Protein AF-D7FKP0-F1 (afdb_monomer_lite)

InterPro domains:
  IPR007657 Glycosyltransferase 61 [PTHR20961] (114-379)
  IPR049625 Glycosyltransferase 61, catalytic domain [PF04577] (188-367)

Radius of gyration: 21.73 Å; chains: 1; bounding box: 56×43×69 Å

Foldseek 3Di:
DDDPCPDDPDDWPLVVQVPPPQKDKDFDLLLADQVNNPDPLRRFPPPDLLLLLCLLLVVLQCVQQPVVVVVDPDPVVPLVVLVVQLSCCSPVVVSLSVLLSLQPSDDPPVDDDDVVCPSHPRWMKMKHFFWKAAQQGWIDHPGDTDQAAAVCSVVVVVVCPDPVVVPPDPAAEAEAEEELHHHVCLFLLCVLQFRLLLCLSCLVVCQVCVSYAYEHAYDDPVSLQQVQVLVVLSVHHSVRYDHGRMYTYRMYIYTHGAHYLAGRLSSLSSSLQSNLCSLCVVVSSQADADPAAEEEEEAEDAWQGAPPSVLLQVLCCVLCVRYHYHYDDPPDRNSVLLSRQLRHQEYEYEDGSSLSSVSNHDAQREYEYEAAPQRDCNNVSVCSSSNYHYGYHHLEPDRPDDRRHHGHDDSVVVSVSVVSSVVSSVSSCVSRVHD

Secondary structure (DSSP, 8-state):
------PPTT--HHHHHTTSTTEEEEE-GGGT-TTT-S-GGG-----S-HHHHHHHTHHHHHHHHTTTGGG---TT-TTHHHHHHHHHHHHHT-HHHHHHHHHSTT---SS---GGG-SSPPPEEEEEEEEEEETTS-EE-SS-EE----TTHHHHHHHHTSTTTT---SPPEEEEEEE---TTTTSHHIIIIIITGGGGGGHHHHHH-TT-EEEE--SSHHHHHHHHHHHHHTT--GGGEEE-SEEEEEEEEEPPP-BTTB--HHHHHHHHHHHHHHH-GGGTS-PPPPSS-EEEEE--SSSS-BTTHHHHHHHHHHH-TTSEEEEE-S-S-HHHHHHHHHTEEEEEEESSGGGGGGGGSPTT-EEEEES-TTS-THHHHHHHHTT-EEEEE-SSS-S-S-TTS-B---HHHHHHHHHHHHHHHHHHHHHHT--

Organism: Ectocarpus siliculosus (NCBI:txid2880)

Structure (mmCIF, N/CA/C/O backbone):
data_AF-D7FKP0-F1
#
_entry.id   AF-D7FKP0-F1
#
loop_
_atom_site.group_PDB
_atom_site.id
_atom_site.type_symbol
_atom_site.label_atom_id
_atom_site.label_alt_id
_atom_site.label_comp_id
_atom_site.label_asym_id
_atom_site.label_entity_id
_atom_site.label_seq_id
_atom_site.pdbx_PDB_ins_code
_atom_site.Cartn_x
_atom_site.Cartn_y
_atom_site.Cartn_z
_atom_site.occupancy
_atom_site.B_iso_or_equiv
_atom_site.auth_seq_id
_atom_site.auth_comp_id
_atom_site.auth_asym_id
_atom_site.auth_atom_id
_atom_site.pdbx_PDB_model_num
ATOM 1 N N . MET A 1 1 ? -4.566 6.590 42.324 1.00 38.66 1 MET A N 1
ATOM 2 C CA . MET A 1 1 ? -4.556 5.398 41.458 1.00 38.66 1 MET A CA 1
ATOM 3 C C . MET A 1 1 ? -3.105 5.108 41.135 1.00 38.66 1 MET A C 1
ATOM 5 O O . MET A 1 1 ? -2.409 6.032 40.741 1.00 38.66 1 MET A O 1
ATOM 9 N N . GLN A 1 2 ? -2.632 3.908 41.466 1.00 34.88 2 GLN A N 1
ATOM 10 C CA . GLN A 1 2 ? -1.263 3.439 41.239 1.00 34.88 2 GLN A CA 1
ATOM 11 C C . GLN A 1 2 ? -1.307 2.462 40.067 1.00 34.88 2 GLN A C 1
ATOM 13 O O . GLN A 1 2 ? -2.045 1.486 40.153 1.00 34.88 2 GLN A O 1
ATOM 18 N N . GLY A 1 3 ? -0.541 2.741 39.014 1.00 36.09 3 GLY A N 1
ATOM 19 C CA . GLY A 1 3 ? -0.409 1.869 37.849 1.00 36.09 3 GLY A CA 1
ATOM 20 C C . GLY A 1 3 ? -0.140 2.654 36.570 1.00 36.09 3 GLY A C 1
ATOM 21 O O . GLY A 1 3 ? -0.970 2.655 35.675 1.00 36.09 3 GLY A O 1
ATOM 22 N N . GLU A 1 4 ? 0.987 3.366 36.491 1.00 40.00 4 GLU A N 1
ATOM 23 C CA . GLU A 1 4 ? 1.512 3.826 35.199 1.00 40.00 4 GLU A CA 1
ATOM 24 C C . GLU A 1 4 ? 2.254 2.649 34.560 1.00 40.00 4 GLU A C 1
ATOM 26 O O . GLU A 1 4 ? 3.452 2.471 34.766 1.00 40.00 4 GLU A O 1
ATOM 31 N N . HIS A 1 5 ? 1.529 1.798 33.837 1.00 41.31 5 HIS A N 1
ATOM 32 C CA . HIS A 1 5 ? 2.153 0.842 32.932 1.00 41.31 5 HIS A CA 1
ATOM 33 C C . HIS A 1 5 ? 2.410 1.562 31.606 1.00 41.31 5 HIS A C 1
ATOM 35 O O . HIS A 1 5 ? 1.546 1.623 30.741 1.00 41.31 5 HIS A O 1
ATOM 41 N N . ILE A 1 6 ? 3.597 2.157 31.465 1.00 39.59 6 ILE A N 1
ATOM 42 C CA . ILE A 1 6 ? 4.145 2.433 30.134 1.00 39.59 6 ILE A CA 1
ATOM 43 C C . ILE A 1 6 ? 4.684 1.088 29.662 1.00 39.59 6 ILE A C 1
ATOM 45 O O . ILE A 1 6 ? 5.718 0.631 30.148 1.00 39.59 6 ILE A O 1
ATOM 49 N N . LEU A 1 7 ? 3.910 0.413 28.821 1.00 41.97 7 LEU A N 1
ATOM 50 C CA . LEU A 1 7 ? 4.244 -0.915 28.333 1.00 41.97 7 LEU A CA 1
ATOM 51 C C . LEU A 1 7 ? 5.390 -0.802 27.327 1.00 41.97 7 LEU A C 1
ATOM 53 O O . LEU A 1 7 ? 5.389 0.069 26.454 1.00 41.97 7 LEU A O 1
ATOM 57 N N . GLU A 1 8 ? 6.420 -1.619 27.544 1.00 39.53 8 GLU A N 1
ATOM 58 C CA . GLU A 1 8 ? 7.578 -1.689 26.660 1.00 39.53 8 GLU A CA 1
ATOM 59 C C . GLU A 1 8 ? 7.139 -2.172 25.275 1.00 39.53 8 GLU A C 1
ATOM 61 O O . GLU A 1 8 ? 6.210 -2.968 25.131 1.00 39.53 8 GLU A O 1
ATOM 66 N N . GLU A 1 9 ? 7.788 -1.604 24.260 1.00 45.84 9 GLU A N 1
ATOM 67 C CA . GLU A 1 9 ? 7.497 -1.787 22.845 1.00 45.84 9 GLU A CA 1
ATOM 68 C C . GLU A 1 9 ? 7.346 -3.285 22.488 1.00 45.84 9 GLU A C 1
ATOM 70 O O . GLU A 1 9 ? 8.026 -4.141 23.053 1.00 45.84 9 GLU A O 1
ATOM 75 N N . TRP A 1 10 ? 6.504 -3.583 21.490 1.00 51.66 10 TRP A N 1
ATOM 76 C CA . TRP A 1 10 ? 6.437 -4.867 20.757 1.00 51.66 10 TRP A CA 1
ATOM 77 C C . TRP A 1 10 ? 5.472 -5.970 21.240 1.00 51.66 10 TRP A C 1
ATOM 79 O O . TRP A 1 10 ? 5.495 -7.058 20.664 1.00 51.66 10 TRP A O 1
ATOM 89 N N . MET A 1 11 ? 4.576 -5.720 22.200 1.00 53.03 11 MET A N 1
ATOM 90 C CA . MET A 1 11 ? 3.541 -6.705 22.569 1.00 53.03 11 MET A CA 1
ATOM 91 C C . MET A 1 11 ? 2.332 -6.712 21.612 1.00 53.03 11 MET A C 1
ATOM 93 O O . MET A 1 11 ? 1.963 -5.691 21.027 1.00 53.03 11 MET A O 1
ATOM 97 N N . ASP A 1 12 ? 1.723 -7.890 21.432 1.00 69.31 12 ASP A N 1
ATOM 98 C CA . ASP A 1 12 ? 0.469 -8.072 20.694 1.00 69.31 12 ASP A CA 1
ATOM 99 C C . ASP A 1 12 ? -0.657 -7.315 21.419 1.00 69.31 12 ASP A C 1
ATOM 101 O O . ASP A 1 12 ? -0.955 -7.618 22.575 1.00 69.31 12 ASP A O 1
ATOM 105 N N . LEU A 1 13 ? -1.309 -6.356 20.743 1.00 71.56 13 LEU A N 1
ATOM 106 C CA . LEU A 1 13 ? -2.421 -5.573 21.306 1.00 71.56 13 LEU A CA 1
ATOM 107 C C . LEU A 1 13 ? -3.500 -6.485 21.913 1.00 71.56 13 LEU A C 1
ATOM 109 O O . LEU A 1 13 ? -4.126 -6.135 22.908 1.00 71.56 13 LEU A O 1
ATOM 113 N N . ALA A 1 14 ? -3.721 -7.664 21.332 1.00 75.00 14 ALA A N 1
ATOM 114 C CA . ALA A 1 14 ? -4.670 -8.646 21.842 1.00 75.00 14 ALA A CA 1
ATOM 115 C C . ALA A 1 14 ? -4.259 -9.216 23.207 1.00 75.00 14 ALA A C 1
ATOM 117 O O . ALA A 1 14 ? -5.105 -9.470 24.062 1.00 75.00 14 ALA A O 1
ATOM 118 N N . GLU A 1 15 ? -2.968 -9.469 23.393 1.00 76.06 15 GLU A N 1
ATOM 119 C CA . GLU A 1 15 ? -2.406 -9.974 24.641 1.00 76.06 15 GLU A CA 1
ATOM 120 C C . GLU A 1 15 ? -2.446 -8.886 25.713 1.00 76.06 15 GLU A C 1
ATOM 122 O O . GLU A 1 15 ? -2.974 -9.111 26.800 1.00 76.06 15 GLU A O 1
ATOM 127 N N . GLU A 1 16 ? -2.016 -7.677 25.361 1.00 73.12 16 GLU A N 1
ATOM 128 C CA . GLU A 1 16 ? -2.052 -6.507 26.236 1.00 73.12 16 GLU A CA 1
ATOM 129 C C . GLU A 1 16 ? -3.474 -6.198 26.722 1.00 73.12 16 GLU A C 1
ATOM 131 O O . GLU A 1 16 ? -3.746 -6.136 27.924 1.00 73.12 16 GLU A O 1
ATOM 136 N N . MET A 1 17 ? -4.420 -6.096 25.789 1.00 77.50 17 MET A N 1
ATOM 137 C CA . MET A 1 17 ? -5.803 -5.741 26.098 1.00 77.50 17 MET A CA 1
ATOM 138 C C . MET A 1 17 ? -6.569 -6.868 26.794 1.00 77.50 17 MET A C 1
ATOM 140 O O . MET A 1 17 ? -7.647 -6.625 27.329 1.00 77.50 17 MET A O 1
ATOM 144 N N . SER A 1 18 ? -6.025 -8.088 26.853 1.00 78.81 18 SER A N 1
ATOM 145 C CA . SER A 1 18 ? -6.629 -9.175 27.636 1.00 78.81 18 SER A CA 1
ATOM 146 C C . SER A 1 18 ? -6.559 -8.938 29.151 1.00 78.81 18 SER A C 1
ATOM 148 O O . SER A 1 18 ? -7.265 -9.604 29.911 1.00 78.81 18 SER A O 1
ATOM 150 N N . HIS A 1 19 ? -5.735 -7.979 29.583 1.00 78.25 19 HIS A N 1
ATOM 151 C CA . HIS A 1 19 ? -5.569 -7.577 30.978 1.00 78.25 19 HIS A CA 1
ATOM 152 C C . HIS A 1 19 ? -6.263 -6.253 31.325 1.00 78.25 19 HIS A C 1
ATOM 154 O O . HIS A 1 19 ? -6.236 -5.850 32.487 1.00 78.25 19 HIS A O 1
ATOM 160 N N . VAL A 1 20 ? -6.877 -5.589 30.341 1.00 76.12 20 VAL A N 1
ATOM 161 C CA . VAL A 1 20 ? -7.553 -4.298 30.507 1.00 76.12 20 VAL A CA 1
ATOM 162 C C . VAL A 1 20 ? -9.011 -4.517 30.913 1.00 76.12 20 VAL A C 1
ATOM 164 O O . VAL A 1 20 ? -9.766 -5.213 30.228 1.00 76.12 20 VAL A O 1
ATOM 167 N N . ASP A 1 21 ? -9.429 -3.913 32.027 1.00 75.25 21 ASP A N 1
ATOM 168 C CA . ASP A 1 21 ? -10.795 -4.049 32.531 1.00 75.25 21 ASP A CA 1
ATOM 169 C C . ASP A 1 21 ? -11.803 -3.425 31.546 1.00 75.25 21 ASP A C 1
ATOM 171 O O . ASP A 1 21 ? -11.690 -2.283 31.105 1.00 75.25 21 ASP A O 1
ATOM 175 N N . GLY A 1 22 ? -12.827 -4.198 31.175 1.00 78.38 22 GLY A N 1
ATOM 176 C CA . GLY A 1 22 ? -13.846 -3.763 30.212 1.00 78.38 22 GLY A CA 1
ATOM 177 C C . GLY A 1 22 ? -13.431 -3.867 28.740 1.00 78.38 22 GLY A C 1
ATOM 178 O O . GLY A 1 22 ? -14.253 -3.572 27.867 1.00 78.38 22 GLY A O 1
ATOM 179 N N . ALA A 1 23 ? -12.214 -4.331 28.447 1.00 85.50 23 ALA A N 1
ATOM 180 C CA . ALA A 1 23 ? -11.835 -4.742 27.105 1.00 85.50 23 ALA A CA 1
ATOM 181 C C . ALA A 1 23 ? -12.288 -6.184 26.824 1.00 85.50 23 ALA A C 1
ATOM 183 O O . ALA A 1 23 ? -12.238 -7.067 27.681 1.00 85.50 23 ALA A O 1
ATOM 184 N N . VAL A 1 24 ? -12.725 -6.438 25.592 1.00 88.00 24 VAL A N 1
ATOM 185 C CA . VAL A 1 24 ? -12.963 -7.794 25.083 1.00 88.00 24 VAL A CA 1
ATOM 186 C C . VAL A 1 24 ? -12.105 -7.992 23.850 1.00 88.00 24 VAL A C 1
ATOM 188 O O . VAL A 1 24 ? -12.150 -7.191 22.919 1.00 88.00 24 VAL A O 1
ATOM 191 N N . VAL A 1 25 ? -11.338 -9.076 23.845 1.00 87.62 25 VAL A N 1
ATOM 192 C CA . VAL A 1 25 ? -10.440 -9.429 22.748 1.00 87.62 25 VAL A CA 1
ATOM 193 C C . VAL A 1 25 ? -11.072 -10.553 21.940 1.00 87.62 25 VAL A C 1
ATOM 195 O O . VAL A 1 25 ? -11.315 -11.644 22.459 1.00 87.62 25 VAL A O 1
ATOM 198 N N . VAL A 1 26 ? -11.326 -10.293 20.661 1.00 88.56 26 VAL A N 1
ATOM 199 C CA . VAL A 1 26 ? -11.872 -11.272 19.718 1.00 88.56 26 VAL A CA 1
ATOM 200 C C . VAL A 1 26 ? -10.790 -11.627 18.711 1.00 88.56 26 VAL A C 1
ATOM 202 O O . VAL A 1 26 ? -10.425 -10.807 17.873 1.00 88.56 26 VAL A O 1
ATOM 205 N N . ARG A 1 27 ? -10.280 -12.857 18.794 1.00 86.25 27 ARG A N 1
ATOM 206 C CA . ARG A 1 27 ? -9.339 -13.412 17.812 1.00 86.25 27 ARG A CA 1
ATOM 207 C C . ARG A 1 27 ? -10.104 -13.974 16.614 1.00 86.25 27 ARG A C 1
ATOM 209 O O . ARG A 1 27 ? -11.161 -14.572 16.797 1.00 86.25 27 ARG A O 1
ATOM 216 N N . ARG A 1 28 ? -9.545 -13.797 15.418 1.00 83.44 28 ARG A N 1
ATOM 217 C CA . ARG A 1 28 ? -10.117 -14.176 14.119 1.00 83.44 28 ARG A CA 1
ATOM 218 C C . ARG A 1 28 ? -9.194 -15.167 13.373 1.00 83.44 28 ARG A C 1
ATOM 220 O O . ARG A 1 28 ? -8.674 -14.832 12.306 1.00 83.44 28 ARG A O 1
ATOM 227 N N . PRO A 1 29 ? -8.897 -16.358 13.934 1.00 81.31 29 PRO A N 1
ATOM 228 C CA . PRO A 1 29 ? -7.991 -17.326 13.301 1.00 81.31 29 PRO A CA 1
ATOM 229 C C . PRO A 1 29 ? -8.485 -17.819 11.932 1.00 81.31 29 PRO A C 1
ATOM 231 O O . PRO A 1 29 ? -7.678 -18.180 11.080 1.00 81.31 29 PRO A O 1
ATOM 234 N N . GLU A 1 30 ? -9.792 -17.772 11.683 1.00 79.69 30 GLU A N 1
ATOM 235 C CA . GLU A 1 30 ? -10.410 -18.138 10.406 1.00 79.69 30 GLU A CA 1
ATOM 236 C C . GLU A 1 30 ? -10.078 -17.176 9.250 1.00 79.69 30 GLU A C 1
ATOM 238 O O . GLU A 1 30 ? -10.397 -17.465 8.100 1.00 79.69 30 GLU A O 1
ATOM 243 N N . LEU A 1 31 ? -9.450 -16.025 9.528 1.00 77.06 31 LEU A N 1
ATOM 244 C CA . LEU A 1 31 ? -8.921 -15.127 8.492 1.00 77.06 31 LEU A CA 1
ATOM 245 C C . LEU A 1 31 ? -7.540 -15.557 7.976 1.00 77.06 31 LEU A C 1
ATOM 247 O O . LEU A 1 31 ? -7.100 -15.073 6.936 1.00 77.06 31 LEU A O 1
ATOM 251 N N . ILE A 1 32 ? -6.851 -16.442 8.701 1.00 69.56 32 ILE A N 1
ATOM 252 C CA . ILE A 1 32 ? -5.560 -17.008 8.287 1.00 69.56 32 ILE A CA 1
ATOM 253 C C . ILE A 1 32 ? -5.785 -18.311 7.516 1.00 69.56 32 ILE A C 1
ATOM 255 O O . ILE A 1 32 ? -5.102 -18.585 6.531 1.00 69.56 32 ILE A O 1
ATOM 259 N N . ASP A 1 33 ? -6.741 -19.119 7.969 1.00 66.69 33 ASP A N 1
ATOM 260 C CA . ASP A 1 33 ? -6.984 -20.442 7.415 1.00 66.69 33 ASP A CA 1
ATOM 261 C C . ASP A 1 33 ? -7.930 -20.391 6.201 1.00 66.69 33 ASP A C 1
ATOM 263 O O . ASP A 1 33 ? -9.147 -20.225 6.306 1.00 66.69 33 ASP A O 1
ATOM 267 N N . VAL A 1 34 ? -7.323 -20.563 5.025 1.00 58.28 34 VAL A N 1
ATOM 268 C CA . VAL A 1 34 ? -7.960 -20.619 3.700 1.00 58.28 34 VAL A CA 1
ATOM 269 C C . VAL A 1 34 ? -9.068 -21.676 3.637 1.00 58.28 34 VAL A C 1
ATOM 271 O O . VAL A 1 34 ? -10.067 -21.472 2.947 1.00 58.28 34 VAL A O 1
ATOM 274 N N . GLU A 1 35 ? -8.923 -22.800 4.346 1.00 59.56 35 GLU A N 1
ATOM 275 C CA . GLU A 1 35 ? -9.897 -23.896 4.294 1.00 59.56 35 GLU A CA 1
ATOM 276 C C . GLU A 1 35 ? -11.104 -23.659 5.209 1.00 59.56 35 GLU A C 1
ATOM 278 O O . GLU A 1 35 ? -12.194 -24.169 4.929 1.00 59.56 35 GLU A O 1
ATOM 283 N N . SER A 1 36 ? -10.939 -22.875 6.279 1.00 56.62 36 SER A N 1
ATOM 284 C CA . SER A 1 36 ? -12.007 -22.592 7.244 1.00 56.62 36 SER A CA 1
ATOM 285 C C . SER A 1 36 ? -12.656 -21.219 7.095 1.00 56.62 36 SER A C 1
ATOM 287 O O . SER A 1 36 ? -13.682 -20.980 7.738 1.00 56.62 36 SER A O 1
ATOM 289 N N . SER A 1 37 ? -12.137 -20.342 6.225 1.00 51.47 37 SER A N 1
ATOM 290 C CA . SER A 1 37 ? -12.699 -19.005 6.029 1.00 51.47 37 SER A CA 1
ATOM 291 C C . SER A 1 37 ? -14.148 -19.067 5.505 1.00 51.47 37 SER A C 1
ATOM 293 O O . SER A 1 37 ? -14.394 -19.505 4.374 1.00 51.47 37 SER A O 1
ATOM 295 N N . PRO A 1 38 ? -15.149 -18.609 6.285 1.00 46.66 38 PRO A N 1
ATOM 296 C CA . PRO A 1 38 ? -16.560 -18.664 5.889 1.00 46.66 38 PRO A CA 1
ATOM 297 C C . PRO A 1 38 ? -16.901 -17.662 4.773 1.00 46.66 38 PRO A C 1
ATOM 299 O O . PRO A 1 38 ? -17.931 -17.781 4.104 1.00 46.66 38 PRO A O 1
ATOM 302 N N . THR A 1 39 ? -16.029 -16.681 4.546 1.00 49.78 39 THR A N 1
ATOM 303 C CA . THR A 1 39 ? -16.182 -15.610 3.563 1.00 49.78 39 THR A CA 1
ATOM 304 C C . THR A 1 39 ? -15.175 -15.780 2.435 1.00 49.78 39 THR A C 1
ATOM 306 O O . THR A 1 39 ? -14.003 -15.450 2.583 1.00 49.78 39 THR A O 1
ATOM 309 N N . ARG A 1 40 ? -15.653 -16.181 1.245 1.00 48.75 40 ARG A N 1
ATOM 310 C CA . ARG A 1 40 ? -14.844 -16.191 0.004 1.00 48.75 40 ARG A CA 1
ATOM 311 C C . ARG A 1 40 ? -14.168 -14.844 -0.298 1.00 48.75 40 ARG A C 1
ATOM 313 O O . ARG A 1 40 ? -13.154 -14.830 -0.980 1.00 48.75 40 ARG A O 1
ATOM 320 N N . LEU A 1 41 ? -14.732 -13.750 0.222 1.00 46.91 41 LEU A N 1
ATOM 321 C CA . LEU A 1 41 ? -14.212 -12.380 0.154 1.00 46.91 41 LEU A CA 1
ATOM 322 C C . LEU A 1 41 ? -12.887 -12.164 0.908 1.00 46.91 41 LEU A C 1
ATOM 324 O O . LEU A 1 41 ? -12.261 -11.133 0.707 1.00 46.91 41 LEU A O 1
ATOM 328 N N . LEU A 1 42 ? -12.485 -13.066 1.808 1.00 49.62 42 LEU A N 1
ATOM 329 C CA . LEU A 1 42 ? -11.372 -12.846 2.741 1.00 49.62 42 LEU A CA 1
ATOM 330 C C . LEU A 1 42 ? -10.417 -14.045 2.820 1.00 49.62 42 LEU A C 1
ATOM 332 O O . LEU A 1 42 ? -9.663 -14.161 3.774 1.00 49.62 42 LEU A O 1
ATOM 336 N N . SER A 1 43 ? -10.431 -14.955 1.847 1.00 45.00 43 SER A N 1
ATOM 337 C CA . SER A 1 43 ? -9.450 -16.042 1.830 1.00 45.00 43 SER A CA 1
ATOM 338 C C . SER A 1 43 ? -8.139 -15.542 1.210 1.00 45.00 43 SER A C 1
ATOM 340 O O . SER A 1 43 ? -8.159 -15.138 0.041 1.00 45.00 43 SER A O 1
ATOM 342 N N . PRO A 1 44 ? -6.993 -15.581 1.918 1.00 48.75 44 PRO A N 1
ATOM 343 C CA . PRO A 1 44 ? -5.714 -15.213 1.328 1.00 48.75 44 PRO A CA 1
ATOM 344 C C . PRO A 1 44 ? -5.400 -16.134 0.146 1.00 48.75 44 PRO A C 1
ATOM 346 O O . PRO A 1 44 ? -5.419 -17.357 0.273 1.00 48.75 44 PRO A O 1
ATOM 349 N N . ALA A 1 45 ? -5.072 -15.561 -1.008 1.00 44.66 45 ALA A N 1
ATOM 350 C CA . ALA A 1 45 ? -4.535 -16.300 -2.148 1.00 44.66 45 ALA A CA 1
ATOM 351 C C . ALA A 1 45 ? -3.049 -16.650 -1.921 1.00 44.66 45 ALA A C 1
ATOM 353 O O . ALA A 1 45 ? -2.221 -16.431 -2.795 1.00 44.66 45 ALA A O 1
ATOM 354 N N . ASN A 1 46 ? -2.704 -17.173 -0.740 1.00 50.50 46 ASN A N 1
ATOM 355 C CA . ASN A 1 46 ? -1.332 -17.527 -0.363 1.00 50.50 46 ASN A CA 1
ATOM 356 C C . ASN A 1 46 ? -1.098 -19.041 -0.461 1.00 50.50 46 ASN A C 1
ATOM 358 O O . ASN A 1 46 ? -0.414 -19.633 0.362 1.00 50.50 46 ASN A O 1
ATOM 362 N N . SER A 1 47 ? -1.666 -19.687 -1.480 1.00 50.56 47 SER A N 1
ATOM 363 C CA . SER A 1 47 ? -1.370 -21.092 -1.807 1.00 50.56 47 SER A CA 1
ATOM 364 C C . SER A 1 47 ? 0.010 -21.288 -2.454 1.00 50.56 47 SER A C 1
ATOM 366 O O . SER A 1 47 ? 0.345 -22.400 -2.853 1.00 50.56 47 SER A O 1
ATOM 368 N N . LEU A 1 48 ? 0.760 -20.203 -2.652 1.00 57.81 48 LEU A N 1
ATOM 369 C CA . LEU A 1 48 ? 2.065 -20.206 -3.295 1.00 57.81 48 LEU A CA 1
ATOM 370 C C . LEU A 1 48 ? 3.176 -20.409 -2.274 1.00 57.81 48 LEU A C 1
ATOM 372 O O . LEU A 1 48 ? 3.180 -19.781 -1.214 1.00 57.81 48 LEU A O 1
ATOM 376 N N . ASP A 1 49 ? 4.134 -21.258 -2.638 1.00 70.38 49 ASP A N 1
ATOM 377 C CA . ASP A 1 49 ? 5.379 -21.440 -1.904 1.00 70.38 49 ASP A CA 1
ATOM 378 C C . ASP A 1 49 ? 6.259 -20.201 -2.112 1.00 70.38 49 ASP A C 1
ATOM 380 O O . ASP A 1 49 ? 7.102 -20.121 -3.013 1.00 70.38 49 ASP A O 1
ATOM 384 N N . TYR A 1 50 ? 5.974 -19.179 -1.307 1.00 70.38 50 TYR A N 1
ATOM 385 C CA . TYR A 1 50 ? 6.651 -17.892 -1.360 1.00 70.38 50 TYR A CA 1
ATOM 386 C C . TYR A 1 50 ? 8.163 -18.041 -1.198 1.00 70.38 50 TYR A C 1
ATOM 388 O O . TYR A 1 50 ? 8.916 -17.355 -1.888 1.00 70.38 50 TYR A O 1
ATOM 396 N N . VAL A 1 51 ? 8.616 -18.937 -0.315 1.00 71.50 51 VAL A N 1
ATOM 397 C CA . VAL A 1 51 ? 10.047 -19.099 -0.061 1.00 71.50 51 VAL A CA 1
ATOM 398 C C . VAL A 1 51 ? 10.730 -19.662 -1.296 1.00 71.50 51 VAL A C 1
ATOM 400 O O . VAL A 1 51 ? 11.703 -19.073 -1.765 1.00 71.50 51 VAL A O 1
ATOM 403 N N . LYS A 1 52 ? 10.181 -20.724 -1.887 1.00 76.69 52 LYS A N 1
ATOM 404 C CA . LYS A 1 52 ? 10.707 -21.292 -3.131 1.00 76.69 52 LYS A CA 1
ATOM 405 C C . LYS A 1 52 ? 10.697 -20.287 -4.285 1.00 76.69 52 LYS A C 1
ATOM 407 O O . LYS A 1 52 ? 11.621 -20.252 -5.100 1.00 76.69 52 LYS A O 1
ATOM 412 N N . THR A 1 53 ? 9.665 -19.453 -4.350 1.00 77.25 53 THR A N 1
ATOM 413 C CA . THR A 1 53 ? 9.551 -18.396 -5.361 1.00 77.25 53 THR A CA 1
ATOM 414 C C . THR A 1 53 ? 10.622 -17.331 -5.161 1.00 77.25 53 THR A C 1
ATOM 416 O O . THR A 1 53 ? 11.319 -16.987 -6.108 1.00 77.25 53 THR A O 1
ATOM 419 N N . LEU A 1 54 ? 10.833 -16.857 -3.933 1.00 79.44 54 LEU A N 1
ATOM 420 C CA . LEU A 1 54 ? 11.903 -15.912 -3.626 1.00 79.44 54 LEU A CA 1
ATOM 421 C C . LEU A 1 54 ? 13.293 -16.512 -3.877 1.00 79.44 54 LEU A C 1
ATOM 423 O O . LEU A 1 54 ? 14.149 -15.835 -4.443 1.00 79.44 54 LEU A O 1
ATOM 427 N N . GLN A 1 55 ? 13.513 -17.773 -3.493 1.00 80.69 55 GLN A N 1
ATOM 428 C CA . GLN A 1 55 ? 14.751 -18.518 -3.743 1.00 80.69 55 GLN A CA 1
ATOM 429 C C . GLN A 1 55 ? 15.119 -18.531 -5.223 1.00 80.69 55 GLN A C 1
ATOM 431 O O . GLN A 1 55 ? 16.291 -18.364 -5.568 1.00 80.69 55 GLN A O 1
ATOM 436 N N . SER A 1 56 ? 14.128 -18.701 -6.104 1.00 81.56 56 SER A N 1
ATOM 437 C CA . SER A 1 56 ? 14.378 -18.839 -7.536 1.00 81.56 56 SER A CA 1
ATOM 438 C C . SER A 1 56 ? 15.015 -17.590 -8.141 1.00 81.56 56 SER A C 1
ATOM 440 O O . SER A 1 56 ? 15.879 -17.722 -8.998 1.00 81.56 56 SER A O 1
ATOM 442 N N . TYR A 1 57 ? 14.683 -16.389 -7.661 1.00 81.94 57 TYR A N 1
ATOM 443 C CA . TYR A 1 57 ? 15.301 -15.140 -8.120 1.00 81.94 57 TYR A CA 1
ATOM 444 C C . TYR A 1 57 ? 16.220 -14.486 -7.083 1.00 81.94 57 TYR A C 1
ATOM 446 O O . TYR A 1 57 ? 16.636 -13.332 -7.248 1.00 81.94 57 TYR A O 1
ATOM 454 N N . PHE A 1 58 ? 16.570 -15.219 -6.026 1.00 83.44 58 PHE A N 1
ATOM 455 C CA . PHE A 1 58 ? 17.244 -14.658 -4.865 1.00 83.44 58 PHE A CA 1
ATOM 456 C C . PHE A 1 58 ? 18.590 -14.025 -5.199 1.00 83.44 58 PHE A C 1
ATOM 458 O O . PHE A 1 58 ? 18.920 -12.990 -4.635 1.00 83.44 58 PHE A O 1
ATOM 465 N N . SER A 1 59 ? 19.352 -14.575 -6.148 1.00 81.06 59 SER A N 1
ATOM 466 C CA . SER A 1 59 ? 20.629 -13.978 -6.559 1.00 81.06 59 SER A CA 1
ATOM 467 C C . SER A 1 59 ? 20.452 -12.572 -7.138 1.00 81.06 59 SER A C 1
ATOM 469 O O . SER A 1 59 ? 21.227 -11.686 -6.814 1.00 81.06 59 SER A O 1
ATOM 471 N N . ILE A 1 60 ? 19.399 -12.329 -7.926 1.00 81.75 60 ILE A N 1
ATOM 472 C CA . ILE A 1 60 ? 19.110 -11.014 -8.525 1.00 81.75 60 ILE A CA 1
ATOM 473 C C . ILE A 1 60 ? 18.628 -10.033 -7.451 1.00 81.75 60 ILE A C 1
ATOM 475 O O . ILE A 1 60 ? 19.073 -8.882 -7.390 1.00 81.75 60 ILE A O 1
ATOM 479 N N . PHE A 1 61 ? 17.749 -10.499 -6.560 1.00 81.69 61 PHE A N 1
ATOM 480 C CA . PHE A 1 61 ? 17.320 -9.729 -5.392 1.00 81.69 61 PHE A CA 1
ATOM 481 C C . PHE A 1 61 ? 18.526 -9.349 -4.516 1.00 81.69 61 PHE A C 1
ATOM 483 O O . PHE A 1 61 ? 18.717 -8.182 -4.172 1.00 81.69 61 PHE A O 1
ATOM 490 N N . LYS A 1 62 ? 19.394 -10.323 -4.226 1.00 79.88 62 LYS A N 1
ATOM 491 C CA . LYS A 1 62 ? 20.606 -10.163 -3.422 1.00 79.88 62 LYS A CA 1
ATOM 492 C C . LYS A 1 62 ? 21.615 -9.232 -4.081 1.00 79.88 62 LYS A C 1
ATOM 494 O O . LYS A 1 62 ? 22.182 -8.377 -3.407 1.00 79.88 62 LYS A O 1
ATOM 499 N N . ASP A 1 63 ? 21.824 -9.350 -5.384 1.00 79.44 63 ASP A N 1
ATOM 500 C CA . ASP A 1 63 ? 22.798 -8.535 -6.101 1.00 79.44 63 ASP A CA 1
ATOM 501 C C . ASP A 1 63 ? 22.336 -7.084 -6.235 1.00 79.44 63 ASP A C 1
ATOM 503 O O . ASP A 1 63 ? 23.138 -6.173 -6.020 1.00 79.44 63 ASP A O 1
ATOM 507 N N . SER A 1 64 ? 21.052 -6.850 -6.510 1.00 74.88 64 SER A N 1
ATOM 508 C CA . SER A 1 64 ? 20.508 -5.490 -6.601 1.00 74.88 64 SER A CA 1
ATOM 509 C C . SER A 1 64 ? 20.445 -4.792 -5.242 1.00 74.88 64 SER A C 1
ATOM 511 O O . SER A 1 64 ? 20.805 -3.620 -5.140 1.00 74.88 64 SER A O 1
ATOM 513 N N . LEU A 1 65 ? 20.042 -5.506 -4.186 1.00 68.50 65 LEU A N 1
ATOM 514 C CA . LEU A 1 65 ? 19.891 -4.912 -2.864 1.00 68.50 65 LEU A CA 1
ATOM 515 C C . LEU A 1 65 ? 21.203 -4.928 -2.070 1.00 68.50 65 LEU A C 1
ATOM 517 O O . LEU A 1 65 ? 21.604 -3.895 -1.556 1.00 68.50 65 LEU A O 1
ATOM 521 N N . PHE A 1 66 ? 21.904 -6.063 -1.986 1.00 61.94 66 PHE A N 1
ATOM 522 C CA . PHE A 1 66 ? 22.930 -6.308 -0.963 1.00 61.94 66 PHE A CA 1
ATOM 523 C C . PHE A 1 66 ? 24.380 -6.315 -1.447 1.00 61.94 66 PHE A C 1
ATOM 525 O O . PHE A 1 66 ? 25.266 -5.987 -0.649 1.00 61.94 66 PHE A O 1
ATOM 532 N N . SER A 1 67 ? 24.664 -6.637 -2.717 1.00 55.78 67 SER A N 1
ATOM 533 C CA . SER A 1 67 ? 26.057 -6.650 -3.212 1.00 55.78 67 SER A CA 1
ATOM 534 C C . SER A 1 67 ? 26.755 -5.296 -3.005 1.00 55.78 67 SER A C 1
ATOM 536 O O . SER A 1 67 ? 27.952 -5.242 -2.717 1.00 55.78 67 SER A O 1
ATOM 538 N N . ARG A 1 68 ? 25.983 -4.199 -3.054 1.00 52.09 68 ARG A N 1
ATOM 539 C CA . ARG A 1 68 ? 26.464 -2.837 -2.800 1.00 52.09 68 ARG A CA 1
ATOM 540 C C . ARG A 1 68 ? 26.268 -2.360 -1.346 1.00 52.09 68 ARG A C 1
ATOM 542 O O . ARG A 1 68 ? 27.045 -1.519 -0.903 1.00 52.09 68 ARG A O 1
ATOM 549 N N . MET A 1 69 ? 25.349 -2.952 -0.566 1.00 49.78 69 MET A N 1
ATOM 550 C CA . MET A 1 69 ? 25.213 -2.710 0.890 1.00 49.78 69 MET A CA 1
ATOM 551 C C . MET A 1 69 ? 26.434 -3.160 1.680 1.00 49.78 69 MET A C 1
ATOM 553 O O . MET A 1 69 ? 26.919 -2.445 2.553 1.00 49.78 69 MET A O 1
ATOM 557 N N . MET A 1 70 ? 26.956 -4.343 1.354 1.00 46.72 70 MET A N 1
ATOM 558 C CA . MET A 1 70 ? 28.091 -4.956 2.051 1.00 46.72 70 MET A CA 1
ATOM 559 C C . MET A 1 70 ? 29.394 -4.149 1.911 1.00 46.72 70 MET A C 1
ATOM 561 O O . MET A 1 70 ? 30.317 -4.319 2.710 1.00 46.72 70 MET A O 1
ATOM 565 N N . LEU A 1 71 ? 29.481 -3.253 0.920 1.00 46.34 71 LEU A N 1
ATOM 566 C CA . LEU A 1 71 ? 30.645 -2.393 0.691 1.00 46.34 71 LEU A CA 1
ATOM 567 C C . LEU A 1 71 ? 30.675 -1.161 1.607 1.00 46.34 71 LEU A C 1
ATOM 569 O O . LEU A 1 71 ? 31.750 -0.601 1.832 1.00 46.34 71 LEU A O 1
ATOM 573 N N . VAL A 1 72 ? 29.538 -0.756 2.177 1.00 47.41 72 VAL A N 1
ATOM 574 C CA . VAL A 1 72 ? 29.437 0.431 3.031 1.00 47.41 72 VAL A CA 1
ATOM 575 C C . VAL A 1 72 ? 29.173 -0.018 4.467 1.00 47.41 72 VAL A C 1
ATOM 577 O O . VAL A 1 72 ? 28.054 -0.354 4.838 1.00 47.41 72 VAL A O 1
ATOM 580 N N . LYS A 1 73 ? 30.205 -0.010 5.322 1.00 48.06 73 LYS A N 1
ATOM 581 C CA . LYS A 1 73 ? 30.033 -0.160 6.780 1.00 48.06 73 LYS A CA 1
ATOM 582 C C . LYS A 1 73 ? 29.357 1.094 7.347 1.00 48.06 73 LYS A C 1
ATOM 584 O O . LYS A 1 73 ? 30.024 1.928 7.957 1.00 48.06 73 LYS A O 1
ATOM 589 N N . HIS A 1 74 ? 28.058 1.257 7.110 1.00 49.00 74 HIS A N 1
ATOM 590 C CA . HIS A 1 74 ? 27.304 2.391 7.625 1.00 49.00 74 HIS A CA 1
ATOM 591 C C . HIS A 1 74 ? 26.744 2.069 9.023 1.00 49.00 74 HIS A C 1
ATOM 593 O O . HIS A 1 74 ? 26.044 1.068 9.183 1.00 49.00 74 HIS A O 1
ATOM 599 N N . PRO A 1 75 ? 26.990 2.907 10.045 1.00 44.81 75 PRO A N 1
ATOM 600 C CA . PRO A 1 75 ? 26.458 2.713 11.395 1.00 44.81 75 PRO A CA 1
ATOM 601 C C . PRO A 1 75 ? 24.929 2.882 11.494 1.00 44.81 75 PRO A C 1
ATOM 603 O O . PRO A 1 75 ? 24.398 2.810 12.586 1.00 44.81 75 PRO A O 1
ATOM 606 N N . GLY A 1 76 ? 24.202 3.109 10.395 1.00 45.66 76 GLY A N 1
ATOM 607 C CA . GLY A 1 76 ? 22.729 3.096 10.362 1.00 45.66 76 GLY A CA 1
ATOM 608 C C . GLY A 1 76 ? 22.115 1.734 10.018 1.00 45.66 76 GLY A C 1
ATOM 609 O O . GLY A 1 76 ? 20.907 1.566 10.116 1.00 45.66 76 GLY A O 1
ATOM 610 N N . LEU A 1 77 ? 22.932 0.748 9.640 1.00 46.16 77 LEU A N 1
ATOM 611 C CA . LEU A 1 77 ? 22.475 -0.565 9.182 1.00 46.16 77 LEU A CA 1
ATOM 612 C C . LEU A 1 77 ? 22.189 -1.557 10.327 1.00 46.16 77 LEU A C 1
ATOM 614 O O . LEU A 1 77 ? 22.293 -2.764 10.138 1.00 46.16 77 LEU A O 1
ATOM 618 N N . TYR A 1 78 ? 21.830 -1.086 11.525 1.00 45.00 78 TYR A N 1
ATOM 619 C CA . TYR A 1 78 ? 21.569 -1.960 12.679 1.00 45.00 78 TYR A CA 1
ATOM 620 C C . TYR A 1 78 ? 20.364 -2.907 12.492 1.00 45.00 78 TYR A C 1
ATOM 622 O O . TYR A 1 78 ? 20.262 -3.881 13.228 1.00 45.00 78 TYR A O 1
ATOM 630 N N . GLU A 1 79 ? 19.513 -2.707 11.475 1.00 49.53 79 GLU A N 1
ATOM 631 C CA . GLU A 1 79 ? 18.458 -3.665 11.083 1.00 49.53 79 GLU A CA 1
ATOM 632 C C . GLU A 1 79 ? 18.964 -4.816 10.168 1.00 49.53 79 GLU A C 1
ATOM 634 O O . GLU A 1 79 ? 18.220 -5.750 9.845 1.00 49.53 79 GLU A O 1
ATOM 639 N N . LEU A 1 80 ? 20.244 -4.809 9.766 1.00 46.34 80 LEU A N 1
ATOM 640 C CA . LEU A 1 80 ? 20.846 -5.870 8.947 1.00 46.34 80 LEU A CA 1
ATOM 641 C C . LEU A 1 80 ? 20.891 -7.266 9.580 1.00 46.34 80 LEU A C 1
ATOM 643 O O . LEU A 1 80 ? 20.821 -8.207 8.804 1.00 46.34 80 LEU A O 1
ATOM 647 N N . PRO A 1 81 ? 21.019 -7.491 10.903 1.00 51.84 81 PRO A N 1
ATOM 648 C CA . PRO A 1 81 ? 21.185 -8.853 11.417 1.00 51.84 81 PRO A CA 1
ATOM 649 C C . PRO A 1 81 ? 19.972 -9.749 11.153 1.00 51.84 81 PRO A C 1
ATOM 651 O O . PRO A 1 81 ? 20.133 -10.926 10.849 1.00 51.84 81 PRO A O 1
ATOM 654 N N . ILE A 1 82 ? 18.759 -9.196 11.242 1.00 52.59 82 ILE A N 1
ATOM 655 C CA . ILE A 1 82 ? 17.517 -9.933 10.957 1.00 52.59 82 ILE A CA 1
ATOM 656 C C . ILE A 1 82 ? 17.345 -10.093 9.450 1.00 52.59 82 ILE A C 1
ATOM 658 O O . ILE A 1 82 ? 16.975 -11.170 8.989 1.00 52.59 82 ILE A O 1
ATOM 662 N N . SER A 1 83 ? 17.713 -9.054 8.694 1.00 62.12 83 SER A N 1
ATOM 663 C CA . SER A 1 83 ? 17.758 -9.130 7.240 1.00 62.12 83 SER A CA 1
ATOM 664 C C . SER A 1 83 ? 18.687 -10.251 6.786 1.00 62.12 83 SER A C 1
ATOM 666 O O . SER A 1 83 ? 18.274 -11.128 6.052 1.00 62.12 83 SER A O 1
ATOM 668 N N . GLN A 1 84 ? 19.910 -10.294 7.306 1.00 66.69 84 GLN A N 1
ATOM 669 C CA . GLN A 1 84 ? 20.900 -11.309 6.979 1.00 66.69 84 GLN A CA 1
ATOM 670 C C . GLN A 1 84 ? 20.418 -12.705 7.362 1.00 66.69 84 GLN A C 1
ATOM 672 O O . GLN A 1 84 ? 20.512 -13.592 6.535 1.00 66.69 84 GLN A O 1
ATOM 677 N N . LYS A 1 85 ? 19.816 -12.896 8.544 1.00 68.38 85 LYS A N 1
ATOM 678 C CA . LYS A 1 85 ? 19.241 -14.200 8.912 1.00 68.38 85 LYS A CA 1
ATOM 679 C C . LYS A 1 85 ? 18.157 -14.653 7.939 1.00 68.38 85 LYS A C 1
ATOM 681 O O . LYS A 1 85 ? 18.087 -15.837 7.637 1.00 68.38 85 LYS A O 1
ATOM 686 N N . PHE A 1 86 ? 17.297 -13.742 7.476 1.00 72.50 86 PHE A N 1
ATOM 687 C CA . PHE A 1 86 ? 16.293 -14.103 6.478 1.00 72.50 86 PHE A CA 1
ATOM 688 C C . PHE A 1 86 ? 16.961 -14.510 5.176 1.00 72.50 86 PHE A C 1
ATOM 690 O O . PHE A 1 86 ? 16.602 -15.522 4.594 1.00 72.50 86 PHE A O 1
ATOM 697 N N . LEU A 1 87 ? 17.922 -13.709 4.725 1.00 71.44 87 LEU A N 1
ATOM 698 C CA . LEU A 1 87 ? 18.658 -13.966 3.498 1.00 71.44 87 LEU A CA 1
ATOM 699 C C . LEU A 1 87 ? 19.386 -15.305 3.565 1.00 71.44 87 LEU A C 1
ATOM 701 O O . LEU A 1 87 ? 19.306 -16.065 2.611 1.00 71.44 87 LEU A O 1
ATOM 705 N N . ASP A 1 88 ? 20.039 -15.592 4.688 1.00 76.81 88 ASP A N 1
ATOM 706 C CA . ASP A 1 88 ? 20.718 -16.856 4.948 1.00 76.81 88 ASP A CA 1
ATOM 707 C C . ASP A 1 88 ? 19.699 -18.000 4.920 1.00 76.81 88 ASP A C 1
ATOM 709 O O . ASP A 1 88 ? 19.908 -18.972 4.208 1.00 76.81 88 ASP A O 1
ATOM 713 N N . ALA A 1 89 ? 18.546 -17.855 5.582 1.00 75.50 89 ALA A N 1
ATOM 714 C CA . ALA A 1 89 ? 17.488 -18.866 5.555 1.00 75.50 89 ALA A CA 1
ATOM 715 C C . ALA A 1 89 ? 16.945 -19.122 4.138 1.00 75.50 89 ALA A C 1
ATOM 717 O O . ALA A 1 89 ? 16.760 -20.271 3.740 1.00 75.50 89 ALA A O 1
ATOM 718 N N . VAL A 1 90 ? 16.724 -18.065 3.351 1.00 75.50 90 VAL A N 1
ATOM 719 C CA . VAL A 1 90 ? 16.313 -18.182 1.946 1.00 75.50 90 VAL A CA 1
ATOM 720 C C . VAL A 1 90 ? 17.405 -18.886 1.138 1.00 75.50 90 VAL A C 1
ATOM 722 O O . VAL A 1 90 ? 17.108 -19.842 0.432 1.00 75.50 90 VAL A O 1
ATOM 725 N N . GLU A 1 91 ? 18.663 -18.461 1.263 1.00 79.12 91 GLU A N 1
ATOM 726 C CA . GLU A 1 91 ? 19.815 -19.025 0.546 1.00 79.12 91 GLU A CA 1
ATOM 727 C C . GLU A 1 91 ? 20.083 -20.494 0.907 1.00 79.12 91 GLU A C 1
ATOM 729 O O . GLU A 1 91 ? 20.470 -21.283 0.044 1.00 79.12 91 GLU A O 1
ATOM 734 N N . GLU A 1 92 ? 19.854 -20.871 2.164 1.00 81.62 92 GLU A N 1
ATOM 735 C CA . GLU A 1 92 ? 20.074 -22.216 2.699 1.00 81.62 92 GLU A CA 1
ATOM 736 C C . GLU A 1 92 ? 18.922 -23.189 2.418 1.00 81.62 92 GLU A C 1
ATOM 738 O O . GLU A 1 92 ? 19.091 -24.395 2.615 1.00 81.62 92 GLU A O 1
ATOM 743 N N . GLY A 1 93 ? 17.770 -22.714 1.933 1.00 77.94 93 GLY A N 1
ATOM 744 C CA . GLY A 1 93 ? 16.607 -23.582 1.749 1.00 77.94 93 GLY A CA 1
ATOM 745 C C . GLY A 1 93 ? 15.779 -23.811 3.018 1.00 77.94 93 GLY A C 1
ATOM 746 O O . GLY A 1 93 ? 15.021 -24.777 3.071 1.00 77.94 93 GLY A O 1
ATOM 747 N N . ASP A 1 94 ? 15.955 -22.999 4.066 1.00 78.31 94 ASP A N 1
ATOM 748 C CA . ASP A 1 94 ? 15.216 -23.132 5.325 1.00 78.31 94 ASP A CA 1
ATOM 749 C C . ASP A 1 94 ? 13.875 -22.396 5.233 1.00 78.31 94 ASP A C 1
ATOM 751 O O . ASP A 1 94 ? 13.723 -21.261 5.690 1.00 78.31 94 ASP A O 1
ATOM 755 N N . ASP A 1 95 ? 12.886 -23.056 4.628 1.00 72.00 95 ASP A N 1
ATOM 756 C CA . ASP A 1 95 ? 11.559 -22.483 4.386 1.00 72.00 95 ASP A CA 1
ATOM 757 C C . ASP A 1 95 ? 10.866 -22.014 5.669 1.00 72.00 95 ASP A C 1
ATOM 759 O O . ASP A 1 95 ? 10.178 -20.993 5.682 1.00 72.00 95 ASP A O 1
ATOM 763 N N . MET A 1 96 ? 11.098 -22.712 6.780 1.00 66.12 96 MET A N 1
ATOM 764 C CA . MET A 1 96 ? 10.494 -22.382 8.067 1.00 66.12 96 MET A CA 1
ATOM 765 C C . MET A 1 96 ? 11.112 -21.120 8.664 1.00 66.12 96 MET A C 1
ATOM 767 O O . MET A 1 96 ? 10.377 -20.257 9.154 1.00 66.12 96 MET A O 1
ATOM 771 N N . ALA A 1 97 ? 12.441 -20.987 8.610 1.00 67.00 97 ALA A N 1
ATOM 772 C CA . ALA A 1 97 ? 13.133 -19.788 9.069 1.00 67.00 97 ALA A CA 1
ATOM 773 C C . ALA A 1 97 ? 12.917 -18.603 8.119 1.00 67.00 97 ALA A C 1
ATOM 775 O O . ALA A 1 97 ? 12.688 -17.488 8.584 1.00 67.00 97 ALA A O 1
ATOM 776 N N . ALA A 1 98 ? 12.921 -18.822 6.803 1.00 67.38 98 ALA A N 1
ATOM 777 C CA . ALA A 1 98 ? 12.642 -17.785 5.816 1.00 67.38 98 ALA A CA 1
ATOM 778 C C . ALA A 1 98 ? 11.215 -17.253 5.983 1.00 67.38 98 ALA A C 1
ATOM 780 O O . ALA A 1 98 ? 11.013 -16.042 6.050 1.00 67.38 98 ALA A O 1
ATOM 781 N N . MET A 1 99 ? 10.227 -18.136 6.153 1.00 64.50 99 MET A N 1
ATOM 782 C CA . MET A 1 99 ? 8.853 -17.729 6.434 1.00 64.50 99 MET A CA 1
ATOM 783 C C . MET A 1 99 ? 8.762 -16.970 7.766 1.00 64.50 99 MET A C 1
ATOM 785 O O . MET A 1 99 ? 8.221 -15.864 7.783 1.00 64.50 99 MET A O 1
ATOM 789 N N . TYR A 1 100 ? 9.393 -17.467 8.838 1.00 61.38 100 TYR A N 1
ATOM 790 C CA . TYR A 1 100 ? 9.453 -16.777 10.136 1.00 61.38 100 TYR A CA 1
ATOM 791 C C . TYR A 1 100 ? 10.048 -15.374 10.058 1.00 61.38 100 TYR A C 1
ATOM 793 O O . TYR A 1 100 ? 9.564 -14.429 10.679 1.00 61.38 100 TYR A O 1
ATOM 801 N N . LEU A 1 101 ? 11.150 -15.238 9.331 1.00 61.28 101 LEU A N 1
ATOM 802 C CA . LEU A 1 101 ? 11.884 -13.988 9.248 1.00 61.28 101 LEU A CA 1
ATOM 803 C C . LEU A 1 101 ? 11.240 -13.040 8.232 1.00 61.28 101 LEU A C 1
ATOM 805 O O . LEU A 1 101 ? 11.379 -11.835 8.387 1.00 61.28 101 LEU A O 1
ATOM 809 N N . SER A 1 102 ? 10.475 -13.544 7.255 1.00 60.28 102 SER A N 1
ATOM 810 C CA . SER A 1 102 ? 9.655 -12.719 6.355 1.00 60.28 102 SER A CA 1
ATOM 811 C C . SER A 1 102 ? 8.502 -12.026 7.084 1.00 60.28 102 SER A C 1
ATOM 813 O O . SER A 1 102 ? 8.185 -10.871 6.784 1.00 60.28 102 SER A O 1
ATOM 815 N N . THR A 1 103 ? 7.908 -12.695 8.077 1.00 55.09 103 THR A N 1
ATOM 816 C CA . THR A 1 103 ? 6.854 -12.114 8.913 1.00 55.09 103 THR A CA 1
ATOM 817 C C . THR A 1 103 ? 7.438 -11.192 9.981 1.00 55.09 103 THR A C 1
ATOM 819 O O . THR A 1 103 ? 6.891 -10.115 10.224 1.00 55.09 103 THR A O 1
ATOM 822 N N . ASN A 1 104 ? 8.604 -11.549 10.533 1.00 54.25 104 ASN A N 1
ATOM 823 C CA . ASN A 1 104 ? 9.318 -10.798 11.570 1.00 54.25 104 ASN A CA 1
ATOM 824 C C . ASN A 1 104 ? 10.471 -9.933 11.050 1.00 54.25 104 ASN A C 1
ATOM 826 O O . ASN A 1 104 ? 11.379 -9.606 11.820 1.00 54.25 104 ASN A O 1
ATOM 830 N N . TYR A 1 105 ? 10.467 -9.546 9.770 1.00 44.91 105 TYR A N 1
ATOM 831 C CA . TYR A 1 105 ? 11.494 -8.656 9.235 1.00 44.91 105 TYR A CA 1
ATOM 832 C C . TYR A 1 105 ? 11.460 -7.347 10.028 1.00 44.91 105 TYR A C 1
ATOM 834 O O . TYR A 1 105 ? 10.600 -6.484 9.839 1.00 44.91 105 TYR A O 1
ATOM 842 N N . ALA A 1 106 ? 12.413 -7.256 10.955 1.00 42.62 106 ALA A N 1
ATOM 843 C CA . ALA A 1 106 ? 12.675 -6.173 11.882 1.00 42.62 106 ALA A CA 1
ATOM 844 C C . ALA A 1 106 ? 11.724 -5.998 13.089 1.00 42.62 106 ALA A C 1
ATOM 846 O O . ALA A 1 106 ? 11.378 -4.867 13.438 1.00 42.62 106 ALA A O 1
ATOM 847 N N . THR A 1 107 ? 11.412 -7.085 13.798 1.00 38.44 107 THR A N 1
ATOM 848 C CA . THR A 1 107 ? 11.231 -7.035 15.264 1.00 38.44 107 THR A CA 1
ATOM 849 C C . THR A 1 107 ? 12.407 -7.749 15.937 1.00 38.44 107 THR A C 1
ATOM 851 O O . THR A 1 107 ? 12.818 -8.826 15.503 1.00 38.44 107 THR A O 1
ATOM 854 N N . GLU A 1 108 ? 13.008 -7.149 16.969 1.00 40.16 108 GLU A N 1
ATOM 855 C CA . GLU A 1 108 ? 13.985 -7.838 17.822 1.00 40.16 108 GLU A CA 1
ATOM 856 C C . GLU A 1 108 ? 13.259 -8.933 18.611 1.00 40.16 108 GLU A C 1
ATOM 858 O O . GLU A 1 108 ? 12.901 -8.747 19.770 1.00 40.16 108 GLU A O 1
ATOM 863 N N . VAL A 1 109 ? 12.985 -10.081 17.989 1.00 42.03 109 VAL A N 1
ATOM 864 C CA . VAL A 1 109 ? 12.442 -11.210 18.741 1.00 42.03 109 VAL A CA 1
ATOM 865 C C . VAL A 1 109 ? 13.593 -11.822 19.534 1.00 42.03 109 VAL A C 1
ATOM 867 O O . VAL A 1 109 ? 14.482 -12.476 18.985 1.00 42.03 109 VAL A O 1
ATOM 870 N N . THR A 1 110 ? 13.611 -11.543 20.834 1.00 44.44 110 THR A N 1
ATOM 871 C CA . THR A 1 110 ? 14.604 -12.046 21.793 1.00 44.44 110 THR A CA 1
ATOM 872 C C . THR A 1 110 ? 14.437 -13.541 22.079 1.00 44.44 110 THR A C 1
ATOM 874 O O . THR A 1 110 ? 15.400 -14.185 22.496 1.00 44.44 110 THR A O 1
ATOM 877 N N . GLU A 1 111 ? 13.266 -14.114 21.780 1.00 48.06 111 GLU A N 1
ATOM 878 C CA . GLU A 1 111 ? 12.968 -15.543 21.902 1.00 48.06 111 GLU A CA 1
ATOM 879 C C . GLU A 1 111 ? 12.428 -16.111 20.584 1.00 48.06 111 GLU A C 1
ATOM 881 O O . GLU A 1 111 ? 11.467 -15.610 20.010 1.00 48.06 111 GLU A O 1
ATOM 886 N N . VAL A 1 112 ? 13.052 -17.179 20.087 1.00 44.75 112 VAL A N 1
ATOM 887 C CA . VAL A 1 112 ? 12.553 -17.926 18.926 1.00 44.75 112 VAL A CA 1
ATOM 888 C C . VAL A 1 112 ? 11.228 -18.582 19.329 1.00 44.75 112 VAL A C 1
ATOM 890 O O . VAL A 1 112 ? 11.241 -19.513 20.131 1.00 44.75 112 VAL A O 1
ATOM 893 N N . LYS A 1 113 ? 10.096 -18.096 18.806 1.00 44.56 113 LYS A N 1
ATOM 894 C CA . LYS A 1 113 ? 8.806 -18.797 18.935 1.00 44.56 113 LYS A CA 1
ATOM 895 C C . LYS A 1 113 ? 8.791 -20.005 18.001 1.00 44.56 113 LYS A C 1
ATOM 897 O O . LYS A 1 113 ? 9.371 -19.944 16.913 1.00 44.56 113 LYS A O 1
ATOM 902 N N . GLU A 1 114 ? 8.162 -21.107 18.413 1.00 37.47 114 GLU A N 1
ATOM 903 C CA . GLU A 1 114 ? 8.015 -22.244 17.508 1.00 37.47 114 GLU A CA 1
ATOM 904 C C . GLU A 1 114 ? 7.063 -21.861 16.369 1.00 37.47 114 GLU A C 1
ATOM 906 O O . GLU A 1 114 ? 6.105 -21.115 16.546 1.00 37.47 114 GLU A O 1
ATOM 911 N N . ALA A 1 115 ? 7.316 -22.386 15.173 1.00 34.69 115 ALA A N 1
ATOM 912 C CA . ALA A 1 115 ? 6.469 -22.195 13.996 1.00 34.69 115 ALA A CA 1
ATOM 913 C C . ALA A 1 115 ? 4.975 -22.492 14.227 1.00 34.69 115 ALA A C 1
ATOM 915 O O . ALA A 1 115 ? 4.098 -21.909 13.590 1.00 34.69 115 ALA A O 1
ATOM 916 N N . SER A 1 116 ? 4.699 -23.420 15.142 1.00 35.31 116 SER A N 1
ATOM 917 C CA . SER A 1 116 ? 3.372 -23.822 15.610 1.00 35.31 116 SER A CA 1
ATOM 918 C C . SER A 1 116 ? 2.620 -22.720 16.360 1.00 35.31 116 SER A C 1
ATOM 920 O O . SER A 1 116 ? 1.395 -22.799 16.443 1.00 35.31 116 SER A O 1
ATOM 922 N N . ASP A 1 117 ? 3.312 -21.697 16.867 1.00 39.91 117 ASP A N 1
ATOM 923 C CA . ASP A 1 117 ? 2.719 -20.591 17.629 1.00 39.91 117 ASP A CA 1
ATOM 924 C C . ASP A 1 117 ? 2.131 -19.485 16.729 1.00 39.91 117 ASP A C 1
ATOM 926 O O . ASP A 1 117 ? 1.500 -18.550 17.225 1.00 39.91 117 ASP A O 1
ATOM 930 N N . GLY A 1 118 ? 2.291 -19.606 15.405 1.00 38.16 118 GLY A N 1
ATOM 931 C CA . GLY A 1 118 ? 1.832 -18.630 14.418 1.00 38.16 118 GLY A CA 1
ATOM 932 C C . GLY A 1 118 ? 2.884 -17.558 14.121 1.00 38.16 118 GLY A C 1
ATOM 933 O O . GLY A 1 118 ? 3.460 -16.939 15.012 1.00 38.16 118 GLY A O 1
ATOM 934 N N . TYR A 1 119 ? 3.147 -17.349 12.831 1.00 47.69 119 TYR A N 1
ATOM 935 C CA . TYR A 1 119 ? 4.208 -16.472 12.326 1.00 47.69 119 TYR A CA 1
ATOM 936 C C . TYR A 1 119 ? 3.840 -14.983 12.301 1.00 47.69 119 TYR A C 1
ATOM 938 O O . TYR A 1 119 ? 4.724 -14.129 12.257 1.00 47.69 119 TYR A O 1
ATOM 946 N N . GLU A 1 120 ? 2.547 -14.684 12.367 1.00 58.28 120 GLU A N 1
ATOM 947 C CA . GLU A 1 120 ? 1.971 -13.367 12.620 1.00 58.28 120 GLU A CA 1
ATOM 948 C C . GLU A 1 120 ? 0.961 -13.523 13.762 1.00 58.28 120 GLU A C 1
ATOM 950 O O . GLU A 1 120 ? 0.333 -14.581 13.876 1.00 58.28 120 GLU A O 1
ATOM 955 N N . SER A 1 121 ? 0.804 -12.509 14.624 1.00 63.50 121 SER A N 1
ATOM 956 C CA . SER A 1 121 ? -0.215 -12.578 15.674 1.00 63.50 121 SER A CA 1
ATOM 957 C C . SER A 1 121 ? -1.578 -12.845 15.042 1.00 63.50 121 SER A C 1
ATOM 959 O O . SER A 1 121 ? -1.928 -12.259 14.014 1.00 63.50 121 SER A O 1
ATOM 961 N N . VAL A 1 122 ? -2.338 -13.768 15.639 1.00 69.44 122 VAL A N 1
ATOM 962 C CA . VAL A 1 122 ? -3.694 -14.075 15.180 1.00 69.44 122 VAL A CA 1
ATOM 963 C C . VAL A 1 122 ? -4.467 -12.757 15.104 1.00 69.44 122 VAL A C 1
ATOM 965 O O . VAL A 1 122 ? -4.579 -12.103 16.145 1.00 69.44 122 VAL A O 1
ATOM 968 N N . PRO A 1 123 ? -4.996 -12.355 13.926 1.00 81.88 123 PRO A N 1
ATOM 969 C CA . PRO A 1 123 ? -5.721 -11.105 13.783 1.00 81.88 123 PRO A CA 1
ATOM 970 C C . PRO A 1 123 ? -6.761 -10.980 14.885 1.00 81.88 123 PRO A C 1
ATOM 972 O O . PRO A 1 123 ? -7.573 -11.883 15.097 1.00 81.88 123 PRO A O 1
ATOM 975 N N . ALA A 1 124 ? -6.707 -9.882 15.624 1.00 85.62 124 ALA A N 1
ATOM 976 C CA . ALA A 1 124 ? -7.542 -9.688 16.791 1.00 85.62 124 ALA A CA 1
ATOM 977 C C . ALA A 1 124 ? -8.133 -8.289 16.795 1.00 85.62 124 ALA A C 1
ATOM 979 O O . ALA A 1 124 ? -7.479 -7.318 16.422 1.00 85.62 124 ALA A O 1
ATOM 980 N N . VAL A 1 125 ? -9.376 -8.196 17.245 1.00 90.50 125 VAL A N 1
ATOM 981 C CA . VAL A 1 125 ? -10.076 -6.932 17.444 1.00 90.50 125 VAL A CA 1
ATOM 982 C C . VAL A 1 125 ? -10.313 -6.771 18.925 1.00 90.50 125 VAL A C 1
ATOM 984 O O . VAL A 1 125 ? -10.787 -7.692 19.593 1.00 90.50 125 VAL A O 1
ATOM 987 N N . VAL A 1 126 ? -10.010 -5.586 19.425 1.00 91.19 126 VAL A N 1
ATOM 988 C CA . VAL A 1 126 ? -10.303 -5.219 20.800 1.00 91.19 126 VAL A CA 1
ATOM 989 C C . VAL A 1 126 ? -11.554 -4.364 20.807 1.00 91.19 126 VAL A C 1
ATOM 991 O O . VAL A 1 126 ? -11.637 -3.383 20.076 1.00 91.19 126 VAL A O 1
ATOM 994 N N . SER A 1 127 ? -12.542 -4.722 21.616 1.00 92.94 127 SER A N 1
ATOM 995 C CA . SER A 1 127 ? -13.696 -3.865 21.866 1.00 92.94 127 SER A CA 1
ATOM 996 C C . SER A 1 127 ? -13.608 -3.257 23.253 1.00 92.94 127 SER A C 1
ATOM 998 O O . SER A 1 127 ? -13.315 -3.979 24.204 1.00 92.94 127 SER A O 1
ATOM 1000 N N . MET A 1 128 ? -13.908 -1.970 23.378 1.00 93.12 128 MET A N 1
ATOM 1001 C CA . MET A 1 128 ? -13.837 -1.243 24.643 1.00 93.12 128 MET A CA 1
ATOM 1002 C C . MET A 1 128 ? -14.997 -0.248 24.730 1.00 93.12 128 MET A C 1
ATOM 1004 O O . MET A 1 128 ? -15.357 0.383 23.735 1.00 93.12 128 MET A O 1
ATOM 1008 N N . SER A 1 129 ? -15.624 -0.141 25.901 1.00 93.19 129 SER A N 1
ATOM 1009 C CA . SER A 1 129 ? -16.784 0.731 26.127 1.00 93.19 129 SER A CA 1
ATOM 1010 C C . SER A 1 129 ? -16.401 2.070 26.752 1.00 93.19 129 SER A C 1
ATOM 1012 O O . SER A 1 129 ? -15.467 2.119 27.549 1.00 93.19 129 SER A O 1
ATOM 1014 N N . ASP A 1 130 ? -17.185 3.111 26.458 1.00 93.06 130 ASP A N 1
ATOM 1015 C CA . ASP A 1 130 ? -17.025 4.464 27.019 1.00 93.06 130 ASP A CA 1
ATOM 1016 C C . ASP A 1 130 ? -15.627 5.054 26.757 1.00 93.06 130 ASP A C 1
ATOM 1018 O O . ASP A 1 130 ? -14.880 5.399 27.672 1.00 93.06 130 ASP A O 1
ATOM 1022 N N . VAL A 1 131 ? -15.263 5.129 25.475 1.00 92.94 131 VAL A N 1
ATOM 1023 C CA . VAL A 1 131 ? -13.887 5.379 25.029 1.00 92.94 131 VAL A CA 1
ATOM 1024 C C . VAL A 1 131 ? -13.760 6.748 24.385 1.00 92.94 131 VAL A C 1
ATOM 1026 O O . VAL A 1 131 ? -14.551 7.127 23.520 1.00 92.94 131 VAL A O 1
ATOM 1029 N N . TYR A 1 132 ? -12.726 7.477 24.773 1.00 92.94 132 TYR A N 1
ATOM 1030 C CA . TYR A 1 132 ? -12.250 8.661 24.074 1.00 92.94 132 TYR A CA 1
ATOM 1031 C C . TYR A 1 132 ? -11.182 8.242 23.073 1.00 92.94 132 TYR A C 1
ATOM 1033 O O . TYR A 1 132 ? -10.307 7.445 23.401 1.00 92.94 132 TYR A O 1
ATOM 1041 N N . ILE A 1 133 ? -11.271 8.760 21.854 1.00 93.25 133 ILE A N 1
ATOM 1042 C CA . ILE A 1 133 ? -10.380 8.416 20.741 1.00 93.25 133 ILE A CA 1
ATOM 1043 C C . ILE A 1 133 ? -9.838 9.714 20.168 1.00 93.25 133 ILE A C 1
ATOM 1045 O O . ILE A 1 133 ? -10.590 10.683 20.049 1.00 93.25 133 ILE A O 1
ATOM 1049 N N . GLU A 1 134 ? -8.574 9.724 19.765 1.00 91.50 134 GLU A N 1
ATOM 1050 C CA . GLU A 1 134 ? -7.967 10.862 19.083 1.00 91.50 134 GLU A CA 1
ATOM 1051 C C . GLU A 1 134 ? -7.320 10.495 17.734 1.00 91.50 134 GLU A C 1
ATOM 1053 O O . GLU A 1 134 ? -7.293 9.335 17.306 1.00 91.50 134 GLU A O 1
ATOM 1058 N N . GLU A 1 135 ? -6.897 11.520 17.003 1.00 91.00 135 GLU A N 1
ATOM 1059 C CA . GLU A 1 135 ? -6.475 11.443 15.605 1.00 91.00 135 GLU A CA 1
ATOM 1060 C C . GLU A 1 135 ? -5.143 10.730 15.350 1.00 91.00 135 GLU A C 1
ATOM 1062 O O . GLU A 1 135 ? -4.949 10.188 14.258 1.00 91.00 135 GLU A O 1
ATOM 1067 N N . HIS A 1 136 ? -4.265 10.659 16.350 1.00 88.81 136 HIS A N 1
ATOM 1068 C CA . HIS A 1 136 ? -3.014 9.898 16.322 1.00 88.81 136 HIS A CA 1
ATOM 1069 C C . HIS A 1 136 ? -3.188 8.423 16.737 1.00 88.81 136 HIS A C 1
ATOM 1071 O O . HIS A 1 136 ? -2.225 7.655 16.707 1.00 88.81 136 HIS A O 1
ATOM 1077 N N . GLY A 1 137 ? -4.417 7.987 17.036 1.00 88.50 137 GLY A N 1
ATOM 1078 C CA . GLY A 1 137 ? -4.747 6.600 17.366 1.00 88.50 137 GLY A CA 1
ATOM 1079 C C . GLY A 1 137 ? -4.714 6.260 18.854 1.00 88.50 137 GLY A C 1
ATOM 1080 O O . GLY A 1 137 ? -5.024 5.122 19.198 1.00 88.50 137 GLY A O 1
ATOM 1081 N N . PHE A 1 138 ? -4.389 7.203 19.744 1.00 88.94 138 PHE A N 1
ATOM 1082 C CA . PHE A 1 138 ? -4.531 6.995 21.184 1.00 88.94 138 PHE A CA 1
ATOM 1083 C C . PHE A 1 138 ? -6.007 6.860 21.555 1.00 88.94 138 PHE A C 1
ATOM 1085 O O . PHE A 1 138 ? -6.883 7.548 21.016 1.00 88.94 138 PHE A O 1
ATOM 1092 N N . PHE A 1 139 ? -6.287 5.984 22.513 1.00 89.81 139 PHE A N 1
ATOM 1093 C CA . PHE A 1 139 ? -7.625 5.850 23.067 1.00 89.81 139 PHE A CA 1
ATOM 1094 C C . PHE A 1 139 ? -7.578 5.518 24.552 1.00 89.81 139 PHE A C 1
ATOM 1096 O O . PHE A 1 139 ? -6.638 4.893 25.037 1.00 89.81 139 PHE A O 1
ATOM 1103 N N . TRP A 1 140 ? -8.570 5.995 25.296 1.00 89.81 140 TRP A N 1
ATOM 1104 C CA . TRP A 1 140 ? -8.604 5.857 26.749 1.00 89.81 140 TRP A CA 1
ATOM 1105 C C . TRP A 1 140 ? -10.027 5.867 27.295 1.00 89.81 140 TRP A C 1
ATOM 1107 O O . TRP A 1 140 ? -10.952 6.374 26.661 1.00 89.81 140 TRP A O 1
ATOM 1117 N N . ASN A 1 141 ? -10.195 5.351 28.507 1.00 87.88 141 ASN A N 1
ATOM 1118 C CA . ASN A 1 141 ? -11.378 5.567 29.337 1.00 87.88 141 ASN A CA 1
ATOM 1119 C C . ASN A 1 141 ? -10.942 6.136 30.706 1.00 87.88 141 ASN A C 1
ATOM 1121 O O . ASN A 1 141 ? -9.871 6.732 30.841 1.00 87.88 141 ASN A O 1
ATOM 1125 N N . ASP A 1 142 ? -11.787 5.999 31.728 1.00 83.88 142 ASP A N 1
ATOM 1126 C CA . ASP A 1 142 ? -11.473 6.462 33.085 1.00 83.88 142 ASP A CA 1
ATOM 1127 C C . ASP A 1 142 ? -10.381 5.640 33.799 1.00 83.88 142 ASP A C 1
ATOM 1129 O O . ASP A 1 142 ? -9.837 6.101 34.807 1.00 83.88 142 ASP A O 1
ATOM 1133 N N . GLN A 1 143 ? -10.079 4.437 33.311 1.00 81.81 143 GLN A N 1
ATOM 1134 C CA . GLN A 1 143 ? -9.197 3.456 33.946 1.00 81.81 143 GLN A CA 1
ATOM 1135 C C . GLN A 1 143 ? -7.889 3.275 33.170 1.00 81.81 143 GLN A C 1
ATOM 1137 O O . GLN A 1 143 ? -6.818 3.287 33.777 1.00 81.81 143 GLN A O 1
ATOM 1142 N N . ASP A 1 144 ? -7.971 3.220 31.844 1.00 83.62 144 ASP A N 1
ATOM 1143 C CA . ASP A 1 144 ? -6.899 2.765 30.968 1.00 83.62 144 ASP A CA 1
ATOM 1144 C C . ASP A 1 144 ? -6.626 3.760 29.841 1.00 83.62 144 ASP A C 1
ATOM 1146 O O . ASP A 1 144 ? -7.526 4.444 29.347 1.00 83.62 144 ASP A O 1
ATOM 1150 N N . LEU A 1 145 ? -5.363 3.822 29.423 1.00 84.19 145 LEU A N 1
ATOM 1151 C CA . LEU A 1 145 ? -4.885 4.545 28.249 1.00 84.19 145 LEU A CA 1
ATOM 1152 C C . LEU A 1 145 ? -4.104 3.557 27.396 1.00 84.19 145 LEU A C 1
ATOM 1154 O O . LEU A 1 145 ? -3.179 2.920 27.892 1.00 84.19 145 LEU A O 1
ATOM 1158 N N . VAL A 1 146 ? -4.438 3.496 26.115 1.00 83.50 146 VAL A N 1
ATOM 1159 C CA . VAL A 1 146 ? -3.782 2.622 25.153 1.00 83.50 146 VAL A CA 1
ATOM 1160 C C . VAL A 1 146 ? -3.122 3.465 24.077 1.00 83.50 146 VAL A C 1
ATOM 1162 O O . VAL A 1 146 ? -3.721 4.384 23.507 1.00 83.50 146 VAL A O 1
ATOM 1165 N N . ALA A 1 147 ? -1.866 3.127 23.806 1.00 82.56 147 ALA A N 1
ATOM 1166 C CA . ALA A 1 147 ? -1.047 3.741 22.780 1.00 82.56 147 ALA A CA 1
ATOM 1167 C C . ALA A 1 147 ? -0.640 2.693 21.744 1.00 82.56 147 ALA A C 1
ATOM 1169 O O . ALA A 1 147 ? 0.363 2.009 21.937 1.00 82.56 147 ALA A O 1
ATOM 1170 N N . PRO A 1 148 ? -1.405 2.554 20.644 1.00 79.25 148 PRO A N 1
ATOM 1171 C CA . PRO A 1 148 ? -1.075 1.610 19.589 1.00 79.25 148 PRO A CA 1
ATOM 1172 C C . PRO A 1 148 ? 0.339 1.815 19.052 1.00 79.25 148 PRO A C 1
ATOM 1174 O O . PRO A 1 148 ? 0.803 2.945 18.886 1.00 79.25 148 PRO A O 1
ATOM 1177 N N . ASN A 1 149 ? 1.000 0.711 18.704 1.00 77.75 149 ASN A N 1
ATOM 1178 C CA . ASN A 1 149 ? 2.248 0.773 17.955 1.00 77.75 149 ASN A CA 1
ATOM 1179 C C . ASN A 1 149 ? 2.030 1.517 16.633 1.00 77.75 149 ASN A C 1
ATOM 1181 O O . ASN A 1 149 ? 1.153 1.183 15.839 1.00 77.75 149 ASN A O 1
ATOM 1185 N N . SER A 1 150 ? 2.848 2.532 16.399 1.00 80.44 150 SER A N 1
ATOM 1186 C CA . SER A 1 150 ? 2.773 3.393 15.227 1.00 80.44 150 SER A CA 1
ATOM 1187 C C . SER A 1 150 ? 4.156 3.946 14.921 1.00 80.44 150 SER A C 1
ATOM 1189 O O . SER A 1 150 ? 5.121 3.734 15.660 1.00 80.44 150 SER A O 1
ATOM 1191 N N . CYS A 1 151 ? 4.279 4.728 13.853 1.00 80.12 151 CYS A N 1
ATOM 1192 C CA . CYS A 1 151 ? 5.455 5.575 13.717 1.00 80.12 151 CYS A CA 1
ATOM 1193 C C . CYS A 1 151 ? 5.571 6.471 14.960 1.00 80.12 151 CYS A C 1
ATOM 1195 O O . CYS A 1 151 ? 4.567 6.998 15.422 1.00 80.12 151 CYS A O 1
ATOM 1197 N N . ARG A 1 152 ? 6.775 6.617 15.525 1.00 78.31 152 ARG A N 1
ATOM 1198 C CA . ARG A 1 152 ? 7.047 7.464 16.707 1.00 78.31 152 ARG A CA 1
ATOM 1199 C C . ARG A 1 152 ? 6.237 7.143 17.978 1.00 78.31 152 ARG A C 1
ATOM 1201 O O . ARG A 1 152 ? 6.239 7.974 18.887 1.00 78.31 152 ARG A O 1
ATOM 1208 N N . SER A 1 153 ? 5.607 5.971 18.100 1.00 69.12 153 SER A N 1
ATOM 1209 C CA . SER A 1 153 ? 4.798 5.628 19.283 1.00 69.12 153 SER A CA 1
ATOM 1210 C C . SER A 1 153 ? 5.581 5.759 20.596 1.00 69.12 153 SER A C 1
ATOM 1212 O O . SER A 1 153 ? 5.071 6.355 21.541 1.00 69.12 153 SER A O 1
ATOM 1214 N N . SER A 1 154 ? 6.848 5.335 20.652 1.00 65.44 154 SER A N 1
ATOM 1215 C CA . SER A 1 154 ? 7.671 5.452 21.869 1.00 65.44 154 SER A CA 1
ATOM 1216 C C . SER A 1 154 ? 8.103 6.869 22.235 1.00 65.44 154 SER A C 1
ATOM 1218 O O . SER A 1 154 ? 8.371 7.151 23.405 1.00 65.44 154 SER A O 1
ATOM 1220 N N . VAL A 1 155 ? 8.138 7.781 21.261 1.00 64.25 155 VAL A N 1
ATOM 1221 C CA . VAL A 1 155 ? 8.364 9.208 21.520 1.00 64.25 155 VAL A CA 1
ATOM 1222 C C . VAL A 1 155 ? 7.079 9.831 22.059 1.00 64.25 155 VAL A C 1
ATOM 1224 O O . VAL A 1 155 ? 7.104 10.481 23.101 1.00 64.25 155 VAL A O 1
ATOM 1227 N N . ASN A 1 156 ? 5.951 9.560 21.400 1.00 64.81 156 ASN A N 1
ATOM 1228 C CA . ASN A 1 156 ? 4.674 10.202 21.700 1.00 64.81 156 ASN A CA 1
ATOM 1229 C C . ASN A 1 156 ? 4.025 9.666 22.989 1.00 64.81 156 ASN A C 1
ATOM 1231 O O . ASN A 1 156 ? 3.413 10.439 23.720 1.00 64.81 156 ASN A O 1
ATOM 1235 N N . ALA A 1 157 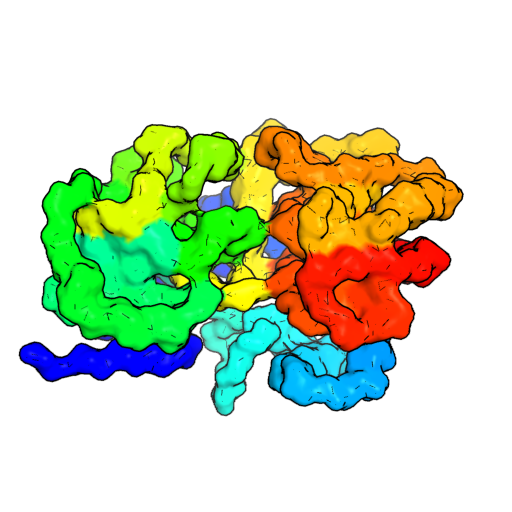? 4.205 8.386 23.337 1.00 61.69 157 ALA A N 1
ATOM 1236 C CA . ALA A 1 157 ? 3.658 7.804 24.570 1.00 61.69 157 ALA A CA 1
ATOM 1237 C C . ALA A 1 157 ? 4.109 8.555 25.839 1.00 61.69 157 ALA A C 1
ATOM 1239 O O . ALA A 1 157 ? 3.377 8.616 26.828 1.00 61.69 157 ALA A O 1
ATOM 1240 N N . ARG A 1 158 ? 5.291 9.189 25.803 1.00 62.28 158 ARG A N 1
ATOM 1241 C CA . ARG A 1 158 ? 5.806 10.016 26.906 1.00 62.28 158 ARG A CA 1
ATOM 1242 C C . ARG A 1 158 ? 5.084 11.361 27.034 1.00 62.28 158 ARG A C 1
ATOM 1244 O O . ARG A 1 158 ? 4.940 11.851 28.151 1.00 62.28 158 ARG A O 1
ATOM 1251 N N . ASP A 1 159 ? 4.600 11.919 25.927 1.00 59.66 159 ASP A N 1
ATOM 1252 C CA . ASP A 1 159 ? 3.898 13.209 25.892 1.00 59.66 159 ASP A CA 1
ATOM 1253 C C . ASP A 1 159 ? 2.399 13.064 26.221 1.00 59.66 159 ASP A C 1
ATOM 1255 O O . ASP A 1 159 ? 1.803 13.940 26.860 1.00 59.66 159 ASP A O 1
ATOM 1259 N N . VAL A 1 160 ? 1.789 11.923 25.866 1.00 58.19 160 VAL A N 1
ATOM 1260 C CA . VAL A 1 160 ? 0.358 11.646 26.112 1.00 58.19 160 VAL A CA 1
ATOM 1261 C C . VAL A 1 160 ? 0.043 11.474 27.598 1.00 58.19 160 VAL A C 1
ATOM 1263 O O . VAL A 1 160 ? -1.097 11.678 28.007 1.00 58.19 160 VAL A O 1
ATOM 1266 N N . ASN A 1 161 ? 1.034 11.180 28.443 1.00 55.25 161 ASN A N 1
ATOM 1267 C CA . ASN A 1 161 ? 0.815 11.002 29.880 1.00 55.25 161 ASN A CA 1
ATOM 1268 C C . ASN A 1 161 ? 0.665 12.332 30.661 1.00 55.25 161 ASN A C 1
ATOM 1270 O O . ASN A 1 161 ? 0.595 12.346 31.890 1.00 55.25 161 ASN A O 1
ATOM 1274 N N . THR A 1 162 ? 0.584 13.471 29.968 1.00 56.66 162 THR A N 1
ATOM 1275 C CA . THR A 1 162 ? 0.244 14.761 30.581 1.00 56.66 162 THR A CA 1
ATOM 1276 C C . THR A 1 162 ? -1.271 14.875 30.810 1.00 56.66 162 THR A C 1
ATOM 1278 O O . THR A 1 162 ? -2.076 14.545 29.949 1.00 56.66 162 THR A O 1
ATOM 1281 N N . HIS A 1 163 ? -1.700 15.368 31.978 1.00 51.03 163 HIS A N 1
ATOM 1282 C CA . HIS A 1 163 ? -3.123 15.514 32.343 1.00 51.03 163 HIS A CA 1
ATOM 1283 C C . HIS A 1 163 ? -3.984 16.311 31.334 1.00 51.03 163 HIS A C 1
ATOM 1285 O O . HIS A 1 163 ? -5.211 16.221 31.386 1.00 51.03 163 HIS A O 1
ATOM 1291 N N . GLU A 1 164 ? -3.373 17.082 30.429 1.00 54.69 164 GLU A N 1
ATOM 1292 C CA . GLU A 1 164 ? -4.066 17.883 29.413 1.00 54.69 164 GLU A CA 1
ATOM 1293 C C . GLU A 1 164 ? -4.670 17.040 28.276 1.00 54.69 164 GLU A C 1
ATOM 1295 O O . GLU A 1 164 ? -5.702 17.420 27.720 1.00 54.69 164 GLU A O 1
ATOM 1300 N N . THR A 1 165 ? -4.105 15.871 27.951 1.00 56.00 165 THR A N 1
ATOM 1301 C CA . THR A 1 165 ? -4.651 14.978 26.909 1.00 56.00 165 THR A CA 1
ATOM 1302 C C . THR A 1 165 ? -5.919 14.257 27.362 1.00 56.00 165 THR A C 1
ATOM 1304 O O . THR A 1 165 ? -6.816 14.062 26.542 1.00 56.00 165 THR A O 1
ATOM 1307 N N . ARG A 1 166 ? -6.030 13.950 28.666 1.00 60.62 166 ARG A N 1
ATOM 1308 C CA . ARG A 1 166 ? -7.168 13.255 29.301 1.00 60.62 166 ARG A CA 1
ATOM 1309 C C . ARG A 1 166 ? -8.359 14.159 29.630 1.00 60.62 166 ARG A C 1
ATOM 1311 O O . ARG A 1 166 ? -9.298 13.718 30.296 1.00 60.62 166 ARG A O 1
ATOM 1318 N N . LEU A 1 167 ? -8.340 15.428 29.220 1.00 60.22 167 LEU A N 1
ATOM 1319 C CA . LEU A 1 167 ? -9.516 16.282 29.354 1.00 60.22 167 LEU A CA 1
ATOM 1320 C C . LEU A 1 167 ? -10.665 15.644 28.575 1.00 60.22 167 LEU A C 1
ATOM 1322 O O . LEU A 1 167 ? -10.563 15.523 27.360 1.00 60.22 167 LEU A O 1
ATOM 1326 N N . ARG A 1 168 ? -11.736 15.251 29.282 1.00 65.81 168 ARG A N 1
ATOM 1327 C CA . ARG A 1 168 ? -13.001 14.798 28.690 1.00 65.81 168 ARG A CA 1
ATOM 1328 C C . ARG A 1 168 ? -13.531 15.930 27.825 1.00 65.81 168 ARG A C 1
ATOM 1330 O O . ARG A 1 168 ? -13.991 16.937 28.378 1.00 65.81 168 ARG A O 1
ATOM 1337 N N . PRO A 1 169 ? -13.439 15.836 26.501 1.00 58.97 169 PRO A N 1
ATOM 1338 C CA . PRO A 1 169 ? -13.862 16.947 25.691 1.00 58.97 169 PRO A CA 1
ATOM 1339 C C . PRO A 1 169 ? -15.391 17.020 25.717 1.00 58.97 169 PRO A C 1
ATOM 1341 O O . PRO A 1 169 ? -16.073 16.007 25.872 1.00 58.97 169 PRO A O 1
ATOM 1344 N N . GLY A 1 170 ? -15.958 18.209 25.513 1.00 61.09 170 GLY A N 1
ATOM 1345 C CA . GLY A 1 170 ? -17.390 18.361 25.217 1.00 61.09 170 GLY A CA 1
ATOM 1346 C C . GLY A 1 170 ? -17.749 17.911 23.792 1.00 61.09 170 GLY A C 1
ATOM 1347 O O . GLY A 1 170 ? -18.564 18.559 23.142 1.00 61.09 170 GLY A O 1
ATOM 1348 N N . GLU A 1 171 ? -17.068 16.889 23.275 1.00 66.94 171 GLU A N 1
ATOM 1349 C CA . GLU A 1 171 ? -17.024 16.528 21.858 1.00 66.94 171 GLU A CA 1
ATOM 1350 C C . GLU A 1 171 ? -18.161 15.614 21.415 1.00 66.94 171 GLU A C 1
ATOM 1352 O O . GLU A 1 171 ? -18.956 15.107 22.208 1.00 66.94 171 GLU A O 1
ATOM 1357 N N . ALA A 1 172 ? -18.240 15.444 20.093 1.00 86.56 172 ALA A N 1
ATOM 1358 C CA . ALA A 1 172 ? -19.204 14.587 19.432 1.00 86.56 172 ALA A CA 1
ATOM 1359 C C . ALA A 1 172 ? -19.154 13.164 20.009 1.00 86.56 172 ALA A C 1
ATOM 1361 O O . ALA A 1 172 ? -18.111 12.504 20.015 1.00 86.56 172 ALA A O 1
ATOM 1362 N N . ARG A 1 173 ? -20.313 12.712 20.493 1.00 93.94 173 ARG A N 1
ATOM 1363 C CA . ARG A 1 173 ? -20.529 11.360 21.000 1.00 93.94 173 ARG A CA 1
ATOM 1364 C C . ARG A 1 173 ? -21.154 10.493 19.918 1.00 93.94 173 ARG A C 1
ATOM 1366 O O . ARG A 1 173 ? -22.143 10.886 19.297 1.00 93.94 173 ARG A O 1
ATOM 1373 N N . HIS A 1 174 ? -20.603 9.304 19.731 1.00 96.12 174 HIS A N 1
ATOM 1374 C CA . HIS A 1 174 ? -21.037 8.326 18.742 1.00 96.12 174 HIS A CA 1
ATOM 1375 C C . HIS A 1 174 ? -21.358 6.985 19.411 1.00 96.12 174 HIS A C 1
ATOM 1377 O O . HIS A 1 174 ? -20.804 6.660 20.453 1.00 96.12 174 HIS A O 1
ATOM 1383 N N . GLY A 1 175 ? -22.253 6.197 18.808 1.00 96.81 175 GLY A N 1
ATOM 1384 C CA . GLY A 1 175 ? -22.618 4.878 19.334 1.00 96.81 175 GLY A CA 1
ATOM 1385 C C . GLY A 1 175 ? -21.472 3.872 19.201 1.00 96.81 175 GLY A C 1
ATOM 1386 O O . GLY A 1 175 ? -20.754 3.603 20.155 1.00 96.81 175 GLY A O 1
ATOM 1387 N N . LYS A 1 176 ? -21.287 3.314 18.000 1.00 98.00 176 LYS A N 1
ATOM 1388 C CA . LYS A 1 176 ? -20.241 2.320 17.715 1.00 98.00 176 LYS A CA 1
ATOM 1389 C C . LYS A 1 176 ? -19.269 2.849 16.670 1.00 98.00 176 LYS A C 1
ATOM 1391 O O . LYS A 1 176 ? -19.705 3.338 15.623 1.00 98.00 176 LYS A O 1
ATOM 1396 N N . VAL A 1 177 ? -17.973 2.719 16.934 1.00 97.88 177 VAL A N 1
ATOM 1397 C CA . VAL A 1 177 ? -16.914 3.241 16.064 1.00 97.88 177 VAL A CA 1
ATOM 1398 C C . VAL A 1 177 ? -15.804 2.208 15.884 1.00 97.88 177 VAL A C 1
ATOM 1400 O O . VAL A 1 177 ? -15.291 1.688 16.866 1.00 97.88 177 VAL A O 1
ATOM 1403 N N . VAL A 1 178 ? -15.399 1.940 14.642 1.00 97.88 178 VAL A N 1
ATOM 1404 C CA . VAL A 1 178 ? -14.119 1.285 14.330 1.00 97.88 178 VAL A CA 1
ATOM 1405 C C . VAL A 1 178 ? -13.020 2.342 14.279 1.00 97.88 178 VAL A C 1
ATOM 1407 O O . VAL A 1 178 ? -13.174 3.349 13.591 1.00 97.88 178 VAL A O 1
ATOM 1410 N N . VAL A 1 179 ? -11.914 2.119 14.985 1.00 96.38 179 VAL A N 1
ATOM 1411 C CA . VAL A 1 179 ? -10.809 3.080 15.115 1.00 96.38 179 VAL A CA 1
ATOM 1412 C C . VAL A 1 179 ? -9.673 2.726 14.160 1.00 96.38 179 VAL A C 1
ATOM 1414 O O . VAL A 1 179 ? -8.948 1.760 14.389 1.00 96.38 179 VAL A O 1
ATOM 1417 N N . LEU A 1 180 ? -9.497 3.524 13.103 1.00 96.19 180 LEU A N 1
ATOM 1418 C CA . LEU A 1 180 ? -8.378 3.406 12.156 1.00 96.19 180 LEU A CA 1
ATOM 1419 C C . LEU A 1 180 ? -7.414 4.599 12.223 1.00 96.19 180 LEU A C 1
ATOM 1421 O O . LEU A 1 180 ? -6.551 4.745 11.357 1.00 96.19 180 LEU A O 1
ATOM 1425 N N . THR A 1 181 ? -7.561 5.474 13.218 1.00 94.12 181 THR A N 1
ATOM 1426 C CA . THR A 1 181 ? -6.591 6.540 13.470 1.00 94.12 181 THR A CA 1
ATOM 1427 C C . THR A 1 181 ? -5.262 5.956 13.949 1.00 94.12 181 THR A C 1
ATOM 1429 O O . THR A 1 181 ? -5.216 4.908 14.598 1.00 94.12 181 THR A O 1
ATOM 1432 N N . GLN A 1 182 ? -4.175 6.609 13.545 1.00 91.00 182 GLN A N 1
ATOM 1433 C CA . GLN A 1 182 ? -2.797 6.233 13.853 1.00 91.00 182 GLN A CA 1
ATOM 1434 C C . GLN A 1 182 ? -1.881 7.416 13.517 1.00 91.00 182 GLN A C 1
ATOM 1436 O O . GLN A 1 182 ? -2.174 8.184 12.592 1.00 91.00 182 GLN A O 1
ATOM 1441 N N . GLU A 1 183 ? -0.746 7.531 14.207 1.00 87.81 183 GLU A N 1
ATOM 1442 C CA . GLU A 1 183 ? 0.300 8.491 13.857 1.00 87.81 183 GLU A CA 1
ATOM 1443 C C . GLU A 1 183 ? 0.694 8.364 12.380 1.00 87.81 183 GLU A C 1
ATOM 1445 O O . GLU A 1 183 ? 0.877 7.268 11.851 1.00 87.81 183 GLU A O 1
ATOM 1450 N N . TYR A 1 184 ? 0.814 9.513 11.713 1.00 88.31 184 TYR A N 1
ATOM 1451 C CA . TYR A 1 184 ? 1.014 9.627 10.264 1.00 88.31 184 TYR A CA 1
ATOM 1452 C C . TYR A 1 184 ? -0.082 9.038 9.376 1.00 88.31 184 TYR A C 1
ATOM 1454 O O . TYR A 1 184 ? 0.123 8.967 8.167 1.00 88.31 184 TYR A O 1
ATOM 1462 N N . GLY A 1 185 ? -1.278 8.753 9.896 1.00 88.19 185 GLY A N 1
ATOM 1463 C CA . GLY A 1 185 ? -2.420 8.290 9.097 1.00 88.19 185 GLY A CA 1
ATOM 1464 C C . GLY A 1 185 ? -2.853 9.218 7.949 1.00 88.19 185 GLY A C 1
ATOM 1465 O O . GLY A 1 185 ? -3.686 8.835 7.139 1.00 88.19 185 GLY A O 1
ATOM 1466 N N . LEU A 1 186 ? -2.280 10.420 7.850 1.00 91.38 186 LEU A N 1
ATOM 1467 C CA . LEU A 1 186 ? -2.452 11.359 6.735 1.00 91.38 186 LEU A CA 1
ATOM 1468 C C . LEU A 1 186 ? -1.540 11.089 5.536 1.00 91.38 186 LEU A C 1
ATOM 1470 O O . LEU A 1 186 ? -1.749 11.573 4.425 1.00 91.38 186 LEU A O 1
ATOM 1474 N N . ALA A 1 187 ? -0.426 10.409 5.768 1.00 92.94 187 ALA A N 1
ATOM 1475 C CA . ALA A 1 187 ? 0.495 10.082 4.704 1.00 92.94 187 ALA A CA 1
ATOM 1476 C C . ALA A 1 187 ? -0.060 8.874 3.949 1.00 92.94 187 ALA A C 1
ATOM 1478 O O . ALA A 1 187 ? -0.364 7.846 4.542 1.00 92.94 187 ALA A O 1
ATOM 1479 N N . TYR A 1 188 ? -0.161 8.997 2.625 1.00 95.31 188 TYR A N 1
ATOM 1480 C CA . TYR A 1 188 ? -0.855 8.029 1.772 1.00 95.31 188 TYR A CA 1
ATOM 1481 C C . TYR A 1 188 ? -0.443 6.565 1.996 1.00 95.31 188 TYR A C 1
ATOM 1483 O O . TYR A 1 188 ? -1.308 5.701 2.087 1.00 95.31 188 TYR A O 1
ATOM 1491 N N . TYR A 1 189 ? 0.859 6.295 2.162 1.00 95.50 189 TYR A N 1
ATOM 1492 C CA . TYR A 1 189 ? 1.349 4.957 2.510 1.00 95.50 189 TYR A CA 1
ATOM 1493 C C . TYR A 1 189 ? 0.760 4.460 3.835 1.00 95.50 189 TYR A C 1
ATOM 1495 O O . TYR A 1 189 ? 0.169 3.389 3.876 1.00 95.50 189 TYR A O 1
ATOM 1503 N N . HIS A 1 190 ? 0.883 5.252 4.902 1.00 95.19 190 HIS A N 1
ATOM 1504 C CA . HIS A 1 190 ? 0.400 4.882 6.230 1.00 95.19 190 HIS A CA 1
ATOM 1505 C C . HIS A 1 190 ? -1.119 4.707 6.235 1.00 95.19 190 HIS A C 1
ATOM 1507 O O . HIS A 1 190 ? -1.617 3.742 6.804 1.00 95.19 190 HIS A O 1
ATOM 1513 N N . LEU A 1 191 ? -1.871 5.553 5.522 1.00 95.88 191 LEU A N 1
ATOM 1514 C CA . LEU A 1 191 ? -3.303 5.313 5.394 1.00 95.88 191 LEU A CA 1
ATOM 1515 C C . LEU A 1 191 ? -3.589 3.995 4.666 1.00 95.88 191 LEU A C 1
ATOM 1517 O O . LEU A 1 191 ? -4.292 3.154 5.208 1.00 95.88 191 LEU A O 1
ATOM 1521 N N . LEU A 1 192 ? -3.109 3.834 3.432 1.00 97.25 192 LEU A N 1
ATOM 1522 C CA . LEU A 1 192 ? -3.513 2.715 2.581 1.00 97.25 192 LEU A CA 1
ATOM 1523 C C . LEU A 1 192 ? -3.009 1.377 3.129 1.00 97.25 192 LEU A C 1
ATOM 1525 O O . LEU A 1 192 ? -3.740 0.396 3.150 1.00 97.25 192 LEU A O 1
ATOM 1529 N N . VAL A 1 193 ? -1.760 1.334 3.576 1.00 95.94 193 VAL A N 1
ATOM 1530 C CA . VAL A 1 193 ? -1.053 0.085 3.865 1.00 95.94 193 VAL A CA 1
ATOM 1531 C C . VAL A 1 193 ? -1.128 -0.277 5.344 1.00 95.94 193 VAL A C 1
ATOM 1533 O O . VAL A 1 193 ? -1.244 -1.457 5.669 1.00 95.94 193 VAL A O 1
ATOM 1536 N N . GLU A 1 194 ? -1.095 0.708 6.244 1.00 93.38 194 GLU A N 1
ATOM 1537 C CA . GLU A 1 194 ? -1.086 0.459 7.692 1.00 93.38 194 GLU A CA 1
ATOM 1538 C C . GLU A 1 194 ? -2.473 0.609 8.315 1.00 93.38 194 GLU A C 1
ATOM 1540 O O . GLU A 1 194 ? -2.889 -0.256 9.076 1.00 93.38 194 GLU A O 1
ATOM 1545 N N . ASN A 1 195 ? -3.226 1.656 7.973 1.00 94.88 195 ASN A N 1
ATOM 1546 C CA . ASN A 1 195 ? -4.528 1.902 8.596 1.00 94.88 195 ASN A CA 1
ATOM 1547 C C . ASN A 1 195 ? -5.648 1.129 7.903 1.00 94.88 195 ASN A C 1
ATOM 1549 O O . ASN A 1 195 ? -6.418 0.428 8.554 1.00 94.88 195 ASN A O 1
ATOM 1553 N N . LEU A 1 196 ? -5.750 1.245 6.578 1.00 96.94 196 LEU A N 1
ATOM 1554 C CA . LEU A 1 196 ? -6.850 0.660 5.825 1.00 96.94 196 LEU A CA 1
ATOM 1555 C C . LEU A 1 196 ? -6.758 -0.865 5.808 1.00 96.94 196 LEU A C 1
ATOM 1557 O O . LEU A 1 196 ? -7.790 -1.518 5.858 1.00 96.94 196 LEU A O 1
ATOM 1561 N N . SER A 1 197 ? -5.561 -1.456 5.825 1.00 95.25 197 SER A N 1
ATOM 1562 C CA . SER A 1 197 ? -5.423 -2.919 5.849 1.00 95.25 197 SER A CA 1
ATOM 1563 C C . SER A 1 197 ? -6.053 -3.549 7.090 1.00 95.25 197 SER A C 1
ATOM 1565 O O . SER A 1 197 ? -6.678 -4.606 7.004 1.00 95.25 197 SER A O 1
ATOM 1567 N N . ARG A 1 198 ? -6.007 -2.850 8.226 1.00 93.81 198 ARG A N 1
ATOM 1568 C CA . ARG A 1 198 ? -6.607 -3.278 9.494 1.00 93.81 198 ARG A CA 1
ATOM 1569 C C . ARG A 1 198 ? -8.132 -3.361 9.457 1.00 93.81 198 ARG A C 1
ATOM 1571 O O . ARG A 1 198 ? -8.716 -4.098 10.251 1.00 93.81 198 ARG A O 1
ATOM 1578 N N . ILE A 1 199 ? -8.788 -2.646 8.538 1.00 95.62 199 ILE A N 1
ATOM 1579 C CA . ILE A 1 199 ? -10.250 -2.687 8.416 1.00 95.62 199 ILE A CA 1
ATOM 1580 C C . ILE A 1 199 ? -10.754 -4.076 8.029 1.00 95.62 199 ILE A C 1
ATOM 1582 O O . ILE A 1 199 ? -11.872 -4.442 8.371 1.00 95.62 199 ILE A O 1
ATOM 1586 N N . THR A 1 200 ? -9.924 -4.860 7.338 1.00 93.56 200 THR A N 1
ATOM 1587 C CA . THR A 1 200 ? -10.302 -6.155 6.761 1.00 93.56 200 THR A CA 1
ATOM 1588 C C . THR A 1 200 ? -10.728 -7.172 7.816 1.00 93.56 200 THR A C 1
ATOM 1590 O O . THR A 1 200 ? -11.590 -8.001 7.548 1.00 93.56 200 THR A O 1
ATOM 1593 N N . ILE A 1 201 ? -10.217 -7.042 9.043 1.00 92.25 201 ILE A N 1
ATOM 1594 C CA . ILE A 1 201 ? -10.552 -7.901 10.189 1.00 92.25 201 ILE A CA 1
ATOM 1595 C C . ILE A 1 201 ? -11.997 -7.695 10.660 1.00 92.25 201 ILE A C 1
ATOM 1597 O O . ILE A 1 201 ? -12.595 -8.576 11.276 1.00 92.25 201 ILE A O 1
ATOM 1601 N N . VAL A 1 202 ? -12.554 -6.513 10.397 1.00 95.19 202 VAL A N 1
ATOM 1602 C CA . VAL A 1 202 ? -13.904 -6.105 10.806 1.00 95.19 202 VAL A CA 1
ATOM 1603 C C . VAL A 1 202 ? -14.791 -5.755 9.614 1.00 95.19 202 VAL A C 1
ATOM 1605 O O . VAL A 1 202 ? -15.869 -5.193 9.800 1.00 95.19 202 VAL A O 1
ATOM 1608 N N . LEU A 1 203 ? -14.341 -6.029 8.387 1.00 95.56 203 LEU A N 1
ATOM 1609 C CA . LEU A 1 203 ? -15.022 -5.573 7.179 1.00 95.56 203 LEU A CA 1
ATOM 1610 C C . LEU A 1 203 ? -16.379 -6.259 7.012 1.00 95.56 203 LEU A C 1
ATOM 1612 O O . LEU A 1 203 ? -17.362 -5.587 6.723 1.00 95.56 203 LEU A O 1
ATOM 1616 N N . ASP A 1 204 ? -16.450 -7.565 7.260 1.00 93.00 204 ASP A N 1
ATOM 1617 C CA . ASP A 1 204 ? -17.697 -8.337 7.274 1.00 93.00 204 ASP A CA 1
ATOM 1618 C C . ASP A 1 204 ? -18.731 -7.728 8.233 1.00 93.00 204 ASP A C 1
ATOM 1620 O O . ASP A 1 204 ? -19.838 -7.365 7.833 1.00 93.00 204 ASP A O 1
ATOM 1624 N N . MET A 1 205 ? -18.325 -7.486 9.476 1.00 94.12 205 MET A N 1
ATOM 1625 C CA . MET A 1 205 ? -19.153 -6.850 10.491 1.00 94.12 205 MET A CA 1
ATOM 1626 C C . MET A 1 205 ? -19.550 -5.425 10.084 1.00 94.12 205 MET A C 1
ATOM 1628 O O . MET A 1 205 ? -20.696 -5.031 10.297 1.00 94.12 205 MET A O 1
ATOM 1632 N N . LEU A 1 206 ? -18.645 -4.640 9.492 1.00 96.50 206 LEU A N 1
ATOM 1633 C CA . LEU A 1 206 ? -18.968 -3.301 8.997 1.00 96.50 206 LEU A CA 1
ATOM 1634 C C . LEU A 1 206 ? -20.014 -3.349 7.881 1.00 96.50 206 LEU A C 1
ATOM 1636 O O . LEU A 1 206 ? -20.899 -2.492 7.860 1.00 96.50 206 LEU A O 1
ATOM 1640 N N . LEU A 1 207 ? -19.943 -4.316 6.972 1.00 95.62 207 LEU A N 1
ATOM 1641 C CA . LEU A 1 207 ? -20.919 -4.476 5.894 1.00 95.62 207 LEU A CA 1
ATOM 1642 C C . LEU A 1 207 ? -22.290 -4.920 6.426 1.00 95.62 207 LEU A C 1
ATOM 1644 O O . LEU A 1 207 ? -23.316 -4.430 5.957 1.00 95.62 207 LEU A O 1
ATOM 1648 N N . GLU A 1 208 ? -22.318 -5.778 7.445 1.00 96.38 208 GLU A N 1
ATOM 1649 C CA . GLU A 1 208 ? -23.555 -6.256 8.080 1.00 96.38 208 GLU A CA 1
ATOM 1650 C C . GLU A 1 208 ? -24.200 -5.232 9.031 1.00 96.38 208 GLU A C 1
ATOM 1652 O O . GLU A 1 208 ? -25.409 -5.276 9.262 1.00 96.38 208 GLU A O 1
ATOM 1657 N N . ASN A 1 209 ? -23.417 -4.293 9.574 1.00 97.12 209 ASN A N 1
ATOM 1658 C CA . ASN A 1 209 ? -23.853 -3.341 10.599 1.00 97.12 209 ASN A CA 1
ATOM 1659 C C . ASN A 1 209 ? -23.631 -1.888 10.131 1.00 97.12 209 ASN A C 1
ATOM 1661 O O . ASN A 1 209 ? -22.628 -1.257 10.490 1.00 97.12 209 ASN A O 1
ATOM 1665 N N . PRO A 1 210 ? -24.555 -1.319 9.330 1.00 95.88 210 PRO A N 1
ATOM 1666 C CA . PRO A 1 210 ? -24.408 0.024 8.761 1.00 95.88 210 PRO A CA 1
ATOM 1667 C C . PRO A 1 210 ? -24.448 1.159 9.802 1.00 95.88 210 PRO A C 1
ATOM 1669 O O . PRO A 1 210 ? -24.080 2.291 9.487 1.00 95.88 210 PRO A O 1
ATOM 1672 N N . ASP A 1 211 ? -24.868 0.878 11.041 1.00 96.81 211 ASP A N 1
ATOM 1673 C CA . ASP A 1 211 ? -24.833 1.817 12.169 1.00 96.81 211 ASP A CA 1
ATOM 1674 C C . ASP A 1 211 ? -23.414 2.062 12.704 1.00 96.81 211 ASP A C 1
ATOM 1676 O O . ASP A 1 211 ? -23.166 3.107 13.309 1.00 96.81 211 ASP A O 1
ATOM 1680 N N . ILE A 1 212 ? -22.478 1.138 12.463 1.00 98.12 212 ILE A N 1
ATOM 1681 C CA . ILE A 1 212 ? -21.086 1.283 12.893 1.00 98.12 212 ILE A CA 1
ATOM 1682 C C . ILE A 1 212 ? -20.382 2.290 11.983 1.00 98.12 212 ILE A C 1
ATOM 1684 O O . ILE A 1 212 ? -20.370 2.148 10.754 1.00 98.12 212 ILE A O 1
ATOM 1688 N N . LYS A 1 213 ? -19.784 3.311 12.595 1.00 98.38 213 LYS A N 1
ATOM 1689 C CA . LYS A 1 213 ? -18.998 4.344 11.916 1.00 98.38 213 LYS A CA 1
ATOM 1690 C C . LYS A 1 213 ? -17.506 3.994 11.940 1.00 98.38 213 LYS A C 1
ATOM 1692 O O . LYS A 1 213 ? -17.082 3.178 12.752 1.00 98.38 213 LYS A O 1
ATOM 1697 N N . VAL A 1 214 ? -16.704 4.605 11.073 1.00 98.31 214 VAL A N 1
ATOM 1698 C CA . VAL A 1 214 ? -15.250 4.390 11.009 1.00 98.31 214 VAL A CA 1
ATOM 1699 C C . VAL A 1 214 ? -14.534 5.709 11.252 1.00 98.31 214 VAL A C 1
ATOM 1701 O O . VAL A 1 214 ? -14.707 6.651 10.486 1.00 98.31 214 VAL A O 1
ATOM 1704 N N . ALA A 1 215 ? -13.748 5.782 12.320 1.00 97.38 215 ALA A N 1
ATOM 1705 C CA . ALA A 1 215 ? -12.935 6.941 12.649 1.00 97.38 215 ALA A CA 1
ATOM 1706 C C . ALA A 1 215 ? -11.603 6.909 11.898 1.00 97.38 215 ALA A C 1
ATOM 1708 O O . ALA A 1 215 ? -10.849 5.937 11.978 1.00 97.38 215 ALA A O 1
ATOM 1709 N N . VAL A 1 216 ? -11.316 8.003 11.200 1.00 96.62 216 VAL A N 1
ATOM 1710 C CA . VAL A 1 216 ? -10.084 8.253 10.447 1.00 96.62 216 VAL A CA 1
ATOM 1711 C C . VAL A 1 216 ? -9.658 9.708 10.635 1.00 96.62 216 VAL A C 1
ATOM 1713 O O . VAL A 1 216 ? -10.438 10.551 11.080 1.00 96.62 216 VAL A O 1
ATOM 1716 N N . HIS A 1 217 ? -8.422 10.025 10.267 1.00 92.31 217 HIS A N 1
ATOM 1717 C CA . HIS A 1 217 ? -7.898 11.385 10.333 1.00 92.31 217 HIS A CA 1
ATOM 1718 C C . HIS A 1 217 ? -7.770 12.002 8.929 1.00 92.31 217 HIS A C 1
ATOM 1720 O O . HIS A 1 217 ? -7.536 11.301 7.944 1.00 92.31 217 HIS A O 1
ATOM 1726 N N . SER A 1 218 ? -7.964 13.321 8.817 1.00 92.69 218 SER A N 1
ATOM 1727 C CA . SER A 1 218 ? -7.795 14.060 7.562 1.00 92.69 218 SER A CA 1
ATOM 1728 C C . SER A 1 218 ? -7.437 15.528 7.781 1.00 92.69 218 SER A C 1
ATOM 1730 O O . SER A 1 218 ? -7.915 16.143 8.730 1.00 92.69 218 SER A O 1
ATOM 1732 N N . ILE A 1 219 ? -6.646 16.102 6.865 1.00 91.38 219 ILE A N 1
ATOM 1733 C CA . ILE A 1 219 ? -6.157 17.495 6.929 1.00 91.38 219 ILE A CA 1
ATOM 1734 C C . ILE A 1 219 ? -6.725 18.433 5.864 1.00 91.38 219 ILE A C 1
ATOM 1736 O O . ILE A 1 219 ? -6.528 19.645 5.945 1.00 91.38 219 ILE A O 1
ATOM 1740 N N . SER A 1 220 ? -7.395 17.913 4.838 1.00 92.50 220 SER A N 1
ATOM 1741 C CA . SER A 1 220 ? -7.928 18.730 3.745 1.00 92.50 220 SER A CA 1
ATOM 1742 C C . SER A 1 220 ? -9.106 18.051 3.062 1.00 92.50 220 SER A C 1
ATOM 1744 O O . SER A 1 220 ? -9.324 16.854 3.221 1.00 92.50 220 SER A O 1
ATOM 1746 N N . GLU A 1 221 ? -9.854 18.802 2.257 1.00 92.12 221 GLU A N 1
ATOM 1747 C CA . GLU A 1 221 ? -10.976 18.235 1.504 1.00 92.12 221 GLU A CA 1
ATOM 1748 C C . GLU A 1 221 ? -10.508 17.241 0.436 1.00 92.12 221 GLU A C 1
ATOM 1750 O O . GLU A 1 221 ? -11.029 16.136 0.362 1.00 92.12 221 GLU A O 1
ATOM 1755 N N . SER A 1 222 ? -9.430 17.556 -0.290 1.00 89.56 222 SER A N 1
ATOM 1756 C CA . SER A 1 222 ? -8.798 16.603 -1.214 1.00 89.56 222 SER A CA 1
ATOM 1757 C C . SER A 1 222 ? -8.351 15.323 -0.506 1.00 89.56 222 SER A C 1
ATOM 1759 O O . SER A 1 222 ? -8.409 14.238 -1.077 1.00 89.56 222 SER A O 1
ATOM 1761 N N . HIS A 1 223 ? -7.933 15.442 0.760 1.00 92.81 223 HIS A N 1
ATOM 1762 C CA . HIS A 1 223 ? -7.580 14.309 1.598 1.00 92.81 223 HIS A CA 1
ATOM 1763 C C . HIS A 1 223 ? -8.831 13.496 2.008 1.00 92.81 223 HIS A C 1
ATOM 1765 O O . HIS A 1 223 ? -8.771 12.294 2.211 1.00 92.81 223 HIS A O 1
ATOM 1771 N N . ARG A 1 224 ? -10.016 14.104 2.087 1.00 95.94 224 ARG A N 1
ATOM 1772 C CA . ARG A 1 224 ? -11.266 13.358 2.311 1.00 95.94 224 ARG A CA 1
ATOM 1773 C C . ARG A 1 224 ? -11.743 12.644 1.056 1.00 95.94 224 ARG A C 1
ATOM 1775 O O . ARG A 1 224 ? -12.153 11.496 1.157 1.00 95.94 224 ARG A O 1
ATOM 1782 N N . GLU A 1 225 ? -11.652 13.283 -0.108 1.00 95.00 225 GLU A N 1
ATOM 1783 C CA . GLU A 1 225 ? -12.111 12.714 -1.384 1.00 95.00 225 GLU A CA 1
ATOM 1784 C C . GLU A 1 225 ? -11.447 11.367 -1.694 1.00 95.00 225 GLU A C 1
ATOM 1786 O O . GLU A 1 225 ? -12.135 10.398 -2.017 1.00 95.00 225 GLU A O 1
ATOM 1791 N N . TYR A 1 226 ? -10.123 11.263 -1.536 1.00 94.12 226 TYR A N 1
ATOM 1792 C CA . TYR A 1 226 ? -9.449 9.986 -1.780 1.00 94.12 226 TYR A CA 1
ATOM 1793 C C . TYR A 1 226 ? -9.766 8.939 -0.697 1.00 94.12 226 TYR A C 1
ATOM 1795 O O . TYR A 1 226 ? -9.900 7.762 -1.026 1.00 94.12 226 TYR A O 1
ATOM 1803 N N . ILE A 1 227 ? -9.927 9.348 0.571 1.00 97.44 227 ILE A N 1
ATOM 1804 C CA . ILE A 1 227 ? -10.350 8.447 1.654 1.00 97.44 227 ILE A CA 1
ATOM 1805 C C . ILE A 1 227 ? -11.723 7.871 1.326 1.00 97.44 227 ILE A C 1
ATOM 1807 O O . ILE A 1 227 ? -11.898 6.657 1.338 1.00 97.44 227 ILE A O 1
ATOM 1811 N N . TYR A 1 228 ? -12.683 8.722 0.971 1.00 98.12 228 TYR A N 1
ATOM 1812 C CA . TYR A 1 228 ? -14.011 8.285 0.564 1.00 98.12 228 TYR A CA 1
ATOM 1813 C C . TYR A 1 228 ? -13.961 7.297 -0.597 1.00 98.12 228 TYR A C 1
ATOM 1815 O O . TYR A 1 228 ? -14.623 6.269 -0.518 1.00 98.12 228 TYR A O 1
ATOM 1823 N N . GLY A 1 229 ? -13.147 7.558 -1.624 1.00 97.69 229 GLY A N 1
ATOM 1824 C CA . GLY A 1 229 ? -12.997 6.628 -2.741 1.00 97.69 229 GLY A CA 1
ATOM 1825 C C . GLY A 1 229 ? -12.441 5.260 -2.318 1.00 97.69 229 GLY A C 1
ATOM 1826 O O . GLY A 1 229 ? -12.922 4.242 -2.801 1.00 97.69 229 GLY A O 1
ATOM 1827 N N . LEU A 1 230 ? -11.493 5.204 -1.372 1.00 98.19 230 LEU A N 1
ATOM 1828 C CA . LEU A 1 230 ? -11.007 3.933 -0.811 1.00 98.19 230 LEU A CA 1
ATOM 1829 C C . LEU A 1 230 ? -12.109 3.180 -0.052 1.00 98.19 230 LEU A C 1
ATOM 1831 O O . LEU A 1 230 ? -12.268 1.977 -0.235 1.00 98.19 230 LEU A O 1
ATOM 1835 N N . PHE A 1 231 ? -12.884 3.875 0.783 1.00 98.38 231 PHE A N 1
ATOM 1836 C CA . PHE A 1 231 ? -13.981 3.264 1.539 1.00 98.38 231 PHE A CA 1
ATOM 1837 C C . PHE A 1 231 ? -15.141 2.813 0.644 1.00 98.38 231 PHE A C 1
ATOM 1839 O O . PHE A 1 231 ? -15.734 1.767 0.904 1.00 98.38 231 PHE A O 1
ATOM 1846 N N . GLU A 1 232 ? -15.430 3.545 -0.431 1.00 97.88 232 GLU A N 1
ATOM 1847 C CA . GLU A 1 232 ? -16.444 3.169 -1.419 1.00 97.88 232 GLU A CA 1
ATOM 1848 C C . GLU A 1 232 ? -16.082 1.854 -2.120 1.00 97.88 232 GLU A C 1
ATOM 1850 O O . GLU A 1 232 ? -16.942 0.983 -2.252 1.00 97.88 232 GLU A O 1
ATOM 1855 N N . LEU A 1 233 ? -14.803 1.651 -2.470 1.00 97.56 233 LEU A N 1
ATOM 1856 C CA . LEU A 1 233 ? -14.314 0.367 -2.995 1.00 97.56 233 LEU A CA 1
ATOM 1857 C C . LEU A 1 233 ? -14.499 -0.785 -1.995 1.00 97.56 233 LEU A C 1
ATOM 1859 O O . LEU A 1 233 ? -14.662 -1.929 -2.400 1.00 97.56 233 LEU A O 1
ATOM 1863 N N . LEU A 1 234 ? -14.522 -0.497 -0.694 1.00 97.56 234 LEU A N 1
ATOM 1864 C CA . LEU A 1 234 ? -14.796 -1.482 0.354 1.00 97.56 234 LEU A CA 1
ATOM 1865 C C . LEU A 1 234 ? -16.292 -1.616 0.688 1.00 97.56 234 LEU A C 1
ATOM 1867 O O . LEU A 1 234 ? -16.642 -2.315 1.635 1.00 97.56 234 LEU A O 1
ATOM 1871 N N . GLY A 1 235 ? -17.185 -0.945 -0.048 1.00 97.06 235 GLY A N 1
ATOM 1872 C CA . GLY A 1 235 ? -18.631 -0.981 0.194 1.00 97.06 235 GLY A CA 1
ATOM 1873 C C . GLY A 1 235 ? -19.092 -0.167 1.410 1.00 97.06 235 GLY A C 1
ATOM 1874 O O . GLY A 1 235 ? -20.193 -0.383 1.920 1.00 97.06 235 GLY A O 1
ATOM 1875 N N . ILE A 1 236 ? -18.274 0.770 1.895 1.00 98.00 236 ILE A N 1
ATOM 1876 C CA . ILE A 1 236 ? -18.586 1.626 3.045 1.00 98.00 236 ILE A CA 1
ATOM 1877 C C . ILE A 1 236 ? -18.964 3.023 2.545 1.00 98.00 236 ILE A C 1
ATOM 1879 O O . ILE A 1 236 ? -18.178 3.710 1.897 1.00 98.00 236 ILE A O 1
ATOM 1883 N N . SER A 1 237 ? -20.181 3.461 2.865 1.00 97.38 237 SER A N 1
ATOM 1884 C CA . SER A 1 237 ? -20.697 4.763 2.442 1.00 97.38 237 SER A CA 1
ATOM 1885 C C . SER A 1 237 ? -20.002 5.934 3.146 1.00 97.38 237 SER A C 1
ATOM 1887 O O . SER A 1 237 ? -19.589 5.845 4.303 1.00 97.38 237 SER A O 1
ATOM 1889 N N . GLN A 1 238 ? -19.921 7.077 2.459 1.00 97.25 238 GLN A N 1
ATOM 1890 C CA . GLN A 1 238 ? -19.224 8.272 2.950 1.00 97.25 238 GLN A CA 1
ATOM 1891 C C . GLN A 1 238 ? -19.763 8.786 4.293 1.00 97.25 238 GLN A C 1
ATOM 1893 O O . GLN A 1 238 ? -18.989 9.220 5.141 1.00 97.25 238 GLN A O 1
ATOM 1898 N N . ASP A 1 239 ? -21.074 8.680 4.540 1.00 97.12 239 ASP A N 1
ATOM 1899 C CA . ASP A 1 239 ? -21.697 9.100 5.803 1.00 97.12 239 ASP A CA 1
ATOM 1900 C C . ASP A 1 239 ? -21.240 8.261 7.009 1.00 97.12 239 ASP A C 1
ATOM 1902 O O . ASP A 1 239 ? -21.504 8.623 8.161 1.00 97.12 239 ASP A O 1
ATOM 1906 N N . ARG A 1 240 ? -20.587 7.119 6.762 1.00 97.69 240 ARG A N 1
ATOM 1907 C CA . ARG A 1 240 ? -20.030 6.251 7.798 1.00 97.69 240 ARG A CA 1
ATOM 1908 C C . ARG A 1 240 ? -18.606 6.610 8.192 1.00 97.69 240 ARG A C 1
ATOM 1910 O O . ARG A 1 240 ? -18.158 6.140 9.234 1.00 97.69 240 ARG A O 1
ATOM 1917 N N . VAL A 1 241 ? -17.923 7.445 7.418 1.00 98.00 241 VAL A N 1
ATOM 1918 C CA . VAL A 1 241 ? -16.542 7.852 7.678 1.00 98.00 241 VAL A CA 1
ATOM 1919 C C . VAL A 1 241 ? -16.543 9.113 8.546 1.00 98.00 241 VAL A C 1
ATOM 1921 O O . VAL A 1 241 ? -17.065 10.157 8.161 1.00 98.00 241 VAL A O 1
ATOM 1924 N N . LEU A 1 242 ? -15.967 9.012 9.742 1.00 96.69 242 LEU A N 1
ATOM 1925 C CA . LEU A 1 242 ? -15.824 10.106 10.696 1.00 96.69 242 LEU A CA 1
ATOM 1926 C C . LEU A 1 242 ? -14.395 10.636 10.636 1.00 96.69 242 LEU A C 1
ATOM 1928 O O . LEU A 1 242 ? -13.457 9.940 11.017 1.00 96.69 242 LEU A O 1
ATOM 1932 N N . PHE A 1 243 ? -14.238 11.884 10.202 1.00 96.19 243 PHE A N 1
ATOM 1933 C CA . PHE A 1 243 ? -12.968 12.596 10.322 1.00 96.19 243 PHE A CA 1
ATOM 1934 C C . PHE A 1 243 ? -12.878 13.226 11.701 1.00 96.19 243 PHE A C 1
ATOM 1936 O O . PHE A 1 243 ? -13.650 14.136 12.010 1.00 96.19 243 PHE A O 1
ATOM 1943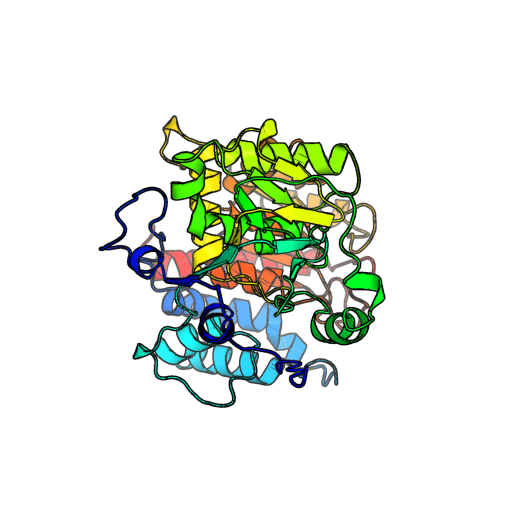 N N . ILE A 1 244 ? -11.959 12.728 12.519 1.00 93.50 244 ILE A N 1
ATOM 1944 C CA . ILE A 1 244 ? -11.875 13.103 13.928 1.00 93.50 244 ILE A CA 1
ATOM 1945 C C . ILE A 1 244 ? -10.586 13.867 14.230 1.00 93.50 244 ILE A C 1
ATOM 1947 O O . ILE A 1 244 ? -9.554 13.619 13.609 1.00 93.50 244 ILE A O 1
ATOM 1951 N N . HIS A 1 245 ? -10.684 14.776 15.201 1.00 90.25 245 HIS A N 1
ATOM 1952 C CA . HIS A 1 245 ? -9.548 15.236 16.005 1.00 90.25 245 HIS A CA 1
ATOM 1953 C C . HIS A 1 245 ? -9.551 14.475 17.328 1.00 90.25 245 HIS A C 1
ATOM 1955 O O . HIS A 1 245 ? -8.598 13.792 17.683 1.00 90.25 245 HIS A O 1
ATOM 1961 N N . LYS A 1 246 ? -10.691 14.542 18.018 1.00 91.56 246 LYS A N 1
ATOM 1962 C CA . LYS A 1 246 ? -11.031 13.748 19.188 1.00 91.56 246 LYS A CA 1
ATOM 1963 C C . LYS A 1 246 ? -12.548 13.504 19.199 1.00 91.56 246 LYS A C 1
ATOM 1965 O O . LYS A 1 246 ? -13.306 14.327 18.670 1.00 91.56 246 LYS A O 1
ATOM 1970 N N . ILE A 1 247 ? -12.978 12.349 19.703 1.00 94.06 247 ILE A N 1
ATOM 1971 C CA . ILE A 1 247 ? -14.392 11.972 19.859 1.00 94.06 247 ILE A CA 1
ATOM 1972 C C . ILE A 1 247 ? -14.601 11.110 21.103 1.00 94.06 247 ILE A C 1
ATOM 1974 O O . ILE A 1 247 ? -13.657 10.556 21.666 1.00 94.06 247 ILE A O 1
ATOM 1978 N N . HIS A 1 248 ? -15.870 10.929 21.471 1.00 95.00 248 HIS A N 1
ATOM 1979 C CA . HIS A 1 248 ? -16.313 9.931 22.441 1.00 95.00 248 HIS A CA 1
ATOM 1980 C C . HIS A 1 248 ? -17.166 8.857 21.752 1.00 95.00 248 HIS A C 1
ATOM 1982 O O . HIS A 1 248 ? -18.045 9.181 20.950 1.00 95.00 248 HIS A O 1
ATOM 1988 N N . ALA A 1 249 ? -16.926 7.582 22.053 1.00 95.75 249 ALA A N 1
ATOM 1989 C CA . ALA A 1 249 ? -17.695 6.453 21.541 1.00 95.75 249 ALA A CA 1
ATOM 1990 C C . ALA A 1 249 ? -18.257 5.598 22.686 1.00 95.75 249 ALA A C 1
ATOM 1992 O O . ALA A 1 249 ? -17.537 5.268 23.630 1.00 95.75 249 ALA A O 1
ATOM 1993 N N . ASP A 1 250 ? -19.524 5.183 22.583 1.00 95.94 250 ASP A N 1
ATOM 1994 C CA . ASP A 1 250 ? -20.112 4.238 23.544 1.00 95.94 250 ASP A CA 1
ATOM 1995 C C . ASP A 1 250 ? -19.418 2.869 23.456 1.00 95.94 250 ASP A C 1
ATOM 1997 O O . ASP A 1 250 ? -19.211 2.214 24.478 1.00 95.94 250 ASP A O 1
ATOM 2001 N N . LEU A 1 251 ? -19.032 2.463 22.241 1.00 96.12 251 LEU A N 1
ATOM 2002 C CA . LEU A 1 251 ? -18.239 1.272 21.947 1.00 96.12 251 LEU A CA 1
ATOM 2003 C C . LEU A 1 251 ? -17.214 1.571 20.845 1.00 96.12 251 LEU A C 1
ATOM 2005 O O . LEU A 1 251 ? -17.582 1.905 19.715 1.00 96.12 251 LEU A O 1
ATOM 2009 N N . ALA A 1 252 ? -15.936 1.387 21.156 1.00 96.38 252 ALA A N 1
ATOM 2010 C CA . ALA A 1 252 ? -14.846 1.398 20.193 1.00 96.38 252 ALA A CA 1
ATOM 2011 C C . ALA A 1 252 ? -14.455 -0.036 19.823 1.00 96.38 252 ALA A C 1
ATOM 2013 O O . ALA A 1 252 ? -14.327 -0.893 20.695 1.00 96.38 252 ALA A O 1
ATOM 2014 N N . LEU A 1 253 ? -14.251 -0.284 18.533 1.00 96.12 253 LEU A N 1
ATOM 2015 C CA . LEU A 1 253 ? -13.647 -1.491 17.986 1.00 96.12 253 LEU A CA 1
ATOM 2016 C C . LEU A 1 253 ? -12.288 -1.100 17.420 1.00 96.12 253 LEU A C 1
ATOM 2018 O O . LEU A 1 253 ? -12.200 -0.279 16.508 1.00 96.12 253 LEU A O 1
ATOM 2022 N N . VAL A 1 254 ? -11.231 -1.667 17.977 1.00 93.94 254 VAL A N 1
ATOM 2023 C CA . VAL A 1 254 ? -9.848 -1.308 17.693 1.00 93.94 254 VAL A CA 1
ATOM 2024 C C . VAL A 1 254 ? -9.163 -2.516 17.059 1.00 93.94 254 VAL A C 1
ATOM 2026 O O . VAL A 1 254 ? -8.806 -3.468 17.758 1.00 93.94 254 VAL A O 1
ATOM 2029 N N . PRO A 1 255 ? -9.004 -2.515 15.726 1.00 93.00 255 PRO A N 1
ATOM 2030 C CA . PRO A 1 255 ? -8.146 -3.467 15.034 1.00 93.00 255 PRO A CA 1
ATOM 2031 C C . PRO A 1 255 ? -6.682 -3.356 15.501 1.00 93.00 255 PRO A C 1
ATOM 2033 O O . PRO A 1 255 ? -6.281 -2.281 15.964 1.00 93.00 255 PRO A O 1
ATOM 2036 N N . PRO A 1 256 ? -5.856 -4.395 15.297 1.00 86.38 256 PRO A N 1
ATOM 2037 C CA . PRO A 1 256 ? -4.490 -4.454 15.792 1.00 86.38 256 PRO A CA 1
ATOM 2038 C C . PRO A 1 256 ? -3.650 -3.358 15.147 1.00 86.38 256 PRO A C 1
ATOM 2040 O O . PRO A 1 256 ? -3.855 -3.000 13.987 1.00 86.38 256 PRO A O 1
ATOM 2043 N N . ALA A 1 257 ? -2.721 -2.807 15.917 1.00 84.19 257 ALA A N 1
ATOM 2044 C CA . ALA A 1 257 ? -1.830 -1.755 15.458 1.00 84.19 257 ALA A CA 1
ATOM 2045 C C . ALA A 1 257 ? -0.876 -2.269 14.366 1.00 84.19 257 ALA A C 1
ATOM 2047 O O . ALA A 1 257 ? -0.555 -3.457 14.326 1.00 84.19 257 ALA A O 1
ATOM 2048 N N . THR A 1 258 ? -0.395 -1.377 13.499 1.00 84.81 258 THR A N 1
ATOM 2049 C CA . THR A 1 258 ? 0.611 -1.730 12.488 1.00 84.81 258 THR A CA 1
ATOM 2050 C C . THR A 1 258 ? 1.922 -1.023 12.779 1.00 84.81 258 THR A C 1
ATOM 2052 O O . THR A 1 258 ? 1.976 0.204 12.864 1.00 84.81 258 THR A O 1
ATOM 2055 N N . VAL A 1 259 ? 2.999 -1.803 12.881 1.00 84.06 259 VAL A N 1
ATOM 2056 C CA . VAL A 1 259 ? 4.351 -1.263 13.015 1.00 84.06 259 VAL A CA 1
ATOM 2057 C C . VAL A 1 259 ? 4.707 -0.452 11.767 1.00 84.06 259 VAL A C 1
ATOM 2059 O O . VAL A 1 259 ? 4.496 -0.893 10.636 1.00 84.06 259 VAL A O 1
ATOM 2062 N N . CYS A 1 260 ? 5.290 0.726 11.987 1.00 85.62 260 CYS A N 1
ATOM 2063 C CA . CYS A 1 260 ? 5.686 1.661 10.936 1.00 85.62 260 CYS A CA 1
ATOM 2064 C C . CYS A 1 260 ? 6.530 0.977 9.844 1.00 85.62 260 CYS A C 1
ATOM 2066 O O . CYS A 1 260 ? 7.585 0.405 10.122 1.00 85.62 260 CYS A O 1
ATOM 2068 N N . GLY A 1 261 ? 6.072 1.040 8.595 1.00 86.44 261 GLY A N 1
ATOM 2069 C CA . GLY A 1 261 ? 6.724 0.448 7.428 1.00 86.44 261 GLY A CA 1
ATOM 2070 C C . GLY A 1 261 ? 6.658 -1.079 7.352 1.00 86.44 261 GLY A C 1
ATOM 2071 O O . GLY A 1 261 ? 7.280 -1.661 6.464 1.00 86.44 261 GLY A O 1
ATOM 2072 N N . LYS A 1 262 ? 5.936 -1.742 8.262 1.00 85.31 262 LYS A N 1
ATOM 2073 C CA . LYS A 1 262 ? 5.940 -3.203 8.431 1.00 85.31 262 LYS A CA 1
ATOM 2074 C C . LYS A 1 262 ? 4.494 -3.729 8.533 1.00 85.31 262 LYS A C 1
ATOM 2076 O O . LYS A 1 262 ? 4.113 -4.253 9.577 1.00 85.31 262 LYS A O 1
ATOM 2081 N N . PRO A 1 263 ? 3.675 -3.607 7.465 1.00 86.50 263 PRO A N 1
ATOM 2082 C CA . PRO A 1 263 ? 2.285 -4.077 7.477 1.00 86.50 263 PRO A CA 1
ATOM 2083 C C . PRO A 1 263 ? 2.198 -5.580 7.707 1.00 86.50 263 PRO A C 1
ATOM 2085 O O . PRO A 1 263 ? 3.087 -6.305 7.286 1.00 86.50 263 PRO A O 1
ATOM 2088 N N . ASN A 1 264 ? 1.130 -6.069 8.325 1.00 85.88 264 ASN A N 1
ATOM 2089 C CA . ASN A 1 264 ? 0.883 -7.506 8.440 1.00 85.88 264 ASN A CA 1
ATOM 2090 C C . ASN A 1 264 ? 0.553 -8.115 7.055 1.00 85.88 264 ASN A C 1
ATOM 2092 O O . ASN A 1 264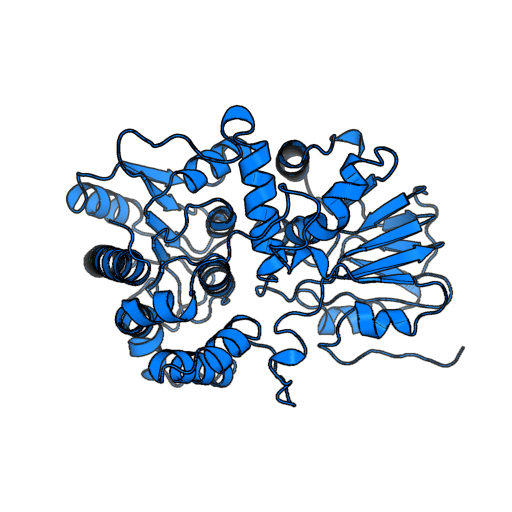 ? -0.228 -7.532 6.296 1.00 85.88 264 ASN A O 1
ATOM 2096 N N . ALA A 1 265 ? 1.167 -9.252 6.712 1.00 82.62 265 ALA A N 1
ATOM 2097 C CA . ALA A 1 265 ? 1.046 -9.898 5.407 1.00 82.62 265 ALA A CA 1
ATOM 2098 C C . ALA A 1 265 ? -0.379 -10.397 5.144 1.00 82.62 265 ALA A C 1
ATOM 2100 O O . ALA A 1 265 ? -0.911 -10.183 4.050 1.00 82.62 265 ALA A O 1
ATOM 2101 N N . VAL A 1 266 ? -1.026 -10.997 6.149 1.00 82.50 266 VAL A N 1
ATOM 2102 C CA . VAL A 1 266 ? -2.435 -11.397 6.054 1.00 82.50 266 VAL A CA 1
ATOM 2103 C C . VAL A 1 266 ? -3.304 -10.167 5.786 1.00 82.50 266 VAL A C 1
ATOM 2105 O O . VAL A 1 266 ? -4.011 -10.131 4.783 1.00 82.50 266 VAL A O 1
ATOM 2108 N N . LEU A 1 267 ? -3.199 -9.111 6.595 1.00 89.56 267 LEU A N 1
ATOM 2109 C CA . LEU A 1 267 ? -4.064 -7.928 6.479 1.00 89.56 267 LEU A CA 1
ATOM 2110 C C . LEU A 1 267 ? -3.894 -7.179 5.155 1.00 89.56 267 LEU A C 1
ATOM 2112 O O . LEU A 1 267 ? -4.883 -6.744 4.562 1.00 89.56 267 LEU A O 1
ATOM 2116 N N . VAL A 1 268 ? -2.661 -7.031 4.661 1.00 91.75 268 VAL A N 1
ATOM 2117 C CA . VAL A 1 268 ? -2.423 -6.370 3.369 1.00 91.75 268 VAL A CA 1
ATOM 2118 C C . VAL A 1 268 ? -2.915 -7.229 2.196 1.00 91.75 268 VAL A C 1
ATOM 2120 O O . VAL A 1 268 ? -3.432 -6.689 1.219 1.00 91.75 268 VAL A O 1
ATOM 2123 N N . THR A 1 269 ? -2.847 -8.559 2.313 1.00 89.19 269 THR A N 1
ATOM 2124 C CA . THR A 1 269 ? -3.395 -9.492 1.314 1.00 89.19 269 THR A CA 1
ATOM 2125 C C . THR A 1 269 ? -4.925 -9.469 1.304 1.00 89.19 269 THR A C 1
ATOM 2127 O O . THR A 1 269 ? -5.538 -9.428 0.235 1.00 89.19 269 THR A O 1
ATOM 2130 N N . LEU A 1 270 ? -5.557 -9.425 2.480 1.00 90.56 270 LEU A N 1
ATOM 2131 C CA . LEU A 1 270 ? -7.005 -9.247 2.601 1.00 90.56 270 LEU A CA 1
ATOM 2132 C C . LEU A 1 270 ? -7.449 -7.911 2.003 1.00 90.56 270 LEU A C 1
ATOM 2134 O O . LEU A 1 270 ? -8.451 -7.853 1.290 1.00 90.56 270 LEU A O 1
ATOM 2138 N N . LEU A 1 271 ? -6.682 -6.843 2.243 1.00 95.88 271 LEU A N 1
ATOM 2139 C CA . LEU A 1 271 ? -6.986 -5.520 1.708 1.00 95.88 271 LEU A CA 1
ATOM 2140 C C . LEU A 1 271 ? -6.913 -5.522 0.188 1.00 95.88 271 LEU A C 1
ATOM 2142 O O . LEU A 1 271 ? -7.836 -5.047 -0.469 1.00 95.88 271 LEU A O 1
ATOM 2146 N N . ARG A 1 272 ? -5.835 -6.084 -0.364 1.00 96.06 272 ARG A N 1
ATOM 2147 C CA . ARG A 1 272 ? -5.678 -6.292 -1.802 1.00 96.06 272 ARG A CA 1
ATOM 2148 C C . ARG A 1 272 ? -6.903 -6.976 -2.394 1.00 96.06 272 ARG A C 1
ATOM 2150 O O . ARG A 1 272 ? -7.445 -6.492 -3.384 1.00 96.06 272 ARG A O 1
ATOM 2157 N N . HIS A 1 273 ? -7.333 -8.089 -1.799 1.00 93.00 273 HIS A N 1
ATOM 2158 C CA . HIS A 1 273 ? -8.489 -8.829 -2.287 1.00 93.00 273 HIS A CA 1
ATOM 2159 C C . HIS A 1 273 ? -9.755 -7.967 -2.242 1.00 93.00 273 HIS A C 1
ATOM 2161 O O . HIS A 1 273 ? -10.433 -7.838 -3.257 1.00 93.00 273 HIS A O 1
ATOM 2167 N N . ALA A 1 274 ? -10.043 -7.329 -1.106 1.00 95.75 274 ALA A N 1
ATOM 2168 C CA . ALA A 1 274 ? -11.228 -6.491 -0.942 1.00 95.75 274 ALA A CA 1
ATOM 2169 C C . ALA A 1 274 ? -11.260 -5.316 -1.937 1.00 95.75 274 ALA A C 1
ATOM 2171 O O . ALA A 1 274 ? -12.291 -5.070 -2.561 1.00 95.75 274 ALA A O 1
ATOM 2172 N N . LEU A 1 275 ? -10.126 -4.637 -2.144 1.00 97.56 275 LEU A N 1
ATOM 2173 C CA . LEU A 1 275 ? -10.007 -3.556 -3.125 1.00 97.56 275 LEU A CA 1
ATOM 2174 C C . LEU A 1 275 ? -10.239 -4.061 -4.549 1.00 97.56 275 LEU A C 1
ATOM 2176 O O . LEU A 1 275 ? -11.031 -3.472 -5.279 1.00 97.56 275 LEU A O 1
ATOM 2180 N N . LEU A 1 276 ? -9.602 -5.169 -4.939 1.00 97.06 276 LEU A N 1
ATOM 2181 C CA . LEU A 1 276 ? -9.784 -5.748 -6.269 1.00 97.06 276 LEU A CA 1
ATOM 2182 C C . LEU A 1 276 ? -11.239 -6.168 -6.510 1.00 97.06 276 LEU A C 1
ATOM 2184 O O . LEU A 1 276 ? -11.775 -5.864 -7.574 1.00 97.06 276 LEU A O 1
ATOM 2188 N N . GLN A 1 277 ? -11.904 -6.792 -5.530 1.00 95.38 277 GLN A N 1
ATOM 2189 C CA . GLN A 1 277 ? -13.334 -7.120 -5.616 1.00 95.38 277 GLN A CA 1
ATOM 2190 C C . GLN A 1 277 ? -14.197 -5.870 -5.816 1.00 95.38 277 GLN A C 1
ATOM 2192 O O . GLN A 1 277 ? -15.089 -5.870 -6.660 1.00 95.38 277 GLN A O 1
ATOM 2197 N N . GLY A 1 278 ? -13.913 -4.795 -5.078 1.00 96.31 278 GLY A N 1
ATOM 2198 C CA . GLY A 1 278 ? -14.606 -3.516 -5.232 1.00 96.31 278 GLY A CA 1
ATOM 2199 C C . GLY A 1 278 ? -14.376 -2.852 -6.589 1.00 96.31 278 GLY A C 1
ATOM 2200 O O . GLY A 1 278 ? -15.285 -2.251 -7.160 1.00 96.31 278 GLY A O 1
ATOM 2201 N N . MET A 1 279 ? -13.164 -2.974 -7.131 1.00 97.12 279 MET A N 1
ATOM 2202 C CA . MET A 1 279 ? -12.802 -2.415 -8.434 1.00 97.12 279 MET A CA 1
ATOM 2203 C C . MET A 1 279 ? -13.406 -3.209 -9.597 1.00 97.12 279 MET A C 1
ATOM 2205 O O . MET A 1 279 ? -13.860 -2.598 -10.570 1.00 97.12 279 MET A O 1
ATOM 2209 N N . TYR A 1 280 ? -13.437 -4.541 -9.483 1.00 96.88 280 TYR A N 1
ATOM 2210 C CA . TYR A 1 280 ? -13.832 -5.476 -10.539 1.00 96.88 280 TYR A CA 1
ATOM 2211 C C . TYR A 1 280 ? -14.873 -6.508 -10.054 1.00 96.88 280 TYR A C 1
ATOM 2213 O O . TYR A 1 280 ? -14.615 -7.717 -10.078 1.00 96.88 280 TYR A O 1
ATOM 2221 N N . PRO A 1 281 ? -16.071 -6.069 -9.629 1.00 95.12 281 PRO A N 1
ATOM 2222 C CA . PRO A 1 281 ? -17.070 -6.958 -9.033 1.00 95.12 281 PRO A CA 1
ATOM 2223 C C . PRO A 1 281 ? -17.588 -8.020 -10.014 1.00 95.12 281 PRO A C 1
ATOM 2225 O O . PRO A 1 281 ? -17.818 -9.164 -9.627 1.00 95.12 281 PRO A O 1
ATOM 2228 N N . ASP A 1 282 ? -17.711 -7.679 -11.301 1.00 95.50 282 ASP A N 1
ATOM 2229 C CA . ASP A 1 282 ? -18.248 -8.581 -12.331 1.00 95.50 282 ASP A CA 1
ATOM 2230 C C . ASP A 1 282 ? -17.299 -9.738 -12.687 1.00 95.50 282 ASP A C 1
ATOM 2232 O O . ASP A 1 282 ? -17.728 -10.756 -13.233 1.00 95.50 282 ASP A O 1
ATOM 2236 N N . THR A 1 283 ? -16.007 -9.596 -12.384 1.00 94.25 283 THR A N 1
ATOM 2237 C CA . THR A 1 283 ? -14.973 -10.606 -12.653 1.00 94.25 283 THR A CA 1
ATOM 2238 C C . THR A 1 283 ? -14.451 -11.259 -11.376 1.00 94.25 283 THR A C 1
ATOM 2240 O O . THR A 1 283 ? -13.504 -12.043 -11.434 1.00 94.25 283 THR A O 1
ATOM 2243 N N . GLY A 1 284 ? -15.048 -10.947 -10.221 1.00 89.56 284 GLY A N 1
ATOM 2244 C CA . GLY A 1 284 ? -14.586 -11.449 -8.932 1.00 89.56 284 GLY A CA 1
ATOM 2245 C C . GLY A 1 284 ? -13.180 -10.958 -8.584 1.00 89.56 284 GLY A C 1
ATOM 2246 O O . GLY A 1 284 ? -12.369 -11.741 -8.089 1.00 89.56 284 GLY A O 1
ATOM 2247 N N . GLY A 1 285 ? -12.875 -9.692 -8.874 1.00 92.25 285 GLY A N 1
ATOM 2248 C CA . GLY A 1 285 ? -11.600 -9.062 -8.537 1.00 92.25 285 GLY A CA 1
ATOM 2249 C C . GLY A 1 285 ? -10.482 -9.263 -9.557 1.00 92.25 285 GLY A C 1
ATOM 2250 O O . GLY A 1 285 ? -9.324 -8.977 -9.260 1.00 92.25 285 GLY A O 1
ATOM 2251 N N . VAL A 1 286 ? -10.797 -9.747 -10.760 1.00 93.62 286 VAL A N 1
ATOM 2252 C CA . VAL A 1 286 ? -9.800 -9.940 -11.820 1.00 93.62 286 VAL A CA 1
ATOM 2253 C C . VAL A 1 286 ? -9.770 -8.706 -12.733 1.00 93.62 286 VAL A C 1
ATOM 2255 O O . VAL A 1 286 ? -10.754 -8.463 -13.440 1.00 93.62 286 VAL A O 1
ATOM 2258 N N . PRO A 1 287 ? -8.671 -7.928 -12.756 1.00 95.00 287 PRO A N 1
ATOM 2259 C CA . PRO A 1 287 ? -8.548 -6.779 -13.646 1.00 95.00 287 PRO A CA 1
ATOM 2260 C C . PRO A 1 287 ? -8.569 -7.211 -15.122 1.00 95.00 287 PRO A C 1
ATOM 2262 O O . PRO A 1 287 ? -8.147 -8.326 -15.451 1.00 95.00 287 PRO A O 1
ATOM 2265 N N . PRO A 1 288 ? -9.027 -6.345 -16.043 1.00 93.88 288 PRO A N 1
ATOM 2266 C CA . PRO A 1 288 ? -8.964 -6.634 -17.468 1.00 93.88 288 PRO A CA 1
ATOM 2267 C C . PRO A 1 288 ? -7.508 -6.751 -17.927 1.00 93.88 288 PRO A C 1
ATOM 2269 O O . PRO A 1 288 ? -6.649 -5.968 -17.528 1.00 93.88 288 PRO A O 1
ATOM 2272 N N . THR A 1 289 ? -7.226 -7.704 -18.813 1.00 93.81 289 THR A N 1
ATOM 2273 C CA . THR A 1 289 ? -5.900 -7.818 -19.425 1.00 93.81 289 THR A CA 1
ATOM 2274 C C . THR A 1 289 ? -5.692 -6.663 -20.409 1.00 93.81 289 THR A C 1
ATOM 2276 O O . THR A 1 289 ? -6.469 -6.546 -21.365 1.00 93.81 289 THR A O 1
ATOM 2279 N N . PRO A 1 290 ? -4.672 -5.806 -20.221 1.00 94.31 290 PRO A N 1
ATOM 2280 C CA . PRO A 1 290 ? -4.389 -4.754 -21.183 1.00 94.31 290 PRO A CA 1
ATOM 2281 C C . PRO A 1 290 ? -3.909 -5.369 -22.513 1.00 94.31 290 PRO A C 1
ATOM 2283 O O . PRO A 1 290 ? -3.287 -6.433 -22.505 1.00 94.31 290 PRO A O 1
ATOM 2286 N N . PRO A 1 291 ? -4.147 -4.716 -23.669 1.00 93.94 291 PRO A N 1
ATOM 2287 C CA . PRO A 1 291 ? -3.688 -5.219 -24.970 1.00 93.94 291 PRO A CA 1
ATOM 2288 C C . PRO A 1 291 ? -2.171 -5.410 -25.050 1.00 93.94 291 PRO A C 1
ATOM 2290 O O . PRO A 1 291 ? -1.684 -6.220 -25.838 1.00 93.94 291 PRO A O 1
ATOM 2293 N N . LYS A 1 292 ? -1.439 -4.634 -24.249 1.00 95.50 292 LYS A N 1
ATOM 2294 C CA . LYS A 1 292 ? 0.010 -4.639 -24.145 1.00 95.50 292 LYS A CA 1
ATOM 2295 C C . LYS A 1 292 ? 0.401 -4.480 -22.669 1.00 95.50 292 LYS A C 1
ATOM 2297 O O . LYS A 1 292 ? -0.261 -3.712 -21.970 1.00 95.50 292 LYS A O 1
ATOM 2302 N N . PRO A 1 293 ? 1.421 -5.201 -22.170 1.00 97.31 293 PRO A N 1
ATOM 2303 C CA . PRO A 1 293 ? 1.867 -5.071 -20.785 1.00 97.31 293 PRO A CA 1
ATOM 2304 C C . PRO A 1 293 ? 2.242 -3.627 -20.426 1.00 97.31 293 PRO A C 1
ATOM 2306 O O . PRO A 1 293 ? 2.887 -2.933 -21.215 1.00 97.31 293 PRO A O 1
ATOM 2309 N N . ILE A 1 294 ? 1.854 -3.184 -19.230 1.00 98.44 294 ILE A N 1
ATOM 2310 C CA . ILE A 1 294 ? 2.047 -1.802 -18.779 1.00 98.44 294 ILE A CA 1
ATOM 2311 C C . ILE A 1 294 ? 3.257 -1.718 -17.849 1.00 98.44 294 ILE A C 1
ATOM 2313 O O . ILE A 1 294 ? 3.337 -2.424 -16.843 1.00 98.44 294 ILE A O 1
ATOM 2317 N N . MET A 1 295 ? 4.173 -0.805 -18.163 1.00 98.75 295 MET A N 1
ATOM 2318 C CA . MET A 1 295 ? 5.265 -0.396 -17.289 1.00 98.75 295 MET A CA 1
ATOM 2319 C C . MET A 1 295 ? 4.942 0.972 -16.689 1.00 98.75 295 MET A C 1
ATOM 2321 O O . MET A 1 295 ? 4.917 1.979 -17.394 1.00 98.75 295 MET A O 1
ATOM 2325 N N . VAL A 1 296 ? 4.709 1.026 -15.383 1.00 98.88 296 VAL A N 1
ATOM 2326 C CA . VAL A 1 296 ? 4.430 2.283 -14.684 1.00 98.88 296 VAL A CA 1
ATOM 2327 C C . VAL A 1 296 ? 5.744 2.944 -14.286 1.00 98.88 296 VAL A C 1
ATOM 2329 O O . VAL A 1 296 ? 6.544 2.346 -13.569 1.00 98.88 296 VAL A O 1
ATOM 2332 N N . LEU A 1 297 ? 5.952 4.191 -14.705 1.00 98.75 297 LEU A N 1
ATOM 2333 C CA . LEU A 1 297 ? 7.030 5.052 -14.220 1.00 98.75 297 LEU A CA 1
ATOM 2334 C C . LEU A 1 297 ? 6.452 6.081 -13.245 1.00 98.75 297 LEU A C 1
ATOM 2336 O O . LEU A 1 297 ? 5.729 6.990 -13.649 1.00 98.75 297 LEU A O 1
ATOM 2340 N N . ILE A 1 298 ? 6.767 5.970 -11.957 1.00 98.62 298 ILE A N 1
ATOM 2341 C CA . ILE A 1 298 ? 6.292 6.938 -10.961 1.00 98.62 298 ILE A CA 1
ATOM 2342 C C . ILE A 1 298 ? 7.133 8.213 -11.034 1.00 98.62 298 ILE A C 1
ATOM 2344 O O . ILE A 1 298 ? 8.336 8.196 -10.783 1.00 98.62 298 ILE A O 1
ATOM 2348 N N . VAL A 1 299 ? 6.480 9.345 -11.286 1.00 97.88 299 VAL A N 1
ATOM 2349 C CA . VAL A 1 299 ? 7.122 10.655 -11.405 1.00 97.88 299 VAL A CA 1
ATOM 2350 C C . VAL A 1 299 ? 6.750 11.532 -10.216 1.00 97.88 299 VAL A C 1
ATOM 2352 O O . VAL A 1 299 ? 5.587 11.853 -9.970 1.00 97.88 299 VAL A O 1
ATOM 2355 N N . ARG A 1 300 ? 7.763 11.974 -9.466 1.00 94.69 300 ARG A N 1
ATOM 2356 C CA . ARG A 1 300 ? 7.589 12.844 -8.294 1.00 94.69 300 ARG A CA 1
ATOM 2357 C C . ARG A 1 300 ? 8.052 14.264 -8.606 1.00 94.69 300 ARG A C 1
ATOM 2359 O O . ARG A 1 300 ? 9.156 14.463 -9.096 1.00 94.69 300 ARG A O 1
ATOM 2366 N N . LYS A 1 301 ? 7.221 15.256 -8.263 1.00 90.12 301 LYS A N 1
ATOM 2367 C CA . LYS A 1 301 ? 7.498 16.690 -8.502 1.00 90.12 301 LYS A CA 1
ATOM 2368 C C . LYS A 1 301 ? 8.187 17.414 -7.339 1.00 90.12 301 LYS A C 1
ATOM 2370 O O . LYS A 1 301 ? 8.669 18.523 -7.524 1.00 90.12 301 LYS A O 1
ATOM 2375 N N . ASN A 1 302 ? 8.189 16.818 -6.144 1.00 86.69 302 ASN A N 1
ATOM 2376 C CA . ASN A 1 302 ? 8.617 17.487 -4.910 1.00 86.69 302 ASN A CA 1
ATOM 2377 C C . ASN A 1 302 ? 9.953 16.938 -4.394 1.00 86.69 302 ASN A C 1
ATOM 2379 O O . ASN A 1 302 ? 11.012 17.378 -4.809 1.00 86.69 302 ASN A O 1
ATOM 2383 N N . LYS A 1 303 ? 9.911 15.987 -3.460 1.00 89.75 303 LYS A N 1
ATOM 2384 C CA . LYS A 1 303 ? 11.098 15.328 -2.896 1.00 89.75 303 LYS A CA 1
ATOM 2385 C C . LYS A 1 303 ? 11.216 13.919 -3.446 1.00 89.75 303 LYS A C 1
ATOM 2387 O O . LYS A 1 303 ? 10.165 13.296 -3.681 1.00 89.75 303 LYS A O 1
ATOM 2392 N N . ARG A 1 304 ? 12.445 13.398 -3.530 1.00 92.31 304 ARG A N 1
ATOM 2393 C CA . ARG A 1 304 ? 12.712 12.033 -4.012 1.00 92.31 304 ARG A CA 1
ATOM 2394 C C . ARG A 1 304 ? 12.288 11.854 -5.461 1.00 92.31 304 ARG A C 1
ATOM 2396 O O . ARG A 1 304 ? 11.691 10.851 -5.803 1.00 92.31 304 ARG A O 1
ATOM 2403 N N . GLY A 1 305 ? 12.419 12.891 -6.281 1.00 94.81 305 GLY A N 1
ATOM 2404 C CA . GLY A 1 305 ? 12.149 12.793 -7.715 1.00 94.81 305 GLY A CA 1
ATOM 2405 C C . GLY A 1 305 ? 13.407 12.406 -8.477 1.00 94.81 305 GLY A C 1
ATOM 2406 O O . GLY A 1 305 ? 14.508 12.543 -7.948 1.00 94.81 305 GLY A O 1
ATOM 2407 N N . LEU A 1 306 ? 13.240 11.955 -9.720 1.00 96.19 306 LEU A N 1
ATOM 2408 C CA . LEU A 1 306 ? 14.363 11.779 -10.636 1.00 96.19 306 LEU A CA 1
ATOM 2409 C C . LEU A 1 306 ? 14.651 13.109 -11.354 1.00 96.19 306 LEU A C 1
ATOM 2411 O O . LEU A 1 306 ? 13.750 13.683 -11.971 1.00 96.19 306 LEU A O 1
ATOM 2415 N N . GLY A 1 307 ? 15.882 13.611 -11.296 1.00 95.38 307 GLY A N 1
ATOM 2416 C CA . GLY A 1 307 ? 16.312 14.786 -12.062 1.00 95.38 307 GLY A CA 1
ATOM 2417 C C . GLY A 1 307 ? 16.267 14.533 -13.573 1.00 95.38 307 GLY A C 1
ATOM 2418 O O . GLY A 1 307 ? 15.935 15.426 -14.348 1.00 95.38 307 GLY A O 1
ATOM 2419 N N . ASN A 1 308 ? 16.471 13.278 -13.980 1.00 97.06 308 ASN A N 1
ATOM 2420 C CA . ASN A 1 308 ? 16.496 12.810 -15.365 1.00 97.06 308 ASN A CA 1
ATOM 2421 C C . ASN A 1 308 ? 15.291 11.912 -15.738 1.00 97.06 308 ASN A C 1
ATOM 2423 O O . ASN A 1 308 ? 15.434 10.982 -16.530 1.00 97.06 308 ASN A O 1
ATOM 2427 N N . ASN A 1 309 ? 14.084 12.195 -15.213 1.00 96.38 309 ASN A N 1
ATOM 2428 C CA . ASN A 1 309 ? 12.851 11.430 -15.517 1.00 96.38 309 ASN A CA 1
ATOM 2429 C C . ASN A 1 309 ? 12.648 11.169 -17.023 1.00 96.38 309 ASN A C 1
ATOM 2431 O O . ASN A 1 309 ? 12.342 10.047 -17.418 1.00 96.38 309 ASN A O 1
ATOM 2435 N N . THR A 1 310 ? 12.834 12.198 -17.858 1.00 98.00 310 THR A N 1
ATOM 2436 C CA . THR A 1 310 ? 12.680 12.102 -19.319 1.00 98.00 310 THR A CA 1
ATOM 2437 C C . THR A 1 310 ? 13.630 11.071 -19.923 1.00 98.00 310 THR A C 1
ATOM 2439 O O . THR A 1 310 ? 13.208 10.266 -20.744 1.00 98.00 310 THR A O 1
ATOM 2442 N N . GLU A 1 311 ? 14.895 11.062 -19.498 1.00 98.50 311 GLU A N 1
ATOM 2443 C CA . GLU A 1 311 ? 15.909 10.145 -20.027 1.00 98.50 311 GLU A CA 1
ATOM 2444 C C . GLU A 1 311 ? 15.608 8.700 -19.625 1.00 98.50 311 GLU A C 1
ATOM 2446 O O . GLU A 1 311 ? 15.667 7.801 -20.463 1.00 98.50 311 GLU A O 1
ATOM 2451 N N . VAL A 1 312 ? 15.208 8.488 -18.365 1.00 98.50 312 VAL A N 1
ATOM 2452 C CA . VAL A 1 312 ? 14.773 7.174 -17.875 1.00 98.50 312 VAL A CA 1
ATOM 2453 C C . VAL A 1 312 ? 13.567 6.682 -18.674 1.00 98.50 312 VAL A C 1
ATOM 2455 O O . VAL A 1 312 ? 13.595 5.569 -19.194 1.00 98.50 312 VAL A O 1
ATOM 2458 N N . ARG A 1 313 ? 12.527 7.509 -18.836 1.00 98.69 313 ARG A N 1
ATOM 2459 C CA . ARG A 1 313 ? 11.332 7.152 -19.616 1.00 98.69 313 ARG A CA 1
ATOM 2460 C C . ARG A 1 313 ? 11.682 6.774 -21.052 1.00 98.69 313 ARG A C 1
ATOM 2462 O O . ARG A 1 313 ? 11.251 5.728 -21.531 1.00 98.69 313 ARG A O 1
ATOM 2469 N N . ASP A 1 314 ? 12.441 7.622 -21.739 1.00 98.69 314 ASP A N 1
ATOM 2470 C CA . ASP A 1 314 ? 12.756 7.432 -23.153 1.00 98.69 314 ASP A CA 1
ATOM 2471 C C . ASP A 1 314 ? 13.603 6.163 -23.357 1.00 98.69 314 ASP A C 1
ATOM 2473 O O . ASP A 1 314 ? 13.359 5.399 -24.294 1.00 98.69 314 ASP A O 1
ATOM 2477 N N . ALA A 1 315 ? 14.523 5.866 -22.434 1.00 98.69 315 ALA A N 1
ATOM 2478 C CA . ALA A 1 315 ? 15.290 4.626 -22.452 1.00 98.69 315 ALA A CA 1
ATOM 2479 C C . ALA A 1 315 ? 14.435 3.384 -22.173 1.00 98.69 315 ALA A C 1
ATOM 2481 O O . ALA A 1 315 ? 14.637 2.361 -22.832 1.00 98.69 315 ALA A O 1
ATOM 2482 N N . LEU A 1 316 ? 13.467 3.453 -21.253 1.00 98.69 316 LEU A N 1
ATOM 2483 C CA . LEU A 1 316 ? 12.518 2.360 -21.026 1.00 98.69 316 LEU A CA 1
ATOM 2484 C C . LEU A 1 316 ? 11.681 2.093 -22.288 1.00 98.69 316 LEU A C 1
ATOM 2486 O O . LEU A 1 316 ? 11.593 0.948 -22.726 1.00 98.69 316 LEU A O 1
ATOM 2490 N N . ILE A 1 317 ? 11.155 3.137 -22.939 1.00 98.69 317 ILE A N 1
ATOM 2491 C CA . ILE A 1 317 ? 10.407 3.010 -24.204 1.00 98.69 317 ILE A CA 1
ATOM 2492 C C . ILE A 1 317 ? 11.278 2.372 -25.294 1.00 98.69 317 ILE A C 1
ATOM 2494 O O . ILE A 1 317 ? 10.831 1.474 -26.008 1.00 98.69 317 ILE A O 1
ATOM 2498 N N . GLN A 1 318 ? 12.528 2.822 -25.428 1.00 98.62 318 GLN A N 1
ATOM 2499 C CA . GLN A 1 318 ? 13.443 2.329 -26.455 1.00 98.62 318 GLN A CA 1
ATOM 2500 C C . GLN A 1 318 ? 13.841 0.862 -26.237 1.00 98.62 318 GLN A C 1
ATOM 2502 O O . GLN A 1 318 ? 13.964 0.112 -27.206 1.00 98.62 318 GLN A O 1
ATOM 2507 N N . ASN A 1 319 ? 14.081 0.457 -24.988 1.00 98.62 319 ASN A N 1
ATOM 2508 C CA . ASN A 1 319 ? 14.602 -0.873 -24.665 1.00 98.62 319 ASN A CA 1
ATOM 2509 C C . ASN A 1 319 ? 13.507 -1.924 -24.445 1.00 98.62 319 ASN A C 1
ATOM 2511 O O . ASN A 1 319 ? 13.802 -3.115 -24.540 1.00 98.62 319 ASN A O 1
ATOM 2515 N N . PHE A 1 320 ? 12.264 -1.503 -24.194 1.00 98.19 320 PHE A N 1
ATOM 2516 C CA . PHE A 1 320 ? 11.120 -2.386 -23.959 1.00 98.19 320 PHE A CA 1
ATOM 2517 C C . PHE A 1 320 ? 9.937 -2.015 -24.875 1.00 98.19 320 PHE A C 1
ATOM 2519 O O . PHE A 1 320 ? 8.864 -1.668 -24.383 1.00 98.19 320 PHE A O 1
ATOM 2526 N N . PRO A 1 321 ? 10.088 -2.107 -26.215 1.00 97.56 321 PRO A N 1
ATOM 2527 C CA . PRO A 1 321 ? 9.066 -1.665 -27.173 1.00 97.56 321 PRO A CA 1
ATOM 2528 C C . PRO A 1 321 ? 7.751 -2.453 -27.076 1.00 97.56 321 PRO A C 1
ATOM 2530 O O . PRO A 1 321 ? 6.706 -1.955 -27.495 1.00 97.56 321 PRO A O 1
ATOM 2533 N N . ASP A 1 322 ? 7.793 -3.652 -26.489 1.00 97.56 322 ASP A N 1
ATOM 2534 C CA . ASP A 1 322 ? 6.631 -4.504 -26.222 1.00 97.56 322 ASP A CA 1
ATOM 2535 C C . ASP A 1 322 ? 5.894 -4.137 -24.923 1.00 97.56 322 ASP A C 1
ATOM 2537 O O . ASP A 1 322 ? 4.890 -4.763 -24.601 1.00 97.56 322 ASP A O 1
ATOM 2541 N N . HIS A 1 323 ? 6.323 -3.088 -24.210 1.00 98.06 323 HIS A N 1
ATOM 2542 C CA . HIS A 1 323 ? 5.609 -2.515 -23.063 1.00 98.06 323 HIS A CA 1
ATOM 2543 C C . HIS A 1 323 ? 5.106 -1.103 -23.365 1.00 98.06 323 HIS A C 1
ATOM 2545 O O . HIS A 1 323 ? 5.727 -0.352 -24.121 1.00 98.06 323 HIS A O 1
ATOM 2551 N N . ASP A 1 324 ? 3.958 -0.747 -22.797 1.00 98.38 324 ASP A N 1
ATOM 2552 C CA . ASP A 1 324 ? 3.499 0.638 -22.758 1.00 98.38 324 ASP A CA 1
ATOM 2553 C C . ASP A 1 324 ? 4.015 1.288 -21.477 1.00 98.38 324 ASP A C 1
ATOM 2555 O O . ASP A 1 324 ? 3.654 0.881 -20.373 1.00 98.38 324 ASP A O 1
ATOM 2559 N N . VAL A 1 325 ? 4.893 2.283 -21.624 1.00 98.56 325 VAL A N 1
ATOM 2560 C CA . VAL A 1 325 ? 5.435 3.043 -20.492 1.00 98.56 325 VAL A CA 1
ATOM 2561 C C . VAL A 1 325 ? 4.474 4.181 -20.155 1.00 98.56 325 VAL A C 1
ATOM 2563 O O . VAL A 1 325 ? 4.261 5.076 -20.973 1.00 98.56 325 VAL A O 1
ATOM 2566 N N . VAL A 1 326 ? 3.903 4.151 -18.951 1.00 98.56 326 VAL A N 1
ATOM 2567 C CA . VAL A 1 326 ? 2.910 5.123 -18.471 1.00 98.56 326 VAL A CA 1
ATOM 2568 C C . VAL A 1 326 ? 3.472 5.887 -17.276 1.00 98.56 326 VAL A C 1
ATOM 2570 O O . VAL A 1 326 ? 3.832 5.292 -16.261 1.00 98.56 326 VAL A O 1
ATOM 2573 N N . GLU A 1 327 ? 3.541 7.215 -17.380 1.00 98.44 327 GLU A N 1
ATOM 2574 C CA . GLU A 1 327 ? 3.968 8.079 -16.275 1.00 98.44 327 GLU A CA 1
ATOM 2575 C C . GLU A 1 327 ? 2.831 8.267 -15.259 1.00 98.44 327 GLU A C 1
ATOM 2577 O O . GLU A 1 327 ? 1.724 8.667 -15.616 1.00 98.44 327 GLU A O 1
ATOM 2582 N N . PHE A 1 328 ? 3.116 8.023 -13.981 1.00 98.50 328 PHE A N 1
ATOM 2583 C CA . PHE A 1 328 ? 2.172 8.178 -12.877 1.00 98.50 328 PHE A CA 1
ATOM 2584 C C . PHE A 1 328 ? 2.566 9.348 -11.971 1.00 98.50 328 PHE A C 1
ATOM 2586 O O . PHE A 1 328 ? 3.649 9.354 -11.383 1.00 98.50 328 PHE A O 1
ATOM 2593 N N . PHE A 1 329 ? 1.663 10.320 -11.809 1.00 97.12 329 PHE A N 1
ATOM 2594 C CA . PHE A 1 329 ? 1.918 11.554 -11.048 1.00 97.12 329 PHE A CA 1
ATOM 2595 C C . PHE A 1 329 ? 1.213 11.615 -9.684 1.00 97.12 329 PHE A C 1
ATOM 2597 O O . PHE A 1 329 ? 1.477 12.538 -8.910 1.00 97.12 329 PHE A O 1
ATOM 2604 N N . GLY A 1 330 ? 0.323 10.661 -9.380 1.00 94.81 330 GLY A N 1
ATOM 2605 C CA . GLY A 1 330 ? -0.428 10.618 -8.119 1.00 94.81 330 GLY A CA 1
ATOM 2606 C C . GLY A 1 330 ? -1.474 11.724 -7.962 1.00 94.81 330 GLY A C 1
ATOM 2607 O O . GLY A 1 330 ? -1.742 12.149 -6.841 1.00 94.81 330 GLY A O 1
ATOM 2608 N N . THR A 1 331 ? -2.020 12.226 -9.072 1.00 93.69 331 THR A N 1
ATOM 2609 C CA . THR A 1 331 ? -3.040 13.292 -9.085 1.00 93.69 331 THR A CA 1
ATOM 2610 C C . THR A 1 331 ? -4.417 12.823 -9.537 1.00 93.69 331 THR A C 1
ATOM 2612 O O . THR A 1 331 ? -5.380 13.569 -9.381 1.00 93.69 331 THR A O 1
ATOM 2615 N N . ASP A 1 332 ? -4.508 11.625 -10.107 1.00 95.06 332 ASP A N 1
ATOM 2616 C CA . ASP A 1 332 ? -5.752 11.088 -10.659 1.00 95.06 332 ASP A CA 1
ATOM 2617 C C . ASP A 1 332 ? -6.697 10.619 -9.537 1.00 95.06 332 ASP A C 1
ATOM 2619 O O . ASP A 1 332 ? -6.250 10.408 -8.404 1.00 95.06 332 ASP A O 1
ATOM 2623 N N . PRO A 1 333 ? -8.001 10.441 -9.795 1.00 96.06 333 PRO A N 1
ATOM 2624 C CA . PRO A 1 333 ? -8.913 9.826 -8.834 1.00 96.06 333 PRO A CA 1
ATOM 2625 C C . PRO A 1 333 ? -8.408 8.458 -8.366 1.00 96.06 333 PRO A C 1
ATOM 2627 O O . PRO A 1 333 ? -7.875 7.683 -9.157 1.00 96.06 333 PRO A O 1
ATOM 2630 N N . ILE A 1 334 ? -8.606 8.126 -7.086 1.00 97.00 334 ILE A N 1
ATOM 2631 C CA . ILE A 1 334 ? -8.011 6.926 -6.472 1.00 97.00 334 ILE A CA 1
ATOM 2632 C C . ILE A 1 334 ? -8.304 5.634 -7.244 1.00 97.00 334 ILE A C 1
ATOM 2634 O O . ILE A 1 334 ? -7.411 4.813 -7.421 1.00 97.00 334 ILE A O 1
ATOM 2638 N N . ARG A 1 335 ? -9.523 5.478 -7.774 1.00 97.19 335 ARG A N 1
ATOM 2639 C CA . ARG A 1 335 ? -9.891 4.309 -8.580 1.00 97.19 335 ARG A CA 1
ATOM 2640 C C . ARG A 1 335 ? -9.049 4.199 -9.853 1.00 97.19 335 ARG A C 1
ATOM 2642 O O . ARG A 1 335 ? -8.586 3.112 -10.162 1.00 97.19 335 ARG A O 1
ATOM 2649 N N . GLU A 1 336 ? -8.801 5.308 -10.547 1.00 97.69 336 GLU A N 1
ATOM 2650 C CA . GLU A 1 336 ? -7.961 5.336 -11.754 1.00 97.69 336 GLU A CA 1
ATOM 2651 C C . GLU A 1 336 ? -6.494 5.039 -11.423 1.00 97.69 336 GLU A C 1
ATOM 2653 O O . GLU A 1 336 ? -5.832 4.302 -12.153 1.00 97.69 336 GLU A O 1
ATOM 2658 N N . GLN A 1 337 ? -6.000 5.550 -10.286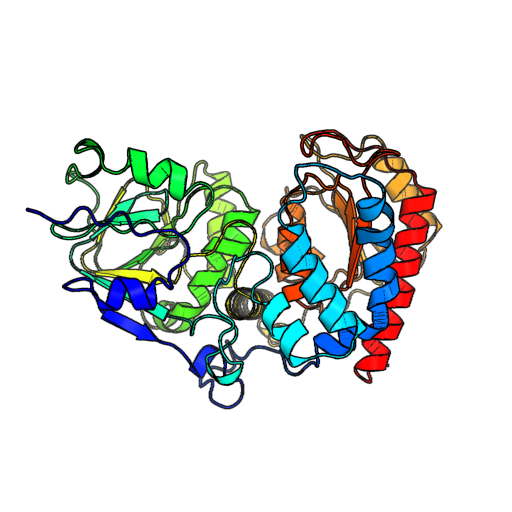 1.00 97.94 337 GLN A N 1
ATOM 2659 C CA . GLN A 1 337 ? -4.662 5.203 -9.803 1.00 97.94 337 GLN A CA 1
ATOM 2660 C C . GLN A 1 337 ? -4.549 3.694 -9.569 1.00 97.94 337 GLN A C 1
ATOM 2662 O O . GLN A 1 337 ? -3.615 3.064 -10.052 1.00 97.94 337 GLN A O 1
ATOM 2667 N N . LEU A 1 338 ? -5.503 3.099 -8.851 1.00 98.50 338 LEU A N 1
ATOM 2668 C CA . LEU A 1 338 ? -5.479 1.670 -8.559 1.00 98.50 338 LEU A CA 1
ATOM 2669 C C . LEU A 1 338 ? -5.685 0.821 -9.826 1.00 98.50 338 LEU A C 1
ATOM 2671 O O . LEU A 1 338 ? -5.018 -0.201 -9.960 1.00 98.50 338 LEU A O 1
ATOM 2675 N N . ASP A 1 339 ? -6.529 1.240 -10.777 1.00 98.06 339 ASP A N 1
ATOM 2676 C CA . ASP A 1 339 ? -6.745 0.535 -12.054 1.00 98.06 339 ASP A CA 1
ATOM 2677 C C . ASP A 1 339 ? -5.430 0.416 -12.857 1.00 98.06 339 ASP A C 1
ATOM 2679 O O . ASP A 1 339 ? -5.103 -0.660 -13.373 1.00 98.06 339 ASP A O 1
ATOM 2683 N N . LEU A 1 340 ? -4.624 1.487 -12.898 1.00 98.50 340 LEU A N 1
ATOM 2684 C CA . LEU A 1 340 ? -3.300 1.474 -13.534 1.00 98.50 340 LEU A CA 1
ATOM 2685 C C . LEU A 1 340 ? -2.362 0.453 -12.873 1.00 98.50 340 LEU A C 1
ATOM 2687 O O . LEU A 1 340 ? -1.688 -0.316 -13.556 1.00 98.50 340 LEU A O 1
ATOM 2691 N N . PHE A 1 341 ? -2.318 0.423 -11.541 1.00 98.69 341 PHE A N 1
ATOM 2692 C CA . PHE A 1 341 ? -1.426 -0.480 -10.813 1.00 98.69 341 PHE A CA 1
ATOM 2693 C C . PHE A 1 341 ? -1.907 -1.931 -10.843 1.00 98.69 341 PHE A C 1
ATOM 2695 O O . PHE A 1 341 ? -1.069 -2.830 -10.901 1.00 98.69 341 PHE A O 1
ATOM 2702 N N . ALA A 1 342 ? -3.220 -2.172 -10.878 1.00 98.38 342 ALA A N 1
ATOM 2703 C CA . ALA A 1 342 ? -3.818 -3.503 -10.979 1.00 98.38 342 ALA A CA 1
ATOM 2704 C C . ALA A 1 342 ? -3.517 -4.210 -12.312 1.00 98.38 342 ALA A C 1
ATOM 2706 O O . ALA A 1 342 ? -3.678 -5.423 -12.417 1.00 98.38 342 ALA A O 1
ATOM 2707 N N . THR A 1 343 ? -3.051 -3.472 -13.320 1.00 97.38 343 THR A N 1
ATOM 2708 C CA . THR A 1 343 ? -2.690 -4.000 -14.645 1.00 97.38 343 THR A CA 1
ATOM 2709 C C . THR A 1 343 ? -1.200 -3.856 -14.976 1.00 97.38 343 THR A C 1
ATOM 2711 O O . THR A 1 343 ? -0.764 -4.271 -16.053 1.00 97.38 343 THR A O 1
ATOM 2714 N N . ALA A 1 344 ? -0.401 -3.308 -14.056 1.00 98.31 344 ALA A N 1
ATOM 2715 C CA . ALA A 1 344 ? 1.032 -3.123 -14.240 1.00 98.31 344 ALA A CA 1
ATOM 2716 C C . ALA A 1 344 ? 1.781 -4.466 -14.237 1.00 98.31 344 ALA A C 1
ATOM 2718 O O . ALA A 1 344 ? 1.554 -5.312 -13.375 1.00 98.31 344 ALA A O 1
ATOM 2719 N N . SER A 1 345 ? 2.713 -4.649 -15.175 1.00 97.81 345 SER A N 1
ATOM 2720 C CA . SER A 1 345 ? 3.667 -5.768 -15.167 1.00 97.81 345 SER A CA 1
ATOM 2721 C C . SER A 1 345 ? 5.005 -5.370 -14.543 1.00 97.81 345 SER A C 1
ATOM 2723 O O . SER A 1 345 ? 5.654 -6.188 -13.889 1.00 97.81 345 SER A O 1
ATOM 2725 N N . VAL A 1 346 ? 5.401 -4.107 -14.723 1.00 98.69 346 VAL A N 1
ATOM 2726 C CA . VAL A 1 346 ? 6.626 -3.512 -14.181 1.00 98.69 346 VAL A CA 1
ATOM 2727 C C . VAL A 1 346 ? 6.290 -2.159 -13.562 1.00 98.69 346 VAL A C 1
ATOM 2729 O O . VAL A 1 346 ? 5.526 -1.383 -14.134 1.00 98.69 346 VAL A O 1
ATOM 2732 N N . ILE A 1 347 ? 6.891 -1.845 -12.421 1.00 98.88 347 ILE A N 1
ATOM 2733 C CA . ILE A 1 347 ? 6.788 -0.548 -11.758 1.00 98.88 347 ILE A CA 1
ATOM 2734 C C . ILE A 1 347 ? 8.203 -0.055 -11.478 1.00 98.88 347 ILE A C 1
ATOM 2736 O O . ILE A 1 347 ? 8.933 -0.653 -10.693 1.00 98.88 347 ILE A O 1
ATOM 2740 N N . VAL A 1 348 ? 8.583 1.048 -12.115 1.00 98.75 348 VAL A N 1
ATOM 2741 C CA . VAL A 1 348 ? 9.842 1.758 -11.877 1.00 98.75 348 VAL A CA 1
ATOM 2742 C C . VAL A 1 348 ? 9.511 3.035 -11.126 1.00 98.75 348 VAL A C 1
ATOM 2744 O O . VAL A 1 348 ? 8.719 3.855 -11.591 1.00 98.75 348 VAL A O 1
ATOM 2747 N N . ALA A 1 349 ? 10.081 3.218 -9.942 1.00 98.31 349 ALA A N 1
ATOM 2748 C CA . ALA A 1 349 ? 9.675 4.320 -9.088 1.00 98.31 349 ALA A CA 1
ATOM 2749 C C . ALA A 1 349 ? 10.798 4.805 -8.185 1.00 98.31 349 ALA A C 1
ATOM 2751 O O . ALA A 1 349 ? 11.457 3.988 -7.548 1.00 98.31 349 ALA A O 1
ATOM 2752 N N . PRO A 1 350 ? 10.966 6.122 -8.006 1.00 97.38 350 PRO A N 1
ATOM 2753 C CA . PRO A 1 350 ? 11.715 6.604 -6.869 1.00 97.38 350 PRO A CA 1
ATOM 2754 C C . PRO A 1 350 ? 10.990 6.314 -5.548 1.00 97.38 350 PRO A C 1
ATOM 2756 O O . PRO A 1 350 ? 9.756 6.287 -5.494 1.00 97.38 350 PRO A O 1
ATOM 2759 N N . HIS A 1 351 ? 11.753 6.170 -4.462 1.00 96.06 351 HIS A N 1
ATOM 2760 C CA . HIS A 1 351 ? 11.220 5.903 -3.131 1.00 96.06 351 HIS A CA 1
ATOM 2761 C C . HIS A 1 351 ? 10.149 6.936 -2.732 1.00 96.06 351 HIS A C 1
ATOM 2763 O O . HIS A 1 351 ? 10.380 8.151 -2.651 1.00 96.06 351 HIS A O 1
ATOM 2769 N N . GLY A 1 352 ? 8.942 6.460 -2.422 1.00 95.56 352 GLY A N 1
ATOM 2770 C CA . GLY A 1 352 ? 7.871 7.304 -1.911 1.00 95.56 352 GLY A CA 1
ATOM 2771 C C . GLY A 1 352 ? 6.469 6.766 -2.162 1.00 95.56 352 GLY A C 1
ATOM 2772 O O . GLY A 1 352 ? 6.271 5.790 -2.870 1.00 95.56 352 GLY A O 1
ATOM 2773 N N . ALA A 1 353 ? 5.489 7.462 -1.580 1.00 93.81 353 ALA A N 1
ATOM 2774 C CA . ALA A 1 353 ? 4.132 6.956 -1.366 1.00 93.81 353 ALA A CA 1
ATOM 2775 C C . ALA A 1 353 ? 3.382 6.438 -2.606 1.00 93.81 353 ALA A C 1
ATOM 2777 O O . ALA A 1 353 ? 2.458 5.655 -2.441 1.00 93.81 353 ALA A O 1
ATOM 2778 N N . GLY A 1 354 ? 3.772 6.816 -3.828 1.00 96.25 354 GLY A N 1
ATOM 2779 C CA . GLY A 1 354 ? 3.185 6.234 -5.040 1.00 96.25 354 GLY A CA 1
ATOM 2780 C C . GLY A 1 354 ? 3.369 4.712 -5.122 1.00 96.25 354 GLY A C 1
ATOM 2781 O O . GLY A 1 354 ? 2.492 4.027 -5.633 1.00 96.25 354 GLY A O 1
ATOM 2782 N N . LEU A 1 355 ? 4.451 4.175 -4.545 1.00 97.88 355 LEU A N 1
ATOM 2783 C CA . LEU A 1 355 ? 4.688 2.732 -4.438 1.00 97.88 355 LEU A CA 1
ATOM 2784 C C . LEU A 1 355 ? 3.699 2.017 -3.502 1.00 97.88 355 LEU A C 1
ATOM 2786 O O . LEU A 1 355 ? 3.612 0.799 -3.546 1.00 97.88 355 LEU A O 1
ATOM 2790 N N . ALA A 1 356 ? 2.911 2.724 -2.685 1.00 97.94 356 ALA A N 1
ATOM 2791 C CA . ALA A 1 356 ? 1.866 2.082 -1.880 1.00 97.94 356 ALA A CA 1
ATOM 2792 C C . ALA A 1 356 ? 0.783 1.419 -2.754 1.00 97.94 356 ALA A C 1
ATOM 2794 O O . ALA A 1 356 ? 0.139 0.464 -2.326 1.00 97.94 356 ALA A O 1
ATOM 2795 N N . ASN A 1 357 ? 0.615 1.881 -3.999 1.00 98.56 357 ASN A N 1
ATOM 2796 C CA . ASN A 1 357 ? -0.353 1.323 -4.942 1.00 98.56 357 ASN A CA 1
ATOM 2797 C C . ASN A 1 357 ? -0.011 -0.100 -5.411 1.00 98.56 357 ASN A C 1
ATOM 2799 O O . ASN A 1 357 ? -0.884 -0.758 -5.970 1.00 98.56 357 ASN A O 1
ATOM 2803 N N . ILE A 1 358 ? 1.197 -0.620 -5.134 1.00 98.31 358 ILE A N 1
ATOM 2804 C CA . ILE A 1 358 ? 1.528 -2.022 -5.445 1.00 98.31 358 ILE A CA 1
ATOM 2805 C C . ILE A 1 358 ? 0.605 -3.008 -4.711 1.00 98.31 358 ILE A C 1
ATOM 2807 O O . ILE A 1 358 ? 0.485 -4.153 -5.124 1.00 98.31 358 ILE A O 1
ATOM 2811 N N . VAL A 1 359 ? -0.120 -2.557 -3.676 1.00 97.81 359 VAL A N 1
ATOM 2812 C CA . VAL A 1 359 ? -1.129 -3.361 -2.969 1.00 97.81 359 VAL A CA 1
ATOM 2813 C C . VAL A 1 359 ? -2.161 -4.008 -3.896 1.00 97.81 359 VAL A C 1
ATOM 2815 O O . VAL A 1 359 ? -2.599 -5.114 -3.609 1.00 97.81 359 VAL A O 1
ATOM 2818 N N . VAL A 1 360 ? -2.522 -3.380 -5.021 1.00 97.94 360 VAL A N 1
ATOM 2819 C CA . VAL A 1 360 ? -3.458 -3.962 -6.003 1.00 97.94 360 VAL A CA 1
ATOM 2820 C C . VAL A 1 360 ? -2.762 -4.590 -7.213 1.00 97.94 360 VAL A C 1
ATOM 2822 O O . VAL A 1 360 ? -3.437 -5.172 -8.061 1.00 97.94 360 VAL A O 1
ATOM 2825 N N . SER A 1 361 ? -1.435 -4.499 -7.319 1.00 98.00 361 SER A N 1
ATOM 2826 C CA . SER A 1 361 ? -0.696 -4.972 -8.493 1.00 98.00 361 SER A CA 1
ATOM 2827 C C . SER A 1 361 ? -0.693 -6.491 -8.614 1.00 98.00 361 SER A C 1
ATOM 2829 O O . SER A 1 361 ? -0.674 -7.170 -7.592 1.00 98.00 361 SER A O 1
ATOM 2831 N N . PRO A 1 362 ? -0.678 -7.076 -9.825 1.00 94.44 362 PRO A N 1
ATOM 2832 C CA . PRO A 1 362 ? -0.640 -8.526 -10.027 1.00 94.44 362 PRO A CA 1
ATOM 2833 C C . PRO A 1 362 ? 0.461 -9.246 -9.228 1.00 94.44 362 PRO A C 1
ATOM 2835 O O . PRO A 1 362 ? 1.490 -8.665 -8.873 1.00 94.44 362 PRO A O 1
ATOM 2838 N N . LEU A 1 363 ? 0.251 -10.528 -8.916 1.00 88.88 363 LEU A N 1
ATOM 2839 C CA . LEU A 1 363 ? 1.313 -11.359 -8.333 1.00 88.88 363 LEU A CA 1
ATOM 2840 C C . LEU A 1 363 ? 2.546 -11.337 -9.246 1.00 88.88 363 LEU A C 1
ATOM 2842 O O . LEU A 1 363 ? 2.411 -11.264 -10.469 1.00 88.88 363 LEU A O 1
ATOM 2846 N N . HIS A 1 364 ? 3.737 -11.349 -8.648 1.00 91.12 364 HIS A N 1
ATOM 2847 C CA . HIS A 1 364 ? 5.017 -11.246 -9.359 1.00 91.12 364 HIS A CA 1
ATOM 2848 C C . HIS A 1 364 ? 5.190 -9.977 -10.208 1.00 91.12 364 HIS A C 1
ATOM 2850 O O . HIS A 1 364 ? 6.012 -9.963 -11.127 1.00 91.12 364 HIS A O 1
ATOM 2856 N N . THR A 1 365 ? 4.443 -8.902 -9.925 1.00 96.44 365 THR A N 1
ATOM 2857 C CA . THR A 1 365 ? 4.763 -7.589 -10.504 1.00 96.44 365 THR A CA 1
ATOM 2858 C C . THR A 1 365 ? 6.212 -7.248 -10.175 1.00 96.44 365 THR A C 1
ATOM 2860 O O . THR A 1 365 ? 6.655 -7.408 -9.035 1.00 96.44 365 THR A O 1
ATOM 2863 N N . MET A 1 366 ? 6.958 -6.813 -11.186 1.00 98.12 366 MET A N 1
ATOM 2864 C CA . MET A 1 366 ? 8.360 -6.440 -11.041 1.00 98.12 366 MET A CA 1
ATOM 2865 C C . MET A 1 366 ? 8.457 -5.001 -10.539 1.00 98.12 366 MET A C 1
ATOM 2867 O O . MET A 1 366 ? 7.947 -4.088 -11.182 1.00 98.12 366 MET A O 1
ATOM 2871 N N . ILE A 1 367 ? 9.120 -4.789 -9.410 1.00 98.25 367 ILE A N 1
ATOM 2872 C CA . ILE A 1 367 ? 9.258 -3.498 -8.740 1.00 98.25 367 ILE A CA 1
ATOM 2873 C C . ILE A 1 367 ? 10.731 -3.102 -8.746 1.00 98.25 367 ILE A C 1
ATOM 2875 O O . ILE A 1 367 ? 11.561 -3.775 -8.140 1.00 98.25 367 ILE A O 1
ATOM 2879 N N . LEU A 1 368 ? 11.046 -1.988 -9.399 1.00 98.00 368 LEU A N 1
ATOM 2880 C CA . LEU A 1 368 ? 12.339 -1.323 -9.300 1.00 98.00 368 LEU A CA 1
ATOM 2881 C C . LEU A 1 368 ? 12.180 -0.038 -8.490 1.00 98.00 368 LEU A C 1
ATOM 2883 O O . LEU A 1 368 ? 11.681 0.973 -8.992 1.00 98.00 368 LEU A O 1
ATOM 2887 N N . GLU A 1 369 ? 12.625 -0.075 -7.238 1.00 97.44 369 GLU A N 1
ATOM 2888 C CA . GLU A 1 369 ? 12.693 1.110 -6.388 1.00 97.44 369 GLU A CA 1
ATOM 2889 C C . GLU A 1 369 ? 14.015 1.859 -6.598 1.00 97.44 369 GLU A C 1
ATOM 2891 O O . GLU A 1 369 ? 15.089 1.266 -6.615 1.00 97.44 369 GLU A O 1
ATOM 2896 N N . ILE A 1 370 ? 13.955 3.182 -6.714 1.00 96.00 370 ILE A N 1
ATOM 2897 C CA . ILE A 1 370 ? 15.122 4.054 -6.840 1.00 96.00 370 ILE A CA 1
ATOM 2898 C C . ILE A 1 370 ? 15.208 4.923 -5.585 1.00 96.00 370 ILE A C 1
ATOM 2900 O O . ILE A 1 370 ? 14.380 5.804 -5.361 1.00 96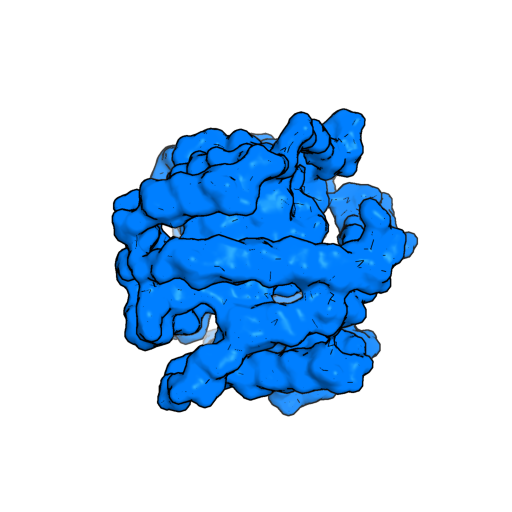.00 370 ILE A O 1
ATOM 2904 N N . GLY A 1 371 ? 16.205 4.686 -4.749 1.00 92.69 371 GLY A N 1
ATOM 2905 C CA . GLY A 1 371 ? 16.468 5.481 -3.561 1.00 92.69 371 GLY A CA 1
ATOM 2906 C C . GLY A 1 371 ? 17.608 4.899 -2.726 1.00 92.69 371 GLY A C 1
ATOM 2907 O O . GLY A 1 371 ? 17.792 3.674 -2.706 1.00 92.69 371 GLY A O 1
ATOM 2908 N N . PRO A 1 372 ? 18.344 5.763 -2.008 1.00 86.81 372 PRO A N 1
ATOM 2909 C CA . PRO A 1 372 ? 19.510 5.376 -1.224 1.00 86.81 372 PRO A CA 1
ATOM 2910 C C . PRO A 1 372 ? 19.084 4.455 -0.092 1.00 86.81 372 PRO A C 1
ATOM 2912 O O . PRO A 1 372 ? 17.903 4.402 0.263 1.00 86.81 372 PRO A O 1
ATOM 2915 N N . ILE A 1 373 ? 20.017 3.706 0.479 1.00 80.31 373 ILE A N 1
ATOM 2916 C CA . ILE A 1 373 ? 19.682 2.669 1.456 1.00 80.31 373 ILE A CA 1
ATOM 2917 C C . ILE A 1 373 ? 19.054 3.219 2.739 1.00 80.31 373 ILE A C 1
ATOM 2919 O O . ILE A 1 373 ? 18.239 2.554 3.372 1.00 80.31 373 ILE A O 1
ATOM 2923 N N . GLU A 1 374 ? 19.377 4.456 3.088 1.00 80.94 374 GLU A N 1
ATOM 2924 C CA . GLU A 1 374 ? 18.844 5.172 4.238 1.00 80.94 374 GLU A CA 1
ATOM 2925 C C . GLU A 1 374 ? 17.333 5.410 4.116 1.00 80.94 374 GLU A C 1
ATOM 2927 O O . GLU A 1 374 ? 16.677 5.730 5.111 1.00 80.94 374 GLU A O 1
ATOM 2932 N N . CYS A 1 375 ? 16.745 5.258 2.921 1.00 86.75 375 CYS A N 1
ATOM 2933 C CA . CYS A 1 375 ? 15.296 5.284 2.792 1.00 86.75 375 CYS A CA 1
ATOM 2934 C C . CYS A 1 375 ? 14.645 4.059 3.468 1.00 86.75 375 CYS A C 1
ATOM 2936 O O . CYS A 1 375 ? 15.096 2.932 3.241 1.00 86.75 375 CYS A O 1
ATOM 2938 N N . PRO A 1 376 ? 13.537 4.254 4.217 1.00 86.81 376 PRO A N 1
ATOM 2939 C CA . PRO A 1 376 ? 12.844 3.187 4.939 1.00 86.81 376 PRO A CA 1
ATOM 2940 C C . PRO A 1 376 ? 12.529 1.942 4.099 1.00 86.81 376 PRO A C 1
ATOM 2942 O O . PRO A 1 376 ? 12.243 2.029 2.905 1.00 86.81 376 PRO A O 1
ATOM 2945 N N . THR A 1 377 ? 12.480 0.779 4.746 1.00 85.81 377 THR A N 1
ATOM 2946 C CA . THR A 1 377 ? 12.227 -0.533 4.117 1.00 85.81 377 THR A CA 1
ATOM 2947 C C . THR A 1 377 ? 10.754 -0.796 3.764 1.00 85.81 377 THR A C 1
ATOM 2949 O O . THR A 1 377 ? 10.393 -1.905 3.381 1.00 85.81 377 THR A O 1
ATOM 2952 N N . CYS A 1 378 ? 9.891 0.222 3.829 1.00 90.00 378 CYS A N 1
ATOM 2953 C CA . CYS A 1 378 ? 8.444 0.116 3.631 1.00 90.00 378 CYS A CA 1
ATOM 2954 C C . CYS A 1 378 ? 8.037 -0.697 2.388 1.00 90.00 378 CYS A C 1
ATOM 2956 O O . CYS A 1 378 ? 7.234 -1.624 2.476 1.00 90.00 378 CYS A O 1
ATOM 2958 N N . TYR A 1 379 ? 8.598 -0.365 1.222 1.00 93.12 379 TYR A N 1
ATOM 2959 C CA . TYR A 1 379 ? 8.148 -0.955 -0.041 1.00 93.12 379 TYR A CA 1
ATOM 2960 C C . TYR A 1 379 ? 8.785 -2.312 -0.336 1.00 93.12 379 TYR A C 1
ATOM 2962 O O . TYR A 1 379 ? 8.123 -3.142 -0.949 1.00 93.12 379 TYR A O 1
ATOM 2970 N N . VAL A 1 380 ? 10.006 -2.587 0.146 1.00 87.56 380 VAL A N 1
ATOM 2971 C CA . VAL A 1 380 ? 10.565 -3.949 0.082 1.00 87.56 380 VAL A CA 1
ATOM 2972 C C . VAL A 1 380 ? 9.772 -4.895 0.984 1.00 87.56 380 VAL A C 1
ATOM 2974 O O . VAL A 1 380 ? 9.441 -5.997 0.557 1.00 87.56 380 VAL A O 1
ATOM 2977 N N . ASN A 1 381 ? 9.354 -4.438 2.172 1.00 85.69 381 ASN A N 1
ATOM 2978 C CA . ASN A 1 381 ? 8.483 -5.215 3.058 1.00 85.69 381 ASN A CA 1
ATOM 2979 C C . ASN A 1 381 ? 7.133 -5.504 2.395 1.00 85.69 381 ASN A C 1
ATOM 2981 O O . ASN A 1 381 ? 6.659 -6.636 2.440 1.00 85.69 381 ASN A O 1
ATOM 2985 N N . MET A 1 382 ? 6.519 -4.504 1.755 1.00 90.75 382 MET A N 1
ATOM 2986 C CA . MET A 1 382 ? 5.299 -4.728 0.978 1.00 90.75 382 MET A CA 1
ATOM 2987 C C . MET A 1 382 ? 5.517 -5.695 -0.184 1.00 90.75 382 MET A C 1
ATOM 2989 O O . MET A 1 382 ? 4.695 -6.581 -0.382 1.00 90.75 382 MET A O 1
ATOM 2993 N N . ALA A 1 383 ? 6.596 -5.529 -0.951 1.00 90.44 383 ALA A N 1
ATOM 2994 C CA . ALA A 1 383 ? 6.888 -6.377 -2.097 1.00 90.44 383 ALA A CA 1
ATOM 2995 C C . ALA A 1 383 ? 7.056 -7.840 -1.675 1.00 90.44 383 ALA A C 1
ATOM 2997 O O . ALA A 1 383 ? 6.430 -8.709 -2.266 1.00 90.44 383 ALA A O 1
ATOM 2998 N N . ILE A 1 384 ? 7.799 -8.099 -0.600 1.00 83.38 384 ILE A N 1
ATOM 2999 C CA . ILE A 1 384 ? 7.927 -9.424 0.020 1.00 83.38 384 ILE A CA 1
ATOM 3000 C C . ILE A 1 384 ? 6.547 -9.975 0.409 1.00 83.38 384 ILE A C 1
ATOM 3002 O O . ILE A 1 384 ? 6.163 -11.058 -0.025 1.00 83.38 384 ILE A O 1
ATOM 3006 N N . LYS A 1 385 ? 5.758 -9.205 1.165 1.00 84.06 385 LYS A N 1
ATOM 3007 C CA . LYS A 1 385 ? 4.461 -9.653 1.707 1.00 84.06 385 LYS A CA 1
ATOM 3008 C C . LYS A 1 385 ? 3.381 -9.862 0.646 1.00 84.06 385 LYS A C 1
ATOM 3010 O O . LYS A 1 385 ? 2.459 -10.639 0.866 1.00 84.06 385 LYS A O 1
ATOM 3015 N N . LEU A 1 386 ? 3.498 -9.186 -0.494 1.00 88.31 386 LEU A N 1
ATOM 3016 C CA . LEU A 1 386 ? 2.596 -9.298 -1.642 1.00 88.31 386 LEU A CA 1
ATOM 3017 C C . LEU A 1 386 ? 3.172 -10.159 -2.775 1.00 88.31 386 LEU A C 1
ATOM 3019 O O . LEU A 1 386 ? 2.574 -10.214 -3.852 1.00 88.31 386 LEU A O 1
ATOM 3023 N N . GLN A 1 387 ? 4.310 -10.823 -2.536 1.00 87.62 387 GLN A N 1
ATOM 3024 C CA . GLN A 1 387 ? 4.967 -11.721 -3.488 1.00 87.62 387 GLN A CA 1
ATOM 3025 C C . GLN A 1 387 ? 5.273 -11.019 -4.821 1.00 87.62 387 GLN A C 1
ATOM 3027 O O . GLN A 1 387 ? 4.926 -11.462 -5.916 1.00 87.62 387 GLN A O 1
ATOM 3032 N N . HIS A 1 388 ? 5.880 -9.845 -4.728 1.00 91.75 388 HIS A N 1
ATOM 3033 C CA . HIS A 1 388 ? 6.406 -9.094 -5.853 1.00 91.75 388 HIS A CA 1
ATOM 3034 C C . HIS A 1 388 ? 7.902 -9.340 -6.006 1.00 91.75 388 HIS A C 1
ATOM 3036 O O . HIS A 1 388 ? 8.627 -9.598 -5.045 1.00 91.75 388 HIS A O 1
ATOM 3042 N N . ILE A 1 389 ? 8.373 -9.196 -7.238 1.00 92.19 389 ILE A N 1
ATOM 3043 C CA . ILE A 1 389 ? 9.786 -9.344 -7.562 1.00 92.19 389 ILE A CA 1
ATOM 3044 C C . ILE A 1 389 ? 10.404 -7.972 -7.425 1.00 92.19 389 ILE A C 1
ATOM 3046 O O . ILE A 1 389 ? 9.979 -7.036 -8.094 1.00 92.19 389 ILE A O 1
ATOM 3050 N N . TYR A 1 390 ? 11.378 -7.836 -6.540 1.00 93.12 390 TYR A N 1
ATOM 3051 C CA . TYR A 1 390 ? 11.861 -6.533 -6.119 1.00 93.12 390 TYR A CA 1
ATOM 3052 C C . TYR A 1 390 ? 13.346 -6.362 -6.429 1.00 93.12 390 TYR A C 1
ATOM 3054 O O . TYR A 1 390 ? 14.147 -7.273 -6.234 1.00 93.12 390 TYR A O 1
ATOM 3062 N N . ALA A 1 391 ? 13.711 -5.170 -6.877 1.00 91.88 391 ALA A N 1
ATOM 3063 C CA . ALA A 1 391 ? 15.082 -4.702 -6.968 1.00 91.88 391 ALA A CA 1
ATOM 3064 C C . ALA A 1 391 ? 15.149 -3.247 -6.501 1.00 91.88 391 ALA A C 1
ATOM 3066 O O . ALA A 1 391 ? 14.164 -2.503 -6.573 1.00 91.88 391 ALA A O 1
ATOM 3067 N N . ARG A 1 392 ? 16.334 -2.823 -6.055 1.00 91.38 392 ARG A N 1
ATOM 3068 C CA . ARG A 1 392 ? 16.584 -1.436 -5.660 1.00 91.38 392 ARG A CA 1
ATOM 3069 C C . ARG A 1 392 ? 17.830 -0.875 -6.323 1.00 91.38 392 ARG A C 1
ATOM 3071 O O . ARG A 1 392 ? 18.838 -1.557 -6.454 1.00 91.38 392 ARG A O 1
ATOM 3078 N N . HIS A 1 393 ? 17.758 0.392 -6.698 1.00 92.69 393 HIS A N 1
ATOM 3079 C CA . HIS A 1 393 ? 18.866 1.191 -7.199 1.00 92.69 393 HIS A CA 1
ATOM 3080 C C . HIS A 1 393 ? 19.109 2.376 -6.254 1.00 92.69 393 HIS A C 1
ATOM 3082 O O . HIS A 1 393 ? 18.149 2.986 -5.794 1.00 92.69 393 HIS A O 1
ATOM 3088 N N . ALA A 1 394 ? 20.363 2.757 -5.995 1.00 89.00 394 ALA A N 1
ATOM 3089 C CA . ALA A 1 394 ? 20.708 3.805 -5.018 1.00 89.00 394 ALA A CA 1
ATOM 3090 C C . ALA A 1 394 ? 20.163 5.203 -5.363 1.00 89.00 394 ALA A C 1
ATOM 3092 O O . ALA A 1 394 ? 19.959 6.041 -4.495 1.00 89.00 394 ALA A O 1
ATOM 3093 N N . GLY A 1 395 ? 19.928 5.459 -6.649 1.00 88.31 395 GLY A N 1
ATOM 3094 C CA . GLY A 1 395 ? 19.476 6.758 -7.157 1.00 88.31 395 GLY A CA 1
ATOM 3095 C C . GLY A 1 395 ? 20.611 7.707 -7.539 1.00 88.31 395 GLY A C 1
ATOM 3096 O O . GLY A 1 395 ? 20.355 8.711 -8.197 1.00 88.31 395 GLY A O 1
ATOM 3097 N N . SER A 1 396 ? 21.852 7.358 -7.220 1.00 86.69 396 SER A N 1
ATOM 3098 C CA . SER A 1 396 ? 23.064 7.999 -7.725 1.00 86.69 396 SER A CA 1
ATOM 3099 C C . SER A 1 396 ? 24.211 6.978 -7.763 1.00 86.69 396 SER A C 1
ATOM 3101 O O . SER A 1 396 ? 24.016 5.801 -7.447 1.00 86.69 396 SER A O 1
ATOM 3103 N N . ASP A 1 397 ? 25.417 7.424 -8.121 1.00 78.38 397 ASP A N 1
ATOM 3104 C CA . ASP A 1 397 ? 26.638 6.609 -8.020 1.00 78.38 397 ASP A CA 1
ATOM 3105 C C . ASP A 1 397 ? 27.012 6.275 -6.561 1.00 78.38 397 ASP A C 1
ATOM 3107 O O . ASP A 1 397 ? 27.918 5.471 -6.314 1.00 78.38 397 ASP A O 1
ATOM 3111 N N . ARG A 1 398 ? 26.359 6.911 -5.580 1.00 75.06 398 ARG A N 1
ATOM 3112 C CA . ARG A 1 398 ? 26.624 6.725 -4.156 1.00 75.06 398 ARG A CA 1
ATOM 3113 C C . ARG A 1 398 ? 25.385 6.240 -3.419 1.00 75.06 398 ARG A C 1
ATOM 3115 O O . ARG A 1 398 ? 24.253 6.512 -3.793 1.00 75.06 398 ARG A O 1
ATOM 3122 N N . TRP A 1 399 ? 25.625 5.499 -2.345 1.00 70.00 399 TRP A N 1
ATOM 3123 C CA . TRP A 1 399 ? 24.562 4.968 -1.497 1.00 70.00 399 TRP A CA 1
ATOM 3124 C C . TRP A 1 399 ? 24.281 5.833 -0.274 1.00 70.00 399 TRP A C 1
ATOM 3126 O O . TRP A 1 399 ? 23.300 5.547 0.381 1.00 70.00 399 TRP A O 1
ATOM 3136 N N . ASP A 1 400 ? 25.104 6.845 0.020 1.00 71.38 400 ASP A N 1
ATOM 3137 C CA . ASP A 1 400 ? 25.046 7.668 1.238 1.00 71.38 400 ASP A CA 1
ATOM 3138 C C . ASP A 1 400 ? 24.227 8.963 1.083 1.00 71.38 400 ASP A C 1
ATOM 3140 O O . ASP A 1 400 ? 24.320 9.870 1.915 1.00 71.38 400 ASP A O 1
ATOM 3144 N N . ASP A 1 401 ? 23.436 9.073 0.013 1.00 80.31 401 ASP A N 1
ATOM 3145 C CA . ASP A 1 401 ? 22.566 10.225 -0.197 1.00 80.31 401 ASP A CA 1
ATOM 3146 C C . ASP A 1 401 ? 21.415 10.241 0.818 1.00 80.31 401 ASP A C 1
ATOM 3148 O O . ASP A 1 401 ? 20.851 9.213 1.190 1.00 80.31 401 ASP A O 1
ATOM 3152 N N . ASP A 1 402 ? 20.999 11.437 1.247 1.00 86.62 402 ASP A N 1
ATOM 3153 C CA . ASP A 1 402 ? 19.830 11.549 2.118 1.00 86.62 402 ASP A CA 1
ATOM 3154 C C . ASP A 1 402 ? 18.578 11.057 1.386 1.00 86.62 402 ASP A C 1
ATOM 3156 O O . ASP A 1 402 ? 18.333 11.417 0.227 1.00 86.62 402 ASP A O 1
ATOM 3160 N N . CYS A 1 403 ? 17.730 10.313 2.098 1.00 89.12 403 CYS A N 1
ATOM 3161 C CA . CYS A 1 403 ? 16.502 9.777 1.536 1.00 89.12 403 CYS A CA 1
ATOM 3162 C C . CYS A 1 403 ? 15.624 10.870 0.923 1.00 89.12 403 CYS A C 1
ATOM 3164 O O . CYS A 1 403 ? 14.871 10.569 0.010 1.00 89.12 403 CYS A O 1
ATOM 3166 N N . SER A 1 404 ? 15.687 12.130 1.374 1.00 90.56 404 SER A N 1
ATOM 3167 C CA . SER A 1 404 ? 14.847 13.211 0.844 1.00 90.56 404 SER A CA 1
ATOM 3168 C C . SER A 1 404 ? 15.382 13.906 -0.421 1.00 90.56 404 SER A C 1
ATOM 3170 O O . SER A 1 404 ? 14.676 14.762 -0.972 1.00 90.56 404 SER A O 1
ATOM 3172 N N . SER A 1 405 ? 16.571 13.518 -0.895 1.00 91.62 405 SER A N 1
ATOM 3173 C CA . SER A 1 405 ? 17.272 14.096 -2.051 1.00 91.62 405 SER A CA 1
ATOM 3174 C C . SER A 1 405 ? 16.550 13.863 -3.381 1.00 91.62 405 SER A C 1
ATOM 3176 O O . SER A 1 405 ? 15.602 13.085 -3.470 1.00 91.62 405 SER A O 1
ATOM 3178 N N . TRP A 1 406 ? 16.981 14.568 -4.427 1.00 93.81 406 TRP A N 1
ATOM 3179 C CA . TRP A 1 406 ? 16.675 14.198 -5.811 1.00 93.81 406 TRP A CA 1
ATOM 3180 C C . TRP A 1 406 ? 17.684 13.158 -6.290 1.00 93.81 406 TRP A C 1
ATOM 3182 O O . TRP A 1 406 ? 18.836 13.184 -5.868 1.00 93.81 406 TRP A O 1
ATOM 3192 N N . TYR A 1 407 ? 17.239 12.257 -7.156 1.00 94.62 407 TYR A N 1
ATOM 3193 C CA . TYR A 1 407 ? 18.041 11.156 -7.679 1.00 94.62 407 TYR A CA 1
ATOM 3194 C C . TYR A 1 407 ? 18.345 11.404 -9.155 1.00 94.62 407 TYR A C 1
ATOM 3196 O O . TYR A 1 407 ? 17.489 11.890 -9.886 1.00 94.62 407 TYR A O 1
ATOM 3204 N N . GLU A 1 408 ? 19.527 11.036 -9.617 1.00 95.38 408 GLU A N 1
ATOM 3205 C CA . GLU A 1 408 ? 19.903 11.064 -11.033 1.00 95.38 408 GLU A CA 1
ATOM 3206 C C . GLU A 1 408 ? 20.581 9.729 -11.366 1.00 95.38 408 GLU A C 1
ATOM 3208 O O . GLU A 1 408 ? 21.804 9.663 -11.491 1.00 95.38 408 GLU A O 1
ATOM 3213 N N . PRO A 1 409 ? 19.814 8.622 -11.420 1.00 95.00 409 PRO A N 1
ATOM 3214 C CA . PRO A 1 409 ? 20.383 7.306 -11.660 1.00 95.00 409 PRO A CA 1
ATOM 3215 C C . PRO A 1 409 ? 20.984 7.205 -13.063 1.00 95.00 409 PRO A C 1
ATOM 3217 O O . PRO A 1 409 ? 20.478 7.801 -14.021 1.00 95.00 409 PRO A O 1
ATOM 3220 N N . ASN A 1 410 ? 22.017 6.372 -13.196 1.00 95.94 410 ASN A N 1
ATOM 3221 C CA . ASN A 1 410 ? 22.532 5.977 -14.496 1.00 95.94 410 ASN A CA 1
ATOM 3222 C C . ASN A 1 410 ? 21.453 5.192 -15.264 1.00 95.94 410 ASN A C 1
ATOM 3224 O O . ASN A 1 410 ? 20.971 4.152 -14.816 1.00 95.94 410 ASN A O 1
ATOM 3228 N N . VAL A 1 411 ? 21.072 5.696 -16.436 1.00 97.38 411 VAL A N 1
ATOM 3229 C CA . VAL A 1 411 ? 19.972 5.144 -17.236 1.00 97.38 411 VAL A CA 1
ATOM 3230 C C . VAL A 1 411 ? 20.254 3.712 -17.707 1.00 97.38 411 VAL A C 1
ATOM 3232 O O . VAL A 1 411 ? 19.342 2.883 -17.708 1.00 97.38 411 VAL A O 1
ATOM 3235 N N . ASP A 1 412 ? 21.504 3.387 -18.045 1.00 97.12 412 ASP A N 1
ATOM 3236 C CA . ASP A 1 412 ? 21.881 2.031 -18.456 1.00 97.12 412 ASP A CA 1
ATOM 3237 C C . ASP A 1 412 ? 21.776 1.047 -17.283 1.00 97.12 412 ASP A C 1
ATOM 3239 O O . ASP A 1 412 ? 21.341 -0.090 -17.474 1.00 97.12 412 ASP A O 1
ATOM 3243 N N . GLU A 1 413 ? 22.116 1.475 -16.060 1.00 95.31 413 GLU A N 1
ATOM 3244 C CA . GLU A 1 413 ? 21.925 0.657 -14.854 1.00 95.31 413 GLU A CA 1
ATOM 3245 C C . GLU A 1 413 ? 20.436 0.379 -14.598 1.00 95.31 413 GLU A C 1
ATOM 3247 O O . GLU A 1 413 ? 20.074 -0.767 -14.328 1.00 95.31 413 GLU A O 1
ATOM 3252 N N . ILE A 1 414 ? 19.559 1.378 -14.770 1.00 97.31 414 ILE A N 1
ATOM 3253 C CA . ILE A 1 414 ? 18.101 1.191 -14.668 1.00 97.31 414 ILE A CA 1
ATOM 3254 C C . ILE A 1 414 ? 17.599 0.179 -15.701 1.00 97.31 414 ILE A C 1
ATOM 3256 O O . ILE A 1 414 ? 16.889 -0.762 -15.349 1.00 97.31 414 ILE A O 1
ATOM 3260 N N . VAL A 1 415 ? 17.982 0.332 -16.972 1.00 98.31 415 VAL A N 1
ATOM 3261 C CA . VAL A 1 415 ? 17.568 -0.590 -18.041 1.00 98.31 415 VAL A CA 1
ATOM 3262 C C . VAL A 1 415 ? 18.056 -2.015 -17.766 1.00 98.31 415 VAL A C 1
ATOM 3264 O O . VAL A 1 415 ? 17.302 -2.968 -17.970 1.00 98.31 415 VAL A O 1
ATOM 3267 N N . ASN A 1 416 ? 19.294 -2.180 -17.297 1.00 96.75 416 ASN A N 1
ATOM 3268 C CA . ASN A 1 416 ? 19.841 -3.497 -16.976 1.00 96.75 416 ASN A CA 1
ATOM 3269 C C . ASN A 1 416 ? 19.113 -4.146 -15.795 1.00 96.75 416 ASN A C 1
ATOM 3271 O O . ASN A 1 416 ? 18.702 -5.294 -15.918 1.00 96.75 416 ASN A O 1
ATOM 3275 N N . LEU A 1 417 ? 18.833 -3.401 -14.722 1.00 95.94 417 LEU A N 1
ATOM 3276 C CA . LEU A 1 417 ? 18.052 -3.923 -13.596 1.00 95.94 417 LEU A CA 1
ATOM 3277 C C . LEU A 1 417 ? 16.638 -4.343 -14.010 1.00 95.94 417 LEU A C 1
ATOM 3279 O O . LEU A 1 417 ? 16.147 -5.372 -13.556 1.00 95.94 417 LEU A O 1
ATOM 3283 N N . VAL A 1 418 ? 15.983 -3.602 -14.909 1.00 97.81 418 VAL A N 1
ATOM 3284 C CA . VAL A 1 418 ? 14.680 -4.024 -15.446 1.00 97.81 418 VAL A CA 1
ATOM 3285 C C . VAL A 1 418 ? 14.806 -5.328 -16.246 1.00 97.81 418 VAL A C 1
ATOM 3287 O O . VAL A 1 418 ? 13.950 -6.202 -16.120 1.00 97.81 418 VAL A O 1
ATOM 3290 N N . ARG A 1 419 ? 15.878 -5.523 -17.030 1.00 97.69 419 ARG A N 1
ATOM 3291 C CA . ARG A 1 419 ? 16.135 -6.811 -17.711 1.00 97.69 419 ARG A CA 1
ATOM 3292 C C . ARG A 1 419 ? 16.339 -7.951 -16.718 1.00 97.69 419 ARG A C 1
ATOM 3294 O O . ARG A 1 419 ? 15.795 -9.033 -16.939 1.00 97.69 419 ARG A O 1
ATOM 3301 N N . ASP A 1 420 ? 17.075 -7.706 -15.641 1.00 95.62 420 ASP A N 1
ATOM 3302 C CA . ASP A 1 420 ? 17.296 -8.697 -14.590 1.00 95.62 420 ASP A CA 1
ATOM 3303 C C . ASP A 1 420 ? 15.977 -9.056 -13.896 1.00 95.62 420 ASP A C 1
ATOM 3305 O O . ASP A 1 420 ? 15.693 -10.233 -13.689 1.00 95.62 420 ASP A O 1
ATOM 3309 N N . LEU A 1 421 ? 15.097 -8.081 -13.652 1.00 96.00 421 LEU A N 1
ATOM 3310 C CA . LEU A 1 421 ? 13.748 -8.340 -13.142 1.00 96.00 421 LEU A CA 1
ATOM 3311 C C . LEU A 1 421 ? 12.926 -9.241 -14.079 1.00 96.00 421 LEU A C 1
ATOM 3313 O O . LEU A 1 421 ? 12.232 -10.137 -13.602 1.00 96.00 421 LEU A O 1
ATOM 3317 N N . PHE A 1 422 ? 13.040 -9.093 -15.404 1.00 96.75 422 PHE A N 1
ATOM 3318 C CA . PHE A 1 422 ? 12.395 -10.025 -16.342 1.00 96.75 422 PHE A CA 1
ATOM 3319 C C . PHE A 1 422 ? 12.964 -11.445 -16.256 1.00 96.75 422 PHE A C 1
ATOM 3321 O O . PHE A 1 422 ? 12.229 -12.410 -16.467 1.00 96.75 422 PHE A O 1
ATOM 3328 N N . VAL A 1 423 ? 14.265 -11.595 -15.987 1.00 95.69 423 VAL A N 1
ATOM 3329 C CA . VAL A 1 423 ? 14.876 -12.911 -15.741 1.00 95.69 423 VAL A CA 1
ATOM 3330 C C . VAL A 1 423 ? 14.314 -13.501 -14.451 1.00 95.69 423 VAL A C 1
ATOM 3332 O O . VAL A 1 423 ? 13.797 -14.614 -14.482 1.00 95.69 423 VAL A O 1
ATOM 3335 N N . ALA A 1 424 ? 14.332 -12.725 -13.366 1.00 91.00 424 ALA A N 1
ATOM 3336 C CA . ALA A 1 424 ? 13.766 -13.092 -12.073 1.00 91.00 424 ALA A CA 1
ATOM 3337 C C . ALA A 1 424 ? 12.299 -13.527 -12.187 1.00 91.00 424 ALA A C 1
ATOM 3339 O O . ALA A 1 424 ? 11.909 -14.541 -11.617 1.00 91.00 424 ALA A O 1
ATOM 3340 N N . LYS A 1 425 ? 11.501 -12.815 -12.992 1.00 93.06 425 LYS A N 1
ATOM 3341 C CA . LYS A 1 425 ? 10.103 -13.171 -13.237 1.00 93.06 425 LYS A CA 1
ATOM 3342 C C . LYS A 1 425 ? 9.933 -14.535 -13.873 1.00 93.06 425 LYS A C 1
ATOM 3344 O O . LYS A 1 425 ? 9.123 -15.313 -13.386 1.00 93.06 425 LYS A O 1
ATOM 3349 N N . ARG A 1 426 ? 10.704 -14.845 -14.914 1.00 93.81 426 ARG A N 1
ATOM 3350 C CA . ARG A 1 426 ? 10.645 -16.179 -15.524 1.00 93.81 426 ARG A CA 1
ATOM 3351 C C . ARG A 1 426 ? 11.019 -17.265 -14.519 1.00 93.81 426 ARG A C 1
ATOM 3353 O O . ARG A 1 426 ? 10.329 -18.268 -14.448 1.00 93.81 426 ARG A O 1
ATOM 3360 N N . MET A 1 427 ? 12.045 -17.037 -13.699 1.00 90.25 427 MET A N 1
ATOM 3361 C CA . MET A 1 427 ? 12.460 -17.994 -12.663 1.00 90.25 427 MET A CA 1
ATOM 3362 C C . MET A 1 427 ? 11.377 -18.201 -11.592 1.00 90.25 427 MET A C 1
ATOM 3364 O O . MET A 1 427 ? 11.161 -19.326 -11.145 1.00 90.25 427 MET A O 1
ATOM 3368 N N . ALA A 1 428 ? 10.687 -17.133 -11.181 1.00 86.12 428 ALA A N 1
ATOM 3369 C CA . ALA A 1 428 ? 9.556 -17.196 -10.255 1.00 86.12 428 ALA A CA 1
ATOM 3370 C C . ALA A 1 428 ? 8.375 -17.973 -10.858 1.00 86.12 428 ALA A C 1
ATOM 3372 O O . ALA A 1 428 ? 7.882 -18.915 -10.243 1.00 86.12 428 ALA A O 1
ATOM 3373 N N . ASP A 1 429 ? 7.972 -17.629 -12.083 1.00 87.06 429 ASP A N 1
ATOM 3374 C CA . ASP A 1 429 ? 6.865 -18.288 -12.778 1.00 87.06 429 ASP A CA 1
ATOM 3375 C C . A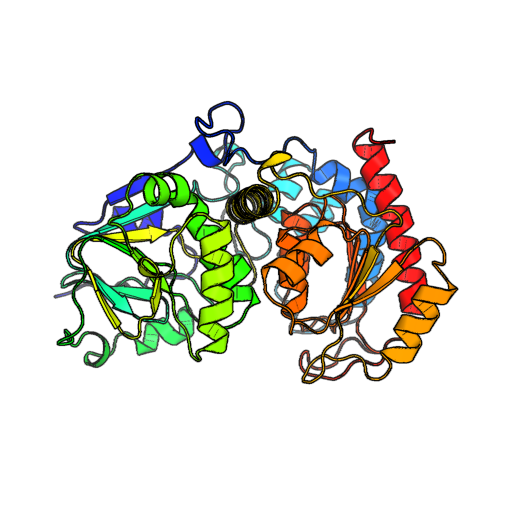SP A 1 429 ? 7.169 -19.788 -13.019 1.00 87.06 429 ASP A C 1
ATOM 3377 O O . ASP A 1 429 ? 6.335 -20.642 -12.713 1.00 87.06 429 ASP A O 1
ATOM 3381 N N . GLU A 1 430 ? 8.395 -20.136 -13.434 1.00 88.06 430 GLU A N 1
ATOM 3382 C CA . GLU A 1 430 ? 8.859 -21.526 -13.593 1.00 88.06 430 GLU A CA 1
ATOM 3383 C C . GLU A 1 430 ? 8.837 -22.313 -12.268 1.00 88.06 430 GLU A C 1
ATOM 3385 O O . GLU A 1 430 ? 8.430 -23.478 -12.242 1.00 88.06 430 GLU A O 1
ATOM 3390 N N . ALA A 1 431 ? 9.246 -21.695 -11.152 1.00 84.00 431 ALA A N 1
ATOM 3391 C CA . ALA A 1 431 ? 9.259 -22.339 -9.834 1.00 84.00 431 ALA A CA 1
ATOM 3392 C C . ALA A 1 431 ? 7.850 -22.711 -9.335 1.00 84.00 431 ALA A C 1
ATOM 3394 O O . ALA A 1 431 ? 7.699 -23.706 -8.606 1.00 84.00 431 ALA A O 1
ATOM 3395 N N . GLU A 1 432 ? 6.844 -21.947 -9.764 1.00 80.94 432 GLU A N 1
ATOM 3396 C CA . GLU A 1 432 ? 5.420 -22.163 -9.493 1.00 80.94 432 GLU A CA 1
ATOM 3397 C C . GLU A 1 432 ? 4.705 -23.015 -10.552 1.00 80.94 432 GLU A C 1
ATOM 3399 O O . GLU A 1 432 ? 3.537 -23.365 -10.373 1.00 80.94 432 GLU A O 1
ATOM 3404 N N . GLY A 1 433 ? 5.380 -23.370 -11.649 1.00 83.12 433 GLY A N 1
ATOM 3405 C CA . GLY A 1 433 ? 4.772 -24.103 -12.761 1.00 83.12 433 GLY A CA 1
ATOM 3406 C C . GLY A 1 433 ? 3.760 -23.276 -13.560 1.00 83.12 433 GLY A C 1
ATOM 3407 O O . GLY A 1 433 ? 2.766 -23.827 -14.039 1.00 83.12 433 GLY A O 1
ATOM 3408 N N . ARG A 1 434 ? 3.984 -21.962 -13.677 1.00 74.25 434 ARG A N 1
ATOM 3409 C CA . ARG A 1 434 ? 3.236 -21.057 -14.557 1.00 74.25 434 ARG A CA 1
ATOM 3410 C C . ARG A 1 434 ? 4.010 -20.884 -15.869 1.00 74.25 434 ARG A C 1
ATOM 3412 O O . ARG A 1 434 ? 5.194 -20.565 -15.829 1.00 74.25 434 ARG A O 1
ATOM 3419 N N . ASP A 1 435 ? 3.332 -21.096 -16.998 1.00 56.12 435 ASP A N 1
ATOM 3420 C CA . ASP A 1 435 ? 3.866 -20.875 -18.357 1.00 56.12 435 ASP A CA 1
ATOM 3421 C C . ASP A 1 435 ? 3.626 -19.442 -18.858 1.00 56.12 435 ASP A C 1
ATOM 3423 O O . ASP A 1 435 ? 2.526 -18.893 -18.587 1.00 56.12 435 ASP A O 1
#

pLDDT: mean 82.55, std 17.82, range [34.69, 98.88]

Sequence (435 aa):
MQGEHILEEWMDLAEEMSHVDGAVVVRRPELIDVESSPTRLLSPANSLDYVKTLQSYFSIFKDSLFSRMMLVKHPGLYELPISQKFLDAVEEGDDMAAMYLSTNYATEVTEVKEASDGYESVPAVVSMSDVYIEEHGFFWNDQDLVAPNSCRSSVNARDVNTHETRLRPGEARHGKVVVLTQEYGLAYYHLLVENLSRITIVLDMLLENPDIKVAVHSISESHREYIYGLFELLGISQDRVLFIHKIHADLALVPPATVCGKPNAVLVTLLRHALLQGMYPDTGGVPPTPPKPIMVLIVRKNKRGLGNNTEVRDALIQNFPDHDVVEFFGTDPIREQLDLFATASVIVAPHGAGLANIVVSPLHTMILEIGPIECPTCYVNMAIKLQHIYARHAGSDRWDDDCSSWYEPNVDEIVNLVRDLFVAKRMADEAEGRD